Protein 2VN4 (pdb70)

Nearest PDB structures (foldseek):
  2vn7-assembly1_A  TM=9.951E-01  e=6.195E-102  Trichoderma reesei
  3gly-assembly1_A  TM=9.903E-01  e=5.841E-53  Aspergillus awamori
  3eqa-assembly1_A  TM=9.899E-01  e=6.136E-53  Aspergillus niger
  6fhw-assembly2_B  TM=7.905E-01  e=2.626E-57  Amorphotheca resinae
  1kum-assembly1_A  TM=8.502E-01  e=1.935E-08  Aspergillus niger

Sequence (599 aa):
SVDDFISTETPIALNNLLCNVGPDGCRAFGTSAGAVIASPSTIDDPDYYYMWTRDSALVFKNLIDRRFTETYDAGLQRRIEQYITAQVTLQGLSNPSGSLADGSGLGEPKFELTLKPFTGNWGRPQRDGPALRAIALIGYSKWLINNNYQSTVSNVIWPIVRNDLNYVAQYWNQQTGFDLWEEVNGSSFFTVANQHRALVEGATLAATLGQSGSAYSSVAPQVLCCFLQRFWVSSGGYVDSNINTNEGRTGKDVNSVLTSIHTFDPNLGCDAGTFFQPCSDKALSNLKVVVDSFRSIYGVNKGIPAGAAVAIGRYAEDVYYNGNPWYLATFAAAEQLYDAIYVWKKTGSITVTATSLAFFQELVPGVTAGTYSSSSSTFTNNIINAVSTYADGFLSEAAKYVPADGSLAEQFDRNSGTPLSALHLTWSYASFLTATARRAGIVPPSWANSSASTIPSTCCSGASVVGSYSRPTATSFPPSQTPKPGVPSGTPYTPLPCATPTSVAVTFHELVSTQFGQTVKVAGNAAALGNWSTSAAVALDAVNYADNHPLWIGTVNLEAGDVVEYKYINVGQDGSVTWESDPNHTYTVPAVACVTQVVKEDTWQS

Solvent-accessible surface area: 21861 Å² total; per-residue (Å²): 103,28,81,97,35,29,85,90,4,48,62,38,0,17,17,8,0,5,6,0,0,0,44,58,6,16,74,0,54,65,13,30,43,0,0,1,0,2,0,33,18,18,74,109,15,30,30,3,6,2,14,9,8,12,1,1,12,0,0,31,12,0,1,18,96,0,45,89,67,14,16,41,12,2,11,81,15,0,34,49,2,0,25,6,3,12,64,6,4,6,35,76,18,67,26,24,36,12,90,76,0,28,4,8,0,2,6,4,7,10,2,57,21,124,39,10,74,3,122,95,14,46,32,4,34,1,5,0,0,7,4,0,8,0,0,2,9,0,0,65,11,0,42,82,5,117,49,76,74,7,0,39,97,9,0,4,27,0,0,78,1,0,0,20,0,0,1,31,35,10,68,103,61,6,47,0,4,15,41,65,2,80,4,13,5,5,0,13,4,5,1,1,6,7,0,0,20,5,0,19,82,8,0,80,68,24,70,74,96,13,83,36,8,59,68,3,5,46,26,0,1,2,33,9,29,147,1,50,42,96,116,35,11,31,2,40,0,18,34,98,44,159,92,78,62,68,9,56,3,0,0,0,0,2,0,0,11,41,3,4,0,8,106,19,19,58,34,31,12,6,7,0,2,8,0,36,57,0,2,13,0,1,43,29,0,0,54,25,0,42,106,65,7,25,20,4,174,84,45,88,82,28,32,11,0,0,0,0,7,11,39,69,7,128,69,64,116,1,1,0,10,0,0,0,0,0,2,0,0,3,0,0,11,1,0,15,58,2,4,134,106,79,18,37,1,74,2,41,93,53,0,48,59,5,1,69,40,24,13,116,64,13,85,58,29,90,38,54,68,109,34,96,34,17,72,76,0,15,86,21,0,35,100,13,0,31,18,0,0,44,6,0,26,133,40,23,50,119,95,3,21,0,4,4,0,0,37,54,106,72,5,75,58,36,14,0,102,29,6,0,14,0,0,5,11,0,14,16,0,14,24,24,78,76,36,80,31,14,48,43,14,14,96,95,68,14,26,92,80,35,123,118,65,67,44,41,59,56,127,22,92,27,62,152,8,118,36,82,81,28,62,122,95,5,68,25,75,138,84,30,85,72,35,118,80,44,109,72,72,127,66,88,78,24,115,56,0,19,0,1,1,2,0,35,8,87,22,134,198,31,50,48,0,44,0,0,0,60,16,98,51,0,12,106,76,47,46,105,55,11,37,58,7,79,46,93,34,56,41,132,60,10,24,0,19,0,11,69,13,101,7,120,18,40,52,84,1,65,0,19,0,0,18,22,19,147,121,47,62,55,79,100,2,47,115,97,56,20,94,35,80,1,13,56,61,42,24,1,82,86,5,22,48,37,12,89,52,47,141

Structure (mmCIF, N/CA/C/O backbone):
data_2VN4
#
_entry.id   2VN4
#
_cell.length_a   52.185
_cell.length_b   99.232
_cell.length_c   121.240
_cell.angle_alpha   90.00
_cell.angle_beta   90.00
_cell.angle_gamma   90.00
#
_symmetry.space_group_name_H-M   'P 21 21 21'
#
loop_
_entity.id
_entity.type
_entity.pdbx_description
1 polymer GLUCOAMYLASE
2 branched 2-acetamido-2-deoxy-beta-D-glucopyranose-(1-4)-2-acetamido-2-deoxy-beta-D-glucopyranose
3 non-polymer alpha-D-mannopyranose
4 non-polymer 2-acetamido-2-deoxy-beta-D-glucopyranose
5 non-polymer 2-[BIS-(2-HYDROXY-ETHYL)-AMINO]-2-HYDROXYMETHYL-PROPANE-1,3-DIOL
6 water water
#
loop_
_atom_site.group_PDB
_atom_site.id
_atom_site.type_symbol
_atom_site.label_atom_id
_atom_site.label_alt_id
_atom_site.label_comp_id
_atom_site.label_asym_id
_atom_site.label_entity_id
_atom_site.label_seq_id
_atom_site.pdbx_PDB_ins_code
_atom_site.Cartn_x
_atom_site.Cartn_y
_atom_site.Cartn_z
_atom_site.occupancy
_atom_site.B_iso_or_equiv
_atom_site.auth_seq_id
_atom_site.auth_comp_id
_atom_site.auth_asym_id
_atom_site.auth_atom_id
_atom_site.pdbx_PDB_model_num
ATOM 1 N N . SER A 1 1 ? -30.538 30.535 -21.235 1.00 36.59 1 SER A N 1
ATOM 2 C CA . SER A 1 1 ? -30.592 29.320 -20.369 1.00 36.57 1 SER A CA 1
ATOM 3 C C . SER A 1 1 ? -29.526 28.316 -20.793 1.00 35.70 1 SER A C 1
ATOM 4 O O . SER A 1 1 ? -29.028 28.382 -21.922 1.00 35.47 1 SER A O 1
ATOM 7 N N . VAL A 1 2 ? -29.187 27.398 -19.882 1.00 34.53 2 VAL A N 1
ATOM 8 C CA . VAL A 1 2 ? -28.308 26.266 -20.183 1.00 33.71 2 VAL A CA 1
ATOM 9 C C . VAL A 1 2 ? -28.843 25.484 -21.378 1.00 32.74 2 VAL A C 1
ATOM 10 O O . VAL A 1 2 ? -28.081 25.089 -22.262 1.00 31.78 2 VAL A O 1
ATOM 14 N N . ASP A 1 3 ? -30.158 25.266 -21.396 1.00 31.90 3 ASP A N 1
ATOM 15 C CA . ASP A 1 3 ? -30.802 24.517 -22.470 1.00 31.56 3 ASP A CA 1
ATOM 16 C C . ASP A 1 3 ? -30.565 25.154 -23.828 1.00 30.77 3 ASP A C 1
ATOM 17 O O . ASP A 1 3 ? -30.299 24.456 -24.798 1.00 30.50 3 ASP A O 1
ATOM 22 N N . ASP A 1 4 ? -30.649 26.480 -23.874 1.00 29.95 4 ASP A N 1
ATOM 23 C CA . ASP A 1 4 ? -30.373 27.254 -25.078 1.00 29.74 4 ASP A CA 1
ATOM 24 C C . ASP A 1 4 ? -28.935 27.053 -25.579 1.00 28.49 4 ASP A C 1
ATOM 25 O O . ASP A 1 4 ? -28.712 26.875 -26.773 1.00 28.37 4 ASP A O 1
ATOM 30 N N . PHE A 1 5 ? -27.971 27.098 -24.660 1.00 26.77 5 PHE A N 1
ATOM 31 C CA . PHE A 1 5 ? -26.561 26.861 -24.990 1.00 25.35 5 PHE A CA 1
ATOM 32 C C . PHE A 1 5 ? -26.353 25.445 -25.537 1.00 24.42 5 PHE A C 1
ATOM 33 O O . PHE A 1 5 ? -25.659 25.263 -26.542 1.00 23.86 5 PHE A O 1
ATOM 41 N N . ILE A 1 6 ? -26.967 24.456 -24.891 1.00 22.97 6 ILE A N 1
ATOM 42 C CA . ILE A 1 6 ? -26.821 23.060 -25.305 1.00 22.48 6 ILE A CA 1
ATOM 43 C C . ILE A 1 6 ? -27.382 22.842 -26.711 1.00 22.63 6 ILE A C 1
ATOM 44 O O . ILE A 1 6 ? -26.757 22.194 -27.557 1.00 21.65 6 ILE A O 1
ATOM 49 N N . SER A 1 7 ? -28.552 23.410 -26.971 0.50 22.57 7 SER A N 1
ATOM 50 C CA . SER A 1 7 ? -29.181 23.222 -28.275 0.50 22.95 7 SER A CA 1
ATOM 51 C C . SER A 1 7 ? -28.358 23.892 -29.397 0.50 22.34 7 SER A C 1
ATOM 52 O O . SER A 1 7 ? -28.205 23.340 -30.485 0.50 22.68 7 SER A O 1
ATOM 56 N N . THR A 1 8 ? -27.804 25.064 -29.119 1.00 22.00 8 THR A N 1
ATOM 57 C CA . THR A 1 8 ? -26.984 25.781 -30.092 1.00 22.49 8 THR A CA 1
ATOM 58 C C . THR A 1 8 ? -25.600 25.155 -30.287 1.00 21.17 8 THR A C 1
ATOM 59 O O . THR A 1 8 ? -25.121 25.030 -31.420 1.00 21.05 8 THR A O 1
ATOM 63 N N . GLU A 1 9 ? -24.967 24.767 -29.183 1.00 19.32 9 GLU A N 1
ATOM 64 C CA . GLU A 1 9 ? -23.586 24.270 -29.232 1.00 18.37 9 GLU A CA 1
ATOM 65 C C . GLU A 1 9 ? -23.450 22.846 -29.771 1.00 18.03 9 GLU A C 1
ATOM 66 O O . GLU A 1 9 ? -22.418 22.509 -30.360 1.00 18.27 9 GLU A O 1
ATOM 72 N N . THR A 1 10 ? -24.472 22.019 -29.579 1.00 16.49 10 THR A N 1
ATOM 73 C CA . THR A 1 10 ? -24.398 20.606 -29.953 1.00 17.52 10 THR A CA 1
ATOM 74 C C . THR A 1 10 ? -24.023 20.346 -31.428 1.00 17.53 10 THR A C 1
ATOM 75 O O . THR A 1 10 ? -23.062 19.626 -31.678 1.00 17.39 10 THR A O 1
ATOM 79 N N . PRO A 1 11 ? -24.766 20.924 -32.408 1.00 18.10 11 PRO A N 1
ATOM 80 C CA . PRO A 1 11 ? -24.347 20.649 -33.793 1.00 17.94 11 PRO A CA 1
ATOM 81 C C . PRO A 1 11 ? -22.969 21.229 -34.139 1.00 17.70 11 PRO A C 1
ATOM 82 O O . PRO A 1 11 ? -22.251 20.650 -34.960 1.00 17.73 11 PRO A O 1
ATOM 86 N N . ILE A 1 12 ? -22.604 22.349 -33.519 1.00 16.87 12 ILE A N 1
ATOM 87 C CA . ILE A 1 12 ? -21.277 22.933 -33.725 1.00 16.89 12 ILE A CA 1
ATOM 88 C C . ILE A 1 12 ? -20.167 22.018 -33.176 1.00 16.25 12 ILE A C 1
ATOM 89 O O . ILE A 1 12 ? -19.159 21.781 -33.850 1.00 15.11 12 ILE A O 1
ATOM 94 N N . ALA A 1 13 ? -20.354 21.522 -31.952 1.00 15.32 13 ALA A N 1
ATOM 95 C CA . ALA A 1 13 ? -19.375 20.625 -31.305 1.00 15.11 13 ALA A CA 1
ATOM 96 C C . ALA A 1 13 ? -19.206 19.321 -32.086 1.00 15.42 13 ALA A C 1
ATOM 97 O O . ALA A 1 13 ? -18.080 18.829 -32.286 1.00 13.88 13 ALA A O 1
ATOM 99 N N . LEU A 1 14 ? -20.324 18.741 -32.529 1.00 15.04 14 LEU A N 1
ATOM 100 C CA . LEU A 1 14 ? -20.234 17.507 -33.293 1.00 15.86 14 LEU A CA 1
ATOM 101 C C . LEU A 1 14 ? -19.518 17.753 -34.626 1.00 15.53 14 LEU A C 1
ATOM 102 O O . LEU A 1 14 ? -18.674 16.947 -35.043 1.00 14.92 14 LEU A O 1
ATOM 107 N N . ASN A 1 15 ? -19.855 18.863 -35.283 1.00 15.02 15 ASN A N 1
ATOM 108 C CA . ASN A 1 15 ? -19.238 19.241 -36.561 1.00 15.83 15 ASN A CA 1
ATOM 109 C C . ASN A 1 15 ? -17.739 19.452 -36.401 1.00 14.98 15 ASN A C 1
ATOM 110 O O . ASN A 1 15 ? -16.934 18.952 -37.194 1.00 15.01 15 ASN A O 1
ATOM 115 N N . ASN A 1 16 ? -17.379 20.184 -35.355 1.00 14.59 16 ASN A N 1
ATOM 116 C CA . ASN A 1 16 ? -15.987 20.550 -35.147 1.00 14.87 16 ASN A CA 1
ATOM 117 C C . ASN A 1 16 ? -15.157 19.356 -34.724 1.00 14.76 16 ASN A C 1
ATOM 118 O O . ASN A 1 16 ? -13.977 19.250 -35.105 1.00 15.23 16 ASN A O 1
ATOM 123 N N . LEU A 1 17 ? -15.769 18.458 -33.950 1.00 13.88 17 LEU A N 1
ATOM 124 C CA . LEU A 1 17 ? -15.119 17.189 -33.599 1.00 13.75 17 LEU A CA 1
ATOM 125 C C . LEU A 1 17 ? -14.767 16.399 -34.860 1.00 13.74 17 LEU A C 1
ATOM 126 O O .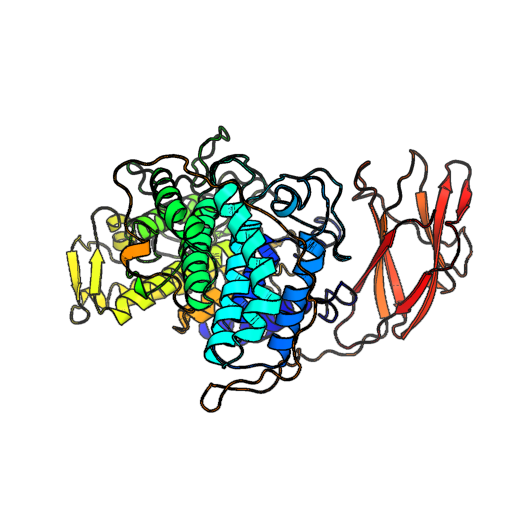 LEU A 1 17 ? -13.620 15.951 -35.039 1.00 12.98 17 LEU A O 1
ATOM 131 N N . LEU A 1 18 ? -15.767 16.208 -35.721 1.00 13.02 18 LEU A N 1
ATOM 132 C CA . LEU A 1 18 ? -15.585 15.430 -36.947 1.00 13.96 18 LEU A CA 1
ATOM 133 C C . LEU A 1 18 ? -14.702 16.120 -37.997 1.00 13.41 18 LEU A C 1
ATOM 134 O O . LEU A 1 18 ? -14.080 15.429 -38.811 1.00 14.60 18 LEU A O 1
ATOM 139 N N . CYS A 1 19 ? -14.616 17.452 -37.956 1.00 13.08 19 CYS A N 1
ATOM 140 C CA . CYS A 1 19 ? -13.633 18.213 -38.754 1.00 13.30 19 CYS A CA 1
ATOM 141 C C . CYS A 1 19 ? -12.184 17.808 -38.446 1.00 13.76 19 CYS A C 1
ATOM 142 O O . CYS A 1 19 ? -11.284 18.037 -39.260 1.00 13.42 19 CYS A O 1
ATOM 145 N N . ASN A 1 20 ? -11.969 17.209 -37.273 1.00 13.27 20 ASN A N 1
ATOM 146 C CA . ASN A 1 20 ? -10.604 16.844 -36.824 1.00 13.57 20 ASN A CA 1
ATOM 147 C C . ASN A 1 20 ? -10.263 15.375 -37.111 1.00 13.89 20 ASN A C 1
ATOM 148 O O . ASN A 1 20 ? -9.237 14.860 -36.648 1.00 14.22 20 ASN A O 1
ATOM 153 N N . VAL A 1 21 ? -11.122 14.697 -37.870 1.00 13.75 21 VAL A N 1
ATOM 154 C CA . VAL A 1 21 ? -10.920 13.280 -38.171 1.00 14.26 21 VAL A CA 1
ATOM 155 C C . VAL A 1 21 ? -10.563 13.130 -39.649 1.00 14.59 21 VAL A C 1
ATOM 156 O O . VAL A 1 21 ? -11.284 13.624 -40.498 1.00 15.61 21 VAL A O 1
ATOM 160 N N . GLY A 1 22 ? -9.460 12.458 -39.952 1.00 15.67 22 GLY A N 1
ATOM 161 C CA . GLY A 1 22 ? -9.055 12.270 -41.363 1.00 15.90 22 GLY A CA 1
ATOM 162 C C . GLY A 1 22 ? -9.850 11.161 -42.043 1.00 17.14 22 GLY A C 1
ATOM 163 O O . GLY A 1 22 ? -10.456 10.341 -41.374 1.00 16.95 22 GLY A O 1
ATOM 164 N N . PRO A 1 23 ? -9.826 11.105 -43.388 1.00 18.05 23 PRO A N 1
ATOM 165 C CA . PRO A 1 23 ? -9.026 11.939 -44.262 1.00 18.07 23 PRO A CA 1
ATOM 166 C C . PRO A 1 23 ? -9.771 13.177 -44.750 1.00 18.69 23 PRO A C 1
ATOM 167 O O . PRO A 1 23 ? -9.188 14.030 -45.435 1.00 19.02 23 PRO A O 1
ATOM 171 N N . ASP A 1 24 ? -11.045 13.292 -44.388 1.00 18.61 24 ASP A N 1
ATOM 172 C CA . ASP A 1 24 ? -11.889 14.305 -45.004 1.00 19.04 24 ASP A CA 1
ATOM 173 C C . ASP A 1 24 ? -12.455 15.372 -44.065 1.00 18.03 24 ASP A C 1
ATOM 174 O O . ASP A 1 24 ? -13.202 16.249 -44.511 1.00 17.74 24 ASP A O 1
ATOM 179 N N . GLY A 1 25 ? -12.107 15.322 -42.778 1.00 16.81 25 GLY A N 1
ATOM 180 C CA . GLY A 1 25 ? -12.622 16.336 -41.852 1.00 16.20 25 GLY A CA 1
ATOM 181 C C . GLY A 1 25 ? -12.147 17.713 -42.295 1.00 15.79 25 GLY A C 1
ATOM 182 O O . GLY A 1 25 ? -11.034 17.844 -42.823 1.00 16.16 25 GLY A O 1
ATOM 183 N N . CYS A 1 26 ? -12.972 18.743 -42.078 1.00 15.26 26 CYS A N 1
ATOM 184 C CA . CYS A 1 26 ? -12.701 20.077 -42.629 1.00 15.35 26 CYS A CA 1
ATOM 185 C C . CYS A 1 26 ? -11.403 20.729 -42.125 1.00 15.56 26 CYS A C 1
ATOM 186 O O . CYS A 1 26 ? -10.886 21.634 -42.781 1.00 15.62 26 CYS A O 1
ATOM 189 N N . ARG A 1 27 ? -10.875 20.264 -40.984 1.00 15.09 27 ARG A N 1
ATOM 190 C CA . ARG A 1 27 ? -9.614 20.808 -40.452 1.00 14.90 27 ARG A CA 1
ATOM 191 C C . ARG A 1 27 ? -8.490 19.773 -40.389 1.00 15.66 27 ARG A C 1
ATOM 192 O O . ARG A 1 27 ? -7.394 20.070 -39.876 1.00 15.60 27 ARG A O 1
ATOM 200 N N . ALA A 1 28 ? -8.768 18.575 -40.911 1.00 15.42 28 ALA A N 1
ATOM 201 C CA . ALA A 1 28 ? -7.805 17.474 -40.976 1.00 16.04 28 ALA A CA 1
ATOM 202 C C . ALA A 1 28 ? -7.748 16.903 -42.384 1.00 16.75 28 ALA A C 1
ATOM 203 O O . ALA A 1 28 ? -7.453 15.721 -42.578 1.00 17.16 28 ALA A O 1
ATOM 205 N N . PHE A 1 29 ? -8.032 17.749 -43.368 1.00 17.29 29 PHE A N 1
ATOM 206 C CA . PHE A 1 29 ? -8.180 17.274 -44.733 1.00 18.48 29 PHE A CA 1
ATOM 207 C C . PHE A 1 29 ? -6.841 16.793 -45.291 1.00 18.79 29 PHE A C 1
ATOM 208 O O . PHE A 1 29 ? -5.846 17.512 -45.223 1.00 18.81 29 PHE A O 1
ATOM 216 N N . GLY A 1 30 ? -6.822 15.568 -45.814 1.00 18.67 30 GLY A N 1
ATOM 217 C CA . GLY A 1 30 ? -5.596 15.015 -46.398 1.00 18.95 30 GLY A CA 1
ATOM 218 C C . GLY A 1 30 ? -4.704 14.302 -45.404 1.00 19.46 30 GLY A C 1
ATOM 219 O O . GLY A 1 30 ? -3.647 13.798 -45.784 1.00 19.43 30 GLY A O 1
ATOM 220 N N . THR A 1 31 ? -5.110 14.260 -44.125 1.00 18.72 31 THR A N 1
ATOM 221 C CA . THR A 1 31 ? -4.438 13.385 -43.155 1.00 18.97 31 THR A CA 1
ATOM 222 C C . THR A 1 31 ? -4.798 11.927 -43.483 1.00 19.04 31 THR A C 1
ATOM 223 O O . THR A 1 31 ? -5.701 11.666 -44.294 1.00 19.31 31 THR A O 1
ATOM 227 N N . SER A 1 32 ? -4.092 10.982 -42.869 1.00 19.53 32 SER A N 1
ATOM 228 C CA . SER A 1 32 ? -4.363 9.558 -43.082 1.00 19.99 32 SER A CA 1
ATOM 229 C C . SER A 1 32 ? -5.800 9.224 -42.690 1.00 20.30 32 SER A C 1
ATOM 230 O O . SER A 1 32 ? -6.328 9.791 -41.725 1.00 20.67 32 SER A O 1
ATOM 233 N N . ALA A 1 33 ? -6.434 8.324 -43.438 1.00 19.82 33 ALA A N 1
ATOM 234 C CA . ALA A 1 33 ? -7.757 7.816 -43.071 1.00 19.37 33 ALA A CA 1
ATOM 235 C C . ALA A 1 33 ? -7.756 7.282 -41.641 1.00 18.92 33 ALA A C 1
ATOM 236 O O . ALA A 1 33 ? -6.890 6.491 -41.269 1.00 19.28 33 ALA A O 1
ATOM 238 N N . GLY A 1 34 ? -8.733 7.715 -40.856 1.00 17.68 34 GLY A N 1
ATOM 239 C CA . GLY A 1 34 ? -8.872 7.281 -39.470 1.00 17.96 34 GLY A CA 1
ATOM 240 C C . GLY A 1 34 ? -7.986 8.013 -38.469 1.00 17.95 34 GLY A C 1
ATOM 241 O O . GLY A 1 34 ? -8.047 7.729 -37.274 1.00 18.38 34 GLY A O 1
ATOM 242 N N . ALA A 1 35 ? -7.173 8.954 -38.935 1.00 16.85 35 ALA A N 1
ATOM 243 C CA . ALA A 1 35 ? -6.331 9.729 -38.010 1.00 16.91 35 ALA A CA 1
ATOM 244 C C . ALA A 1 35 ? -7.175 10.786 -37.286 1.00 16.44 35 ALA A C 1
ATOM 245 O O . ALA A 1 35 ? -8.175 11.272 -37.824 1.00 17.16 35 ALA A O 1
ATOM 247 N N . VAL A 1 36 ? -6.791 11.128 -36.064 1.00 15.48 36 VAL A N 1
ATOM 248 C CA . VAL A 1 36 ? -7.473 12.197 -35.330 1.00 14.69 36 VAL A CA 1
ATOM 249 C C . VAL A 1 36 ? -6.393 13.194 -34.940 1.00 14.43 36 VAL A C 1
ATOM 250 O O . VAL A 1 36 ? -5.416 12.814 -34.295 1.00 14.38 36 VAL A O 1
ATOM 254 N N . ILE A 1 37 ? -6.545 14.446 -35.344 1.00 13.80 37 ILE A N 1
ATOM 255 C CA . ILE A 1 37 ? -5.606 15.473 -34.901 1.00 13.44 37 ILE A CA 1
ATOM 256 C C . ILE A 1 37 ? -6.043 15.907 -33.510 1.00 12.94 37 ILE A C 1
ATOM 257 O O . ILE A 1 37 ? -7.238 15.996 -33.235 1.00 12.67 37 ILE A O 1
ATOM 262 N N . ALA A 1 38 ? -5.089 16.159 -32.626 1.00 12.71 38 ALA A N 1
ATOM 263 C CA . ALA A 1 38 ? -5.454 16.706 -31.329 1.00 12.42 38 ALA A CA 1
ATOM 264 C C . ALA A 1 38 ? -6.051 18.127 -31.489 1.00 12.19 38 ALA A C 1
ATOM 265 O O . ALA A 1 38 ? -6.937 18.513 -30.747 1.00 11.88 38 ALA A O 1
ATOM 267 N N . SER A 1 39 ? -5.554 18.876 -32.474 1.00 12.58 39 SER A N 1
ATOM 268 C CA . SER A 1 39 ? -5.967 20.259 -32.768 1.00 12.72 39 SER A CA 1
ATOM 269 C C . SER A 1 39 ? -5.278 20.614 -34.088 1.00 13.13 39 SER A C 1
ATOM 270 O O . SER A 1 39 ? -4.209 20.067 -34.374 1.00 13.49 39 SER A O 1
ATOM 273 N N . PRO A 1 40 ? -5.883 21.514 -34.893 1.00 13.05 40 PRO A N 1
ATOM 274 C CA . PRO A 1 40 ? -5.259 21.997 -36.126 1.00 13.45 40 PRO A CA 1
ATOM 275 C C . PRO A 1 40 ? -4.136 23.004 -35.891 1.00 13.70 40 PRO A C 1
ATOM 276 O O . PRO A 1 40 ? -3.485 23.423 -36.852 1.00 13.91 40 PRO A O 1
ATOM 280 N N . SER A 1 41 ? -3.890 23.369 -34.632 0.50 12.91 41 SER A N 1
ATOM 281 C CA . SER A 1 41 ? -2.828 24.304 -34.307 0.50 13.42 41 SER A CA 1
ATOM 282 C C . SER A 1 41 ? -1.461 23.697 -34.668 0.50 13.83 41 SER A C 1
ATOM 283 O O . SER A 1 41 ? -1.126 22.613 -34.217 0.50 13.58 41 SER A O 1
ATOM 287 N N . THR A 1 42 ? -0.674 24.420 -35.469 1.00 15.01 42 THR A N 1
ATOM 288 C CA . THR A 1 42 ? 0.636 23.932 -35.916 1.00 15.93 42 THR A CA 1
ATOM 289 C C . THR A 1 42 ? 1.803 24.737 -35.312 1.00 17.07 42 THR A C 1
ATOM 290 O O . THR A 1 42 ? 2.952 24.297 -35.361 1.00 16.87 42 THR A O 1
ATOM 294 N N . ILE A 1 43 ? 1.498 25.918 -34.773 1.00 18.04 43 ILE A N 1
ATOM 295 C CA . ILE A 1 43 ? 2.498 26.789 -34.156 1.00 19.99 43 ILE A CA 1
ATOM 296 C C . ILE A 1 43 ? 1.898 27.418 -32.914 1.00 20.13 43 ILE A C 1
ATOM 297 O O . ILE A 1 43 ? 0.778 27.935 -32.971 1.00 21.04 43 ILE A O 1
ATOM 302 N N . ASP A 1 44 ? 2.646 27.367 -31.813 0.50 20.35 44 ASP A N 1
ATOM 303 C CA A ASP A 1 44 ? 2.256 27.958 -30.521 0.50 20.48 44 ASP A CA 1
ATOM 304 C CA B ASP A 1 44 ? 2.248 28.002 -30.553 0.50 20.86 44 ASP A CA 1
ATOM 305 C C A ASP A 1 44 ? 0.788 27.716 -30.134 0.50 20.28 44 ASP A C 1
ATOM 306 O O A ASP A 1 44 ? -0.030 28.641 -30.075 0.50 21.40 44 ASP A O 1
ATOM 315 N N . PRO A 1 45 ? 0.456 26.455 -29.803 1.00 19.00 45 PRO A N 1
ATOM 316 C CA . PRO A 1 45 ? 1.353 25.305 -29.779 1.00 17.99 45 PRO A CA 1
ATOM 317 C C . PRO A 1 45 ? 1.256 24.449 -31.039 1.00 17.13 45 PRO A C 1
ATOM 318 O O . PRO A 1 45 ? 0.373 24.652 -31.876 1.00 16.87 45 PRO A O 1
ATOM 322 N N . ASP A 1 46 ? 2.179 23.506 -31.171 1.00 15.57 46 ASP A N 1
ATOM 323 C CA . ASP A 1 46 ? 2.129 22.561 -32.273 1.00 14.61 46 ASP A CA 1
ATOM 324 C C . ASP A 1 46 ? 1.440 21.297 -31.742 1.00 13.77 46 ASP A C 1
ATOM 325 O O . ASP A 1 46 ? 2.080 20.481 -31.081 1.00 13.46 46 ASP A O 1
ATOM 330 N N . TYR A 1 47 ? 0.134 21.159 -31.996 1.00 12.26 47 TYR A N 1
ATOM 331 C CA . TYR A 1 47 ? -0.614 19.968 -31.581 1.00 12.38 47 TYR A CA 1
ATOM 332 C C . TYR A 1 47 ? -0.984 19.088 -32.772 1.00 11.70 47 TYR A C 1
ATOM 333 O O . TYR A 1 47 ? -1.866 18.226 -32.686 1.00 11.69 47 TYR A O 1
ATOM 342 N N . TYR A 1 48 ? -0.315 19.313 -33.895 1.00 12.12 48 TYR A N 1
ATOM 343 C CA . TYR A 1 48 ? -0.689 18.645 -35.135 1.00 12.75 48 TYR A CA 1
ATOM 344 C C . TYR A 1 48 ? -0.065 17.248 -35.192 1.00 13.30 48 TYR A C 1
ATOM 345 O O . TYR A 1 48 ? 0.876 16.990 -35.952 1.00 13.52 48 TYR A O 1
ATOM 354 N N . TYR A 1 49 ? -0.582 16.368 -34.333 1.00 13.04 49 TYR A N 1
ATOM 355 C CA . TYR A 1 49 ? -0.132 14.993 -34.170 1.00 13.35 49 TYR A CA 1
ATOM 356 C C . TYR A 1 49 ? -1.346 14.185 -33.779 1.00 13.67 49 TYR A C 1
ATOM 357 O O . TYR A 1 49 ? -2.385 14.753 -33.405 1.00 12.82 49 TYR A O 1
ATOM 366 N N . MET A 1 50 ? -1.198 12.865 -33.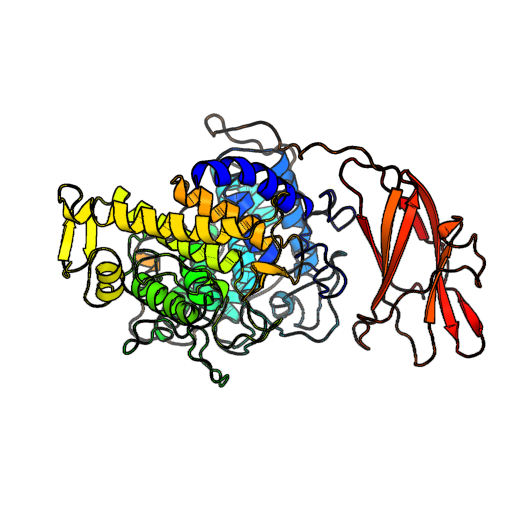839 1.00 13.50 50 MET A N 1
ATOM 367 C CA . MET A 1 50 ? -2.235 11.950 -33.371 1.00 14.48 50 MET A CA 1
ATOM 368 C C . MET A 1 50 ? -1.790 11.330 -32.065 1.00 14.07 50 MET A C 1
ATOM 369 O O . MET A 1 50 ? -0.801 10.588 -32.029 1.00 13.68 50 MET A O 1
ATOM 374 N N . TRP A 1 51 ? -2.523 11.620 -30.993 1.00 13.28 51 TRP A N 1
ATOM 375 C CA . TRP A 1 51 ? -2.273 10.976 -29.720 1.00 12.94 51 TRP A CA 1
ATOM 376 C C . TRP A 1 51 ? -3.143 9.739 -29.577 1.00 12.96 51 TRP A C 1
ATOM 377 O O . TRP A 1 51 ? -4.326 9.773 -29.906 1.00 12.59 51 TRP A O 1
ATOM 388 N N . THR A 1 52 ? -2.580 8.661 -29.031 1.00 12.88 52 THR A N 1
ATOM 389 C CA . THR A 1 52 ? -3.378 7.465 -28.759 1.00 12.78 52 THR A CA 1
ATOM 390 C C . THR A 1 52 ? -4.528 7.802 -27.804 1.00 12.27 52 THR A C 1
ATOM 391 O O . THR A 1 52 ? -5.664 7.395 -28.043 1.00 12.55 52 THR A O 1
ATOM 395 N N . ARG A 1 53 ? -4.229 8.552 -26.744 1.00 12.03 53 ARG A N 1
ATOM 396 C CA . ARG A 1 53 ? -5.243 8.875 -25.736 1.00 11.69 53 ARG A CA 1
ATOM 397 C C . ARG A 1 53 ? -6.399 9.708 -26.314 1.00 11.99 53 ARG A C 1
ATOM 398 O O . ARG A 1 53 ? -7.554 9.280 -26.247 1.00 11.38 53 ARG A O 1
ATOM 406 N N . ASP A 1 54 ? -6.097 10.883 -26.872 1.00 11.64 54 ASP A N 1
ATOM 407 C CA . ASP A 1 54 ? -7.166 11.749 -27.402 1.00 11.92 54 ASP A CA 1
ATOM 408 C C . ASP A 1 54 ? -8.006 11.010 -28.433 1.00 12.08 54 ASP A C 1
ATOM 409 O O . ASP A 1 54 ? -9.236 11.144 -28.457 1.00 11.28 54 ASP A O 1
ATOM 414 N N . SER A 1 55 ? -7.344 10.249 -29.307 1.00 11.53 55 SER A N 1
ATOM 415 C CA . SER A 1 55 ? -8.045 9.542 -30.394 1.00 12.42 55 SER A CA 1
ATOM 416 C C . SER A 1 55 ? -9.007 8.491 -29.845 1.00 12.61 55 SER A C 1
ATOM 417 O O . SER A 1 55 ? -10.143 8.354 -30.331 1.00 12.78 55 SER A O 1
ATOM 420 N N . ALA A 1 56 ? -8.563 7.770 -28.827 1.00 12.60 56 ALA A N 1
ATOM 421 C CA . ALA A 1 56 ? -9.371 6.721 -28.215 1.00 13.28 56 ALA A CA 1
ATOM 422 C C . ALA A 1 56 ? -10.549 7.296 -27.410 1.00 13.93 56 ALA A C 1
ATOM 423 O O . ALA A 1 56 ? -11.640 6.721 -27.413 1.00 14.50 56 ALA A O 1
ATOM 425 N N . LEU A 1 57 ? -10.328 8.415 -26.718 1.00 14.23 57 LEU A N 1
ATOM 426 C CA . LEU A 1 57 ? -11.409 9.050 -25.948 1.00 14.18 57 LEU A CA 1
ATOM 427 C C . LEU A 1 57 ? -12.472 9.598 -26.883 1.00 14.08 57 LEU A C 1
ATOM 428 O O . LEU A 1 57 ? -13.669 9.467 -26.626 1.00 14.01 57 LEU A O 1
ATOM 433 N N . VAL A 1 58 ? -12.018 10.205 -27.967 1.00 13.46 58 VAL A N 1
ATOM 434 C CA . VAL A 1 58 ? -12.914 10.753 -28.983 1.00 15.14 58 VAL A CA 1
ATOM 435 C C . VAL A 1 58 ? -13.705 9.630 -29.653 1.00 15.15 58 VAL A C 1
ATOM 436 O O . VAL A 1 58 ? -14.931 9.724 -29.775 1.00 15.51 58 VAL A O 1
ATOM 440 N N . PHE A 1 59 ? -13.030 8.559 -30.067 1.00 15.06 59 PHE A N 1
ATOM 441 C CA . PHE A 1 59 ? -13.768 7.480 -30.722 1.00 15.23 59 PHE A CA 1
ATOM 442 C C . PHE A 1 59 ? -14.677 6.680 -29.796 1.00 15.66 59 PHE A C 1
ATOM 443 O O . PHE A 1 59 ? -15.697 6.165 -30.236 1.00 15.32 59 PHE A O 1
ATOM 451 N N . LYS A 1 60 ? -14.332 6.595 -28.516 1.00 15.64 60 LYS A N 1
ATOM 452 C CA . LYS A 1 60 ? -15.264 5.990 -27.558 1.00 16.51 60 LYS A CA 1
ATOM 453 C C . LYS A 1 60 ? -16.580 6.773 -27.572 1.00 16.70 60 LYS A C 1
ATOM 454 O O . LYS A 1 60 ? -17.664 6.180 -27.657 1.00 16.77 60 LYS A O 1
ATOM 460 N N . ASN A 1 61 ? -16.484 8.097 -27.511 1.00 16.96 61 ASN A N 1
ATOM 461 C CA . ASN A 1 61 ? -17.672 8.945 -27.620 1.00 17.96 61 ASN A CA 1
ATOM 462 C C . ASN A 1 61 ? -18.472 8.663 -28.896 1.00 17.36 61 ASN A C 1
ATOM 463 O O . ASN A 1 61 ? -19.684 8.480 -28.836 1.00 17.92 61 ASN A O 1
ATOM 468 N N . LEU A 1 62 ? -17.795 8.647 -30.047 1.00 16.95 62 LEU A N 1
ATOM 469 C CA . LEU A 1 62 ? -18.459 8.381 -31.326 1.00 16.64 62 LEU A CA 1
ATOM 470 C C . LEU A 1 62 ? -19.092 6.992 -31.369 1.00 16.48 62 LEU A C 1
ATOM 471 O O . LEU A 1 62 ? -20.221 6.833 -31.852 1.00 16.55 62 LEU A O 1
ATOM 476 N N . ILE A 1 63 ? -18.393 5.998 -30.830 1.00 16.12 63 ILE A N 1
ATOM 477 C CA . ILE A 1 63 ? -18.918 4.630 -30.807 1.00 16.27 63 ILE A CA 1
ATOM 478 C C . ILE A 1 63 ? -20.170 4.541 -29.926 1.00 16.82 63 ILE A C 1
ATOM 479 O O . ILE A 1 63 ? -21.141 3.855 -30.279 1.00 16.92 63 ILE A O 1
ATOM 484 N N . ASP A 1 64 ? -20.151 5.247 -28.800 1.00 17.06 64 ASP A N 1
ATOM 485 C CA . ASP A 1 64 ? -21.316 5.320 -27.920 1.00 18.38 64 ASP A CA 1
ATOM 486 C C . ASP A 1 64 ? -22.515 5.981 -28.610 1.00 19.14 64 ASP A C 1
ATOM 487 O O . ASP A 1 64 ? -23.641 5.496 -28.491 1.00 20.48 64 ASP A O 1
ATOM 492 N N A ARG A 1 65 ? -22.270 7.090 -29.313 0.50 19.72 65 ARG A N 1
ATOM 493 N N B ARG A 1 65 ? -22.274 7.062 -29.343 0.50 19.65 65 ARG A N 1
ATOM 494 C CA A ARG A 1 65 ? -23.300 7.773 -30.115 0.50 20.23 65 ARG A CA 1
ATOM 495 C CA B ARG A 1 65 ? -23.337 7.759 -30.079 0.50 20.12 65 ARG A CA 1
ATOM 496 C C A ARG A 1 65 ? -23.880 6.813 -31.144 0.50 20.34 65 ARG A C 1
ATOM 497 C C B ARG A 1 65 ? -23.882 6.902 -31.230 0.50 20.30 65 ARG A C 1
ATOM 498 O O A ARG A 1 65 ? -25.103 6.637 -31.246 0.50 20.04 65 ARG A O 1
ATOM 499 O O B ARG A 1 65 ? -25.090 6.877 -31.492 0.50 20.08 65 ARG A O 1
ATOM 514 N N . PHE A 1 66 ? -22.978 6.197 -31.901 1.00 20.21 66 PHE A N 1
ATOM 515 C CA . PHE A 1 66 ? -23.326 5.257 -32.960 1.00 21.16 66 PHE A CA 1
ATOM 516 C C . PHE A 1 66 ? -24.147 4.069 -32.427 1.00 21.86 66 PHE A C 1
ATOM 517 O O . PHE A 1 66 ? -25.036 3.547 -33.121 1.00 21.83 66 PHE A O 1
ATOM 525 N N . THR A 1 67 ? -23.835 3.635 -31.207 1.00 22.37 67 THR A N 1
ATOM 526 C CA . THR A 1 67 ? -24.549 2.518 -30.586 1.00 23.42 67 THR A CA 1
ATOM 527 C C . THR A 1 67 ? -25.997 2.905 -30.267 1.00 24.11 67 THR A C 1
ATOM 528 O O . THR A 1 67 ? -26.898 2.067 -30.354 1.00 24.68 67 THR A O 1
ATOM 532 N N . GLU A 1 68 ? -26.216 4.170 -29.925 1.00 24.81 68 GLU A N 1
ATOM 533 C CA . GLU A 1 68 ? -27.552 4.667 -29.621 1.00 25.99 68 GLU A CA 1
ATOM 534 C C . GLU A 1 68 ? -28.417 4.761 -30.879 1.00 26.68 68 GLU A C 1
ATOM 535 O O . GLU A 1 68 ? -29.590 4.386 -30.865 1.00 26.94 68 GLU A O 1
ATOM 541 N N . THR A 1 69 ? -27.834 5.262 -31.962 1.00 26.64 69 THR A N 1
ATOM 542 C CA . THR A 1 69 ? -28.537 5.384 -33.234 1.00 26.98 69 THR A CA 1
ATOM 543 C C . THR A 1 69 ? -27.556 5.142 -34.350 1.00 25.99 69 THR A C 1
ATOM 544 O O . THR A 1 69 ? -26.607 5.905 -34.510 1.00 25.53 69 THR A O 1
ATOM 548 N N . TYR A 1 70 ? -27.791 4.080 -35.118 1.00 25.69 70 TYR A N 1
ATOM 549 C CA . TYR A 1 70 ? -26.951 3.748 -36.263 1.00 25.22 70 TYR A CA 1
ATOM 550 C C . TYR A 1 70 ? -26.813 4.915 -37.234 1.00 25.28 70 TYR A C 1
ATOM 551 O O . TYR A 1 70 ? -27.794 5.585 -37.592 1.00 24.76 70 TYR A O 1
ATOM 560 N N . ASP A 1 71 ? -25.572 5.125 -37.664 1.00 25.09 71 ASP A N 1
ATOM 561 C CA . ASP A 1 71 ? -25.180 6.202 -38.550 1.00 25.28 71 ASP A CA 1
ATOM 562 C C . ASP A 1 71 ? -24.054 5.615 -39.384 1.00 25.43 71 ASP A C 1
ATOM 563 O O . ASP A 1 71 ? -22.957 5.350 -38.868 1.00 24.99 71 ASP A O 1
ATOM 568 N N . ALA A 1 72 ? -24.330 5.400 -40.667 1.00 24.84 72 ALA A N 1
ATOM 569 C CA . ALA A 1 72 ? -23.363 4.778 -41.575 1.00 24.32 72 ALA A CA 1
ATOM 570 C C . ALA A 1 72 ? -22.139 5.672 -41.814 1.00 24.02 72 ALA A C 1
ATOM 571 O O . ALA A 1 72 ? -21.045 5.176 -42.099 1.00 23.59 72 ALA A O 1
ATOM 573 N N . GLY A 1 73 ? -22.338 6.984 -41.698 1.00 23.80 73 GLY A N 1
ATOM 574 C CA . GLY A 1 73 ? -21.245 7.951 -41.771 1.00 23.95 73 GLY A CA 1
ATOM 575 C C . GLY A 1 73 ? -20.273 7.843 -40.600 1.00 23.77 73 GLY A C 1
ATOM 576 O O . GLY A 1 73 ? -19.056 7.981 -40.796 1.00 24.46 73 GLY A O 1
ATOM 577 N N . LEU A 1 74 ? -20.796 7.614 -39.389 1.00 22.94 74 LEU A N 1
ATOM 578 C CA . LEU A 1 74 ? -19.941 7.358 -38.232 1.00 22.18 74 LEU A CA 1
ATOM 579 C C . LEU A 1 74 ? -19.264 6.011 -38.370 1.00 21.90 74 LEU A C 1
ATOM 580 O O . LEU A 1 74 ? -18.070 5.884 -38.094 1.00 20.71 74 LEU A O 1
ATOM 585 N N . GLN A 1 75 ? -20.023 5.006 -38.822 1.00 21.42 75 GLN A N 1
ATOM 586 C CA . GLN A 1 75 ? -19.464 3.673 -39.004 1.00 21.23 75 GLN A CA 1
ATOM 587 C C . GLN A 1 75 ? -18.225 3.708 -39.900 1.00 21.05 75 GLN A C 1
ATOM 588 O O . GLN A 1 75 ? -17.237 3.041 -39.612 1.00 21.01 75 GLN A O 1
ATOM 594 N N . ARG A 1 76 ? -18.291 4.466 -40.989 1.00 20.64 76 ARG A N 1
ATOM 595 C CA . ARG A 1 76 ? -17.172 4.563 -41.914 1.00 21.30 76 ARG A CA 1
ATOM 596 C C . ARG A 1 76 ? -15.927 5.063 -41.163 1.00 20.73 76 ARG A C 1
ATOM 597 O O . ARG A 1 76 ? -14.848 4.493 -41.282 1.00 20.78 76 ARG A O 1
ATOM 605 N N . ARG A 1 77 ? -16.097 6.127 -40.387 1.00 20.15 77 ARG A N 1
ATOM 606 C CA . ARG A 1 77 ? -14.987 6.730 -39.629 1.00 19.53 77 ARG A CA 1
ATOM 607 C C . ARG A 1 77 ? -14.429 5.792 -38.568 1.00 18.88 77 ARG A C 1
ATOM 608 O O . ARG A 1 77 ? -13.206 5.690 -38.407 1.00 18.86 77 ARG A O 1
ATOM 616 N N . ILE A 1 78 ? -15.324 5.110 -37.857 1.00 18.11 78 ILE A N 1
ATOM 617 C CA . ILE A 1 78 ? -14.936 4.109 -36.864 1.00 18.30 78 ILE A CA 1
ATOM 618 C C . ILE A 1 78 ? -14.094 3.000 -37.493 1.00 18.24 78 ILE A C 1
ATOM 619 O O . ILE A 1 78 ? -13.072 2.614 -36.948 1.00 17.76 78 ILE A O 1
ATOM 624 N N . GLU A 1 79 ? -14.545 2.478 -38.634 1.00 18.75 79 GLU A N 1
ATOM 625 C CA . GLU A 1 79 ? -13.804 1.429 -39.337 1.00 19.65 79 GLU A CA 1
ATOM 626 C C . GLU A 1 79 ? -12.397 1.901 -39.698 1.00 18.58 79 GLU A C 1
ATOM 627 O O . GLU A 1 79 ? -11.430 1.170 -39.500 1.00 18.97 79 GLU A O 1
ATOM 633 N N . GLN A 1 80 ? -12.283 3.129 -40.205 1.00 18.47 80 GLN A N 1
ATOM 634 C CA . GLN A 1 80 ? -10.988 3.656 -40.639 1.00 17.96 80 GLN A CA 1
ATOM 635 C C . GLN A 1 80 ? -10.047 3.897 -39.462 1.00 17.58 80 GLN A C 1
ATOM 636 O O . GLN A 1 80 ? -8.845 3.633 -39.547 1.00 17.20 80 GLN A O 1
ATOM 642 N N . TYR A 1 81 ? -10.600 4.403 -38.369 1.00 17.11 81 TYR A N 1
ATOM 643 C CA . TYR A 1 81 ? -9.843 4.544 -37.125 1.00 17.52 81 TYR A CA 1
ATOM 644 C C . TYR A 1 81 ? -9.270 3.193 -36.687 1.00 17.88 81 TYR A C 1
ATOM 645 O O . TYR A 1 81 ? -8.095 3.088 -36.330 1.00 17.63 81 TYR A O 1
ATOM 654 N N . ILE A 1 82 ? -10.100 2.156 -36.724 1.00 18.15 82 ILE A N 1
ATOM 655 C CA . ILE A 1 82 ? -9.66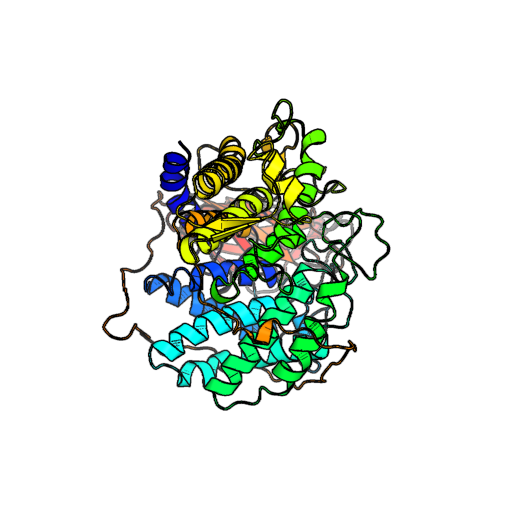3 0.834 -36.284 1.00 19.31 82 ILE A CA 1
ATOM 656 C C . ILE A 1 82 ? -8.545 0.289 -37.179 1.00 19.79 82 ILE A C 1
ATOM 657 O O . ILE A 1 82 ? -7.538 -0.226 -36.685 1.00 20.17 82 ILE A O 1
ATOM 662 N N . THR A 1 83 ? -8.713 0.414 -38.492 1.00 20.05 83 THR A N 1
ATOM 663 C CA . THR A 1 83 ? -7.702 -0.105 -39.401 1.00 21.09 83 THR A CA 1
ATOM 664 C C . THR A 1 83 ? -6.400 0.694 -39.328 1.00 20.79 83 THR A C 1
ATOM 665 O O . THR A 1 83 ? -5.324 0.122 -39.502 1.00 20.97 83 THR A O 1
ATOM 669 N N . ALA A 1 84 ? -6.488 1.996 -39.034 1.00 19.92 84 ALA A N 1
ATOM 670 C CA . ALA A 1 84 ? -5.285 2.807 -38.782 1.00 19.70 84 ALA A CA 1
ATOM 671 C C . ALA A 1 84 ? -4.421 2.230 -37.653 1.00 19.57 84 ALA A C 1
ATOM 672 O O . ALA A 1 84 ? -3.195 2.377 -37.667 1.00 19.55 84 ALA A O 1
ATOM 674 N N . GLN A 1 85 ? -5.049 1.541 -36.698 1.00 19.35 85 GLN A N 1
ATOM 675 C CA . GLN A 1 85 ? -4.317 0.994 -35.545 1.00 18.74 85 GLN A CA 1
ATOM 676 C C . GLN A 1 85 ? -3.442 -0.186 -35.940 1.00 19.04 85 GLN A C 1
ATOM 677 O O . GLN A 1 85 ? -2.464 -0.485 -35.264 1.00 17.97 85 GLN A O 1
ATOM 683 N N . VAL A 1 86 ? -3.809 -0.843 -37.041 1.00 19.27 86 VAL A N 1
ATOM 684 C CA . VAL A 1 86 ? -3.006 -1.931 -37.602 1.00 20.55 86 VAL A CA 1
ATOM 685 C C . VAL A 1 86 ? -1.619 -1.383 -37.953 1.00 20.47 86 VAL A C 1
ATOM 686 O O . VAL A 1 86 ? -0.604 -1.940 -37.545 1.00 21.09 86 VAL A O 1
ATOM 690 N N . THR A 1 87 ? -1.604 -0.247 -38.647 1.00 20.65 87 THR A N 1
ATOM 691 C CA . THR A 1 87 ? -0.366 0.428 -39.027 1.00 21.19 87 THR A CA 1
ATOM 692 C C . THR A 1 87 ? 0.411 0.893 -37.804 1.00 20.59 87 THR A C 1
ATOM 693 O O . THR A 1 87 ? 1.620 0.648 -37.691 1.00 20.55 87 THR A O 1
ATOM 697 N N . LEU A 1 88 ? -0.282 1.553 -36.881 1.00 19.77 88 LEU A N 1
ATOM 698 C CA . LEU A 1 88 ? 0.363 2.107 -35.697 1.00 19.39 88 LEU A CA 1
ATOM 699 C C . LEU A 1 88 ? 0.983 1.069 -34.776 1.00 19.16 88 LEU A C 1
ATOM 700 O O . LEU A 1 88 ? 2.102 1.267 -34.324 1.00 19.42 88 LEU A O 1
ATOM 705 N N . GLN A 1 89 ? 0.272 -0.027 -34.499 1.00 19.31 89 GLN A N 1
ATOM 706 C CA . GLN A 1 89 ? 0.820 -1.083 -33.630 1.00 20.19 89 GLN A CA 1
ATOM 707 C C . GLN A 1 89 ? 2.105 -1.686 -34.202 1.00 20.98 89 GLN A C 1
ATOM 708 O O . GLN A 1 89 ? 3.021 -2.026 -33.457 1.00 21.31 89 GLN A O 1
ATOM 714 N N . GLY A 1 90 ? 2.173 -1.791 -35.523 1.00 22.06 90 GLY A N 1
ATOM 715 C CA . GLY A 1 90 ? 3.342 -2.379 -36.171 1.00 23.37 90 GLY A CA 1
ATOM 716 C C . GLY A 1 90 ? 4.609 -1.542 -36.108 1.00 24.60 90 GLY A C 1
ATOM 717 O O . GLY A 1 90 ? 5.702 -2.074 -36.342 1.00 25.29 90 GLY A O 1
ATOM 718 N N . LEU A 1 91 ? 4.474 -0.248 -35.792 1.00 24.87 91 LEU A N 1
ATOM 719 C CA . LEU A 1 91 ? 5.584 0.717 -35.867 1.00 25.54 91 LEU A CA 1
ATOM 720 C C . LEU A 1 91 ? 6.640 0.495 -34.813 1.00 25.11 91 LEU A C 1
ATOM 721 O O . LEU A 1 91 ? 6.327 0.383 -33.631 1.00 25.18 91 LEU A O 1
ATOM 726 N N . SER A 1 92 ? 7.900 0.472 -35.225 0.50 24.47 92 SER A N 1
ATOM 727 C CA . SER A 1 92 ? 8.979 0.643 -34.263 0.50 24.05 92 SER A CA 1
ATOM 728 C C . SER A 1 92 ? 9.123 2.151 -34.007 0.50 23.15 92 SER A C 1
ATOM 729 O O . SER A 1 92 ? 9.121 2.960 -34.946 0.50 23.62 92 SER A O 1
ATOM 733 N N . ASN A 1 93 ? 9.230 2.529 -32.742 1.00 22.03 93 ASN A N 1
ATOM 734 C CA . ASN A 1 93 ? 9.234 3.942 -32.387 1.00 21.21 93 ASN A CA 1
ATOM 735 C C . ASN A 1 93 ? 10.112 4.141 -31.157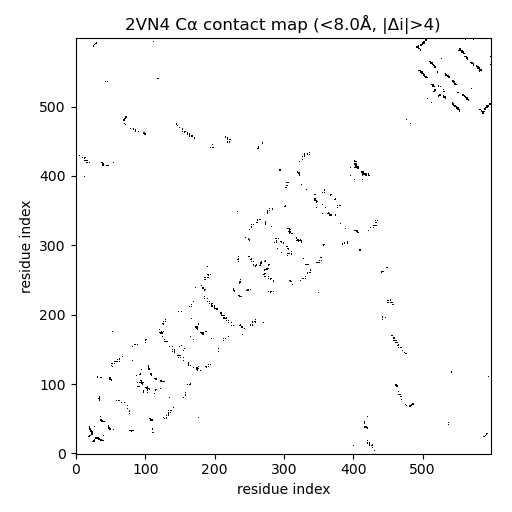 1.00 20.68 93 ASN A C 1
ATOM 736 O O . ASN A 1 93 ? 10.621 3.148 -30.614 1.00 20.01 93 ASN A O 1
ATOM 741 N N . PRO A 1 94 ? 10.352 5.405 -30.734 1.00 20.34 94 PRO A N 1
ATOM 742 C CA . PRO A 1 94 ? 11.235 5.608 -29.573 1.00 20.32 94 PRO A CA 1
ATOM 743 C C . PRO A 1 94 ? 10.868 4.897 -28.260 1.00 20.83 94 PRO A C 1
ATOM 744 O O . PRO A 1 94 ? 11.747 4.723 -27.420 1.00 20.91 94 PRO A O 1
ATOM 748 N N . SER A 1 95 ? 9.610 4.481 -28.077 1.00 20.80 95 SER A N 1
ATOM 749 C CA . SER A 1 95 ? 9.253 3.676 -26.901 1.00 21.26 95 SER A CA 1
ATOM 750 C C . SER A 1 95 ? 9.667 2.204 -27.053 1.00 21.80 95 SER A C 1
ATOM 751 O O . SER A 1 95 ? 9.790 1.497 -26.055 1.00 22.00 95 SER A O 1
ATOM 754 N N . GLY A 1 96 ? 9.858 1.750 -28.289 1.00 22.08 96 GLY A N 1
ATOM 755 C CA . GLY A 1 96 ? 10.226 0.351 -28.550 1.00 23.56 96 GLY A CA 1
ATOM 756 C C . GLY A 1 96 ? 9.510 -0.198 -29.768 1.00 24.02 96 GLY A C 1
ATOM 757 O O . GLY A 1 96 ? 9.109 0.556 -30.649 1.00 24.13 96 GLY A O 1
ATOM 758 N N . SER A 1 97 ? 9.346 -1.516 -29.827 1.00 24.94 97 SER A N 1
ATOM 759 C CA . SER A 1 97 ? 8.745 -2.142 -30.996 1.00 25.39 97 SER A CA 1
ATOM 760 C C . SER A 1 97 ? 7.608 -3.041 -30.563 1.00 25.11 97 SER A C 1
ATOM 761 O O . SER A 1 97 ? 7.349 -3.177 -29.368 1.00 25.10 97 SER A O 1
ATOM 764 N N . LEU A 1 98 ? 6.940 -3.652 -31.533 1.00 24.86 98 LEU A N 1
ATOM 765 C CA . LEU A 1 98 ? 5.834 -4.557 -31.243 1.00 25.65 98 LEU A CA 1
ATOM 766 C C . LEU A 1 98 ? 6.317 -5.867 -30.606 1.00 26.36 98 LEU A C 1
ATOM 767 O O . LEU A 1 98 ? 5.607 -6.459 -29.789 1.00 26.89 98 LEU A O 1
ATOM 772 N N . ALA A 1 99 ? 7.540 -6.277 -30.943 1.00 26.71 99 ALA A N 1
ATOM 773 C CA . ALA A 1 99 ? 8.090 -7.576 -30.538 1.00 27.30 99 ALA A CA 1
ATOM 774 C C . ALA A 1 99 ? 7.922 -7.903 -29.057 1.00 27.38 99 ALA A C 1
ATOM 775 O O . ALA A 1 99 ? 7.512 -9.011 -28.716 1.00 27.97 99 ALA A O 1
ATOM 777 N N . ASP A 1 100 ? 8.244 -6.950 -28.184 1.00 27.30 100 ASP A N 1
ATOM 778 C CA . ASP A 1 100 ? 8.047 -7.138 -26.744 1.00 26.98 100 ASP A CA 1
ATOM 779 C C . ASP A 1 100 ? 6.923 -6.263 -26.166 1.00 25.85 100 ASP A C 1
ATOM 780 O O . ASP A 1 100 ? 6.784 -6.121 -24.945 1.00 26.30 100 ASP A O 1
ATOM 785 N N . GLY A 1 101 ? 6.134 -5.682 -27.062 1.00 25.08 101 GLY A N 1
ATOM 786 C CA . GLY A 1 101 ? 4.996 -4.857 -26.687 1.00 23.54 101 GLY A CA 1
ATOM 787 C C . GLY A 1 101 ? 5.336 -3.419 -26.336 1.00 22.93 101 GLY A C 1
ATOM 788 O O . GLY A 1 101 ? 4.434 -2.577 -26.301 1.00 22.10 101 GLY A O 1
ATOM 789 N N . SER A 1 102 ? 6.618 -3.124 -26.104 1.00 21.95 102 SER A N 1
ATOM 790 C CA . SER A 1 102 ? 7.005 -1.819 -25.549 1.00 21.60 102 SER A CA 1
ATOM 791 C C . SER A 1 102 ? 6.605 -0.644 -26.436 1.00 20.89 102 SER A C 1
ATOM 792 O O . SER A 1 102 ? 6.274 0.407 -25.916 1.00 20.78 102 SER A O 1
ATOM 795 N N . GLY A 1 103 ? 6.633 -0.827 -27.757 1.00 20.04 103 GLY A N 1
ATOM 796 C CA . GLY A 1 103 ? 6.249 0.236 -28.699 1.00 19.56 103 GLY A CA 1
ATOM 797 C C . GLY A 1 103 ? 4.823 0.768 -28.543 1.00 19.00 103 GLY A C 1
ATOM 798 O O . GLY A 1 103 ? 4.533 1.893 -28.954 1.00 18.57 103 GLY A O 1
ATOM 799 N N . LEU A 1 104 ? 3.935 -0.042 -27.959 1.00 18.33 104 LEU A N 1
ATOM 800 C CA . LEU A 1 104 ? 2.517 0.326 -27.813 1.00 17.23 104 LEU A CA 1
ATOM 801 C C . LEU A 1 104 ? 2.290 1.465 -26.800 1.00 16.84 104 LEU A C 1
ATOM 802 O O . LEU A 1 104 ? 1.213 2.092 -26.798 1.00 16.98 104 LEU A O 1
ATOM 807 N N . GLY A 1 105 ? 3.292 1.715 -25.950 1.00 15.52 105 GLY A N 1
ATOM 808 C CA . GLY A 1 105 ? 3.264 2.794 -24.944 1.00 16.04 105 GLY A CA 1
ATOM 809 C C . GLY A 1 105 ? 3.566 4.189 -25.489 1.00 15.25 105 GLY A C 1
ATOM 810 O O . GLY A 1 105 ? 3.509 5.169 -24.754 1.00 15.81 105 GLY A O 1
ATOM 811 N N . GLU A 1 106 ? 3.870 4.279 -26.786 1.00 14.64 106 GLU A N 1
ATOM 812 C CA . GLU A 1 106 ? 4.232 5.539 -27.426 1.00 14.66 106 GLU A CA 1
ATOM 813 C C . GLU A 1 106 ? 3.006 6.477 -27.430 1.00 14.40 106 GLU A C 1
ATOM 814 O O . GLU A 1 106 ? 1.931 6.071 -27.867 1.00 15.28 106 GLU A O 1
ATOM 820 N N . PRO A 1 107 ? 3.153 7.696 -26.887 1.00 14.93 107 PRO A N 1
ATOM 821 C CA . PRO A 1 107 ? 2.027 8.643 -26.767 1.00 14.75 107 PRO A CA 1
ATOM 822 C C . PRO A 1 107 ? 1.465 9.217 -28.066 1.00 14.47 107 PRO A C 1
ATOM 823 O O . PRO A 1 107 ? 0.255 9.358 -28.178 1.00 14.09 107 PRO A O 1
ATOM 827 N N . LYS A 1 108 ? 2.320 9.582 -29.018 1.00 14.34 108 LYS A N 1
ATOM 828 C CA . LYS A 1 108 ? 1.844 10.314 -30.198 1.00 14.67 108 LYS A CA 1
ATOM 829 C C . LYS A 1 108 ? 2.608 9.952 -31.454 1.00 14.84 108 LYS A C 1
ATOM 830 O O . LYS A 1 108 ? 3.732 9.432 -31.389 1.00 14.88 108 LYS A O 1
ATOM 836 N N . PHE A 1 109 ? 1.973 10.206 -32.591 1.00 14.60 109 PHE A N 1
ATOM 837 C CA . PHE A 1 109 ? 2.521 9.855 -33.896 1.00 15.15 109 PHE A CA 1
ATOM 838 C C . PHE A 1 109 ? 2.303 10.988 -34.876 1.00 15.10 109 PHE A C 1
ATOM 839 O O . PHE A 1 109 ? 1.455 11.856 -34.655 1.00 14.41 109 PHE A O 1
ATOM 847 N N . GLU A 1 110 ? 3.044 10.964 -35.982 1.00 15.24 110 GLU A N 1
ATOM 848 C CA . GLU A 1 110 ? 2.769 11.894 -37.073 1.00 15.40 110 GLU A CA 1
ATOM 849 C C . GLU A 1 110 ? 1.471 11.473 -37.762 1.00 15.57 110 GLU A C 1
ATOM 850 O O . GLU A 1 110 ? 1.097 10.283 -37.752 1.00 15.44 110 GLU A O 1
ATOM 856 N N . LEU A 1 111 ? 0.784 12.445 -38.354 1.00 15.78 111 LEU A N 1
ATOM 857 C CA . LEU A 1 111 ? -0.510 12.187 -39.008 1.00 16.68 111 LEU A CA 1
ATOM 858 C C . LEU A 1 111 ? -0.404 11.430 -40.346 1.00 17.43 111 LEU A C 1
ATOM 859 O O . LEU A 1 111 ? -1.421 11.021 -40.935 1.00 17.46 111 LEU A O 1
ATOM 864 N N . THR A 1 112 ? 0.833 11.252 -40.815 1.00 17.57 112 THR A N 1
ATOM 865 C CA . THR A 1 112 ? 1.148 10.296 -41.879 1.00 17.87 112 THR A CA 1
ATOM 866 C C . THR A 1 112 ? 1.219 8.848 -41.346 1.00 18.66 112 THR A C 1
ATOM 867 O O . THR A 1 112 ? 1.521 7.916 -42.107 1.00 17.78 112 THR A O 1
ATOM 871 N N . LEU A 1 113 ? 0.955 8.672 -40.046 1.00 18.52 113 LEU A N 1
ATOM 872 C CA . LEU A 1 113 ? 1.062 7.382 -39.346 1.00 19.68 113 LEU A CA 1
ATOM 873 C C . LEU A 1 113 ? 2.501 6.864 -39.343 1.00 19.99 113 LEU A C 1
ATOM 874 O O . LEU A 1 113 ? 2.757 5.699 -39.645 1.00 20.62 113 LEU A O 1
ATOM 879 N N . LYS A 1 114 ? 3.428 7.763 -39.034 1.00 19.88 114 LYS A N 1
ATOM 880 C CA . LYS A 1 114 ? 4.844 7.443 -38.863 1.00 20.11 114 LYS A CA 1
ATOM 881 C C . LYS A 1 114 ? 5.268 7.870 -37.467 1.00 19.56 114 LYS A C 1
ATOM 882 O O . LYS A 1 114 ? 4.592 8.705 -36.851 1.00 19.29 114 LYS A O 1
ATOM 888 N N . PRO A 1 115 ? 6.387 7.313 -36.956 1.00 19.05 115 PRO A N 1
ATOM 889 C CA . PRO A 1 115 ? 6.781 7.625 -35.589 1.00 18.85 115 PRO A CA 1
ATOM 890 C C . PRO A 1 115 ? 7.165 9.094 -35.422 1.00 18.66 115 PRO A C 1
ATOM 891 O O . PRO A 1 115 ? 7.697 9.722 -36.357 1.00 17.68 115 PRO A O 1
ATOM 895 N N . PHE A 1 116 ? 6.853 9.629 -34.244 1.00 18.65 116 PHE A N 1
ATOM 896 C CA . PHE A 1 116 ? 7.348 10.919 -33.795 1.00 18.40 116 PHE A CA 1
ATOM 897 C C . PHE A 1 116 ? 8.711 10.697 -33.134 1.00 19.14 116 PHE A C 1
ATOM 898 O O . PHE A 1 116 ? 8.821 9.991 -32.128 1.00 19.53 116 PHE A O 1
ATOM 906 N N . THR A 1 117 ? 9.752 11.299 -33.711 1.00 19.56 117 THR A N 1
ATOM 907 C CA . THR A 1 117 ? 11.128 11.023 -33.312 1.00 20.15 117 THR A CA 1
ATOM 908 C C . THR A 1 117 ? 11.698 11.973 -32.256 1.00 20.27 117 THR A C 1
ATOM 909 O O . THR A 1 117 ? 12.817 11.767 -31.761 1.00 21.01 117 THR A O 1
ATOM 913 N N . GLY A 1 118 ? 10.958 13.022 -31.916 1.00 19.45 118 GLY A N 1
ATOM 914 C CA . GLY A 1 118 ? 11.452 14.018 -30.963 1.00 19.40 118 GLY A CA 1
ATOM 915 C C . GLY A 1 118 ? 11.439 13.499 -29.533 1.00 19.34 118 GLY A C 1
ATOM 916 O O . GLY A 1 118 ? 10.919 12.407 -29.268 1.00 19.69 118 GLY A O 1
ATOM 917 N N . ASN A 1 119 ? 12.015 14.276 -28.617 1.00 18.94 119 ASN A N 1
ATOM 918 C CA . ASN A 1 119 ? 11.965 13.959 -27.189 1.00 19.06 119 ASN A CA 1
ATOM 919 C C . ASN A 1 119 ? 10.553 14.195 -26.690 1.00 19.09 119 ASN A C 1
ATOM 920 O O . ASN A 1 119 ? 9.875 15.089 -27.162 1.00 18.51 119 ASN A O 1
ATOM 925 N N . TRP A 1 120 ? 10.095 13.358 -25.770 1.00 19.11 120 TRP A N 1
ATOM 926 C CA . TRP A 1 120 ? 8.726 13.479 -25.287 1.00 18.50 120 TRP A CA 1
ATOM 927 C C . TRP A 1 120 ? 8.617 12.691 -23.984 1.00 18.36 120 TRP A C 1
ATOM 928 O O . TRP A 1 120 ? 9.471 11.840 -23.708 1.00 18.58 120 TRP A O 1
ATOM 939 N N . GLY A 1 121 ? 7.596 12.983 -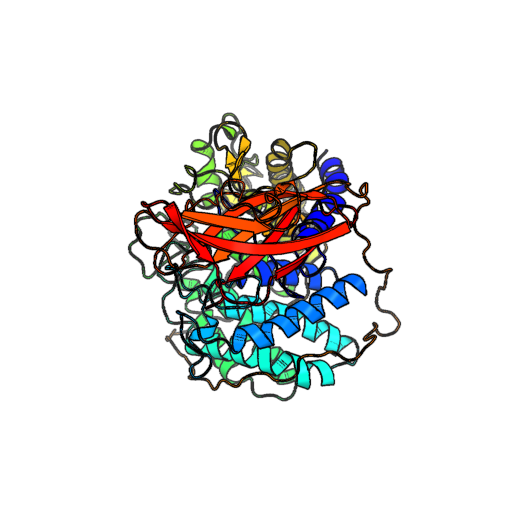23.181 1.00 17.65 121 GLY A N 1
ATOM 940 C CA . GLY A 1 121 ? 7.303 12.182 -21.986 1.00 17.42 121 GLY A CA 1
ATOM 941 C C . GLY A 1 121 ? 6.714 10.831 -22.373 1.00 18.34 121 GLY A C 1
ATOM 942 O O . GLY A 1 121 ? 5.494 10.693 -22.504 1.00 18.24 121 GLY A O 1
ATOM 943 N N . ARG A 1 122 ? 7.588 9.836 -22.556 1.00 17.72 122 ARG A N 1
ATOM 944 C CA . ARG A 1 122 ? 7.205 8.482 -22.958 1.00 17.68 122 ARG A CA 1
ATOM 945 C C . ARG A 1 122 ? 7.807 7.455 -21.973 1.00 17.26 122 ARG A C 1
ATOM 946 O O . ARG A 1 122 ? 8.850 7.708 -21.384 1.00 17.47 122 ARG A O 1
ATOM 954 N N . PRO A 1 123 ? 7.151 6.300 -21.784 1.00 16.95 123 PRO A N 1
ATOM 955 C CA . PRO A 1 123 ? 5.889 5.922 -22.388 1.00 15.92 123 PRO A CA 1
ATOM 956 C C . PRO A 1 123 ? 4.719 6.497 -21.583 1.00 15.36 123 PRO A C 1
ATOM 957 O O . PRO A 1 123 ? 4.929 7.064 -20.517 1.00 15.26 123 PRO A O 1
ATOM 961 N N . GLN A 1 124 ? 3.510 6.369 -22.127 1.00 14.72 124 GLN A N 1
ATOM 962 C CA . GLN A 1 124 ? 2.290 6.678 -21.399 1.00 14.52 124 GLN A CA 1
ATOM 963 C C . GLN A 1 124 ? 1.437 5.427 -21.518 1.00 14.34 124 GLN A C 1
ATOM 964 O O . GLN A 1 124 ? 0.977 5.098 -22.607 1.00 14.59 124 GLN A O 1
ATOM 970 N N . ARG A 1 125 ? 1.234 4.740 -20.396 1.00 13.76 125 ARG A N 1
ATOM 971 C CA . ARG A 1 125 ? 0.702 3.383 -20.412 1.00 14.10 125 ARG A CA 1
ATOM 972 C C . ARG A 1 125 ? -0.828 3.332 -20.372 1.00 14.39 125 ARG A C 1
ATOM 973 O O . ARG A 1 125 ? -1.422 2.258 -20.355 1.00 14.24 125 ARG A O 1
ATOM 981 N N . ASP A 1 126 ? -1.463 4.504 -20.380 1.00 13.98 126 ASP A N 1
ATOM 982 C CA . ASP A 1 126 ? -2.921 4.566 -20.528 1.00 13.61 126 ASP A CA 1
ATOM 983 C C . ASP A 1 126 ? -3.367 4.304 -21.962 1.00 13.71 126 ASP A C 1
ATOM 984 O O . ASP A 1 126 ? -4.477 3.812 -22.179 1.00 13.77 126 ASP A O 1
ATOM 989 N N . GLY A 1 127 ? -2.505 4.619 -22.934 1.00 12.94 127 GLY A N 1
ATOM 990 C CA . GLY A 1 127 ? -2.885 4.547 -24.348 1.00 13.25 127 GLY A CA 1
ATOM 991 C C . GLY A 1 127 ? -3.474 3.210 -24.793 1.00 12.67 127 GLY A C 1
ATOM 992 O O . GLY A 1 127 ? -4.582 3.163 -25.318 1.00 12.35 127 GLY A O 1
ATOM 993 N N . PRO A 1 128 ? -2.724 2.111 -24.618 1.00 13.42 128 PRO A N 1
ATOM 994 C CA . PRO A 1 128 ? -3.262 0.798 -24.975 1.00 12.81 128 PRO A CA 1
ATOM 995 C C . PRO A 1 128 ? -4.568 0.444 -24.258 1.00 13.09 128 PRO A C 1
ATOM 996 O O . PRO A 1 128 ? -5.429 -0.174 -24.872 1.00 13.28 128 PRO A O 1
ATOM 1000 N N . ALA A 1 129 ? -4.715 0.837 -22.990 1.00 12.87 129 ALA A N 1
ATOM 1001 C CA . ALA A 1 129 ? -5.959 0.593 -22.262 1.00 13.46 129 ALA A CA 1
ATOM 1002 C C . ALA A 1 129 ? -7.148 1.318 -22.919 1.00 13.49 129 ALA A C 1
ATOM 1003 O O . ALA A 1 129 ? -8.206 0.718 -23.149 1.00 13.37 129 ALA A O 1
ATOM 1005 N N . LEU A 1 130 ? -6.971 2.603 -23.224 1.00 12.84 130 LEU A N 1
ATOM 1006 C CA . LEU A 1 130 ? -8.041 3.398 -23.813 1.00 12.87 130 LEU A CA 1
ATOM 1007 C C . LEU A 1 130 ? -8.391 2.929 -25.228 1.00 12.84 130 LEU A C 1
ATOM 1008 O O . LEU A 1 130 ? -9.556 2.871 -25.608 1.00 12.81 130 LEU A O 1
ATOM 1013 N N . ARG A 1 131 ? -7.372 2.593 -26.017 1.00 13.69 131 ARG A N 1
ATOM 1014 C CA . ARG A 1 131 ? -7.618 2.053 -27.347 1.00 14.23 131 ARG A CA 1
ATOM 1015 C C . ARG A 1 131 ? -8.403 0.724 -27.276 1.00 14.20 131 ARG A C 1
ATOM 1016 O O . ARG A 1 131 ? -9.350 0.536 -28.041 1.00 15.24 131 ARG A O 1
ATOM 1024 N N . ALA A 1 132 ? -8.018 -0.172 -26.363 1.00 14.29 132 ALA A N 1
ATOM 1025 C CA . ALA A 1 132 ? -8.734 -1.457 -26.184 1.00 14.68 132 ALA A CA 1
ATOM 1026 C C . ALA A 1 132 ? -10.191 -1.201 -25.840 1.00 15.16 132 ALA A C 1
ATOM 1027 O O . ALA A 1 132 ? -11.093 -1.807 -26.426 1.00 15.16 132 ALA A O 1
ATOM 1029 N N . ILE A 1 133 ? -10.421 -0.285 -24.898 1.00 15.43 133 ILE A N 1
ATOM 1030 C CA . ILE A 1 133 ? -11.784 0.052 -24.482 1.00 14.54 133 ILE A CA 1
ATOM 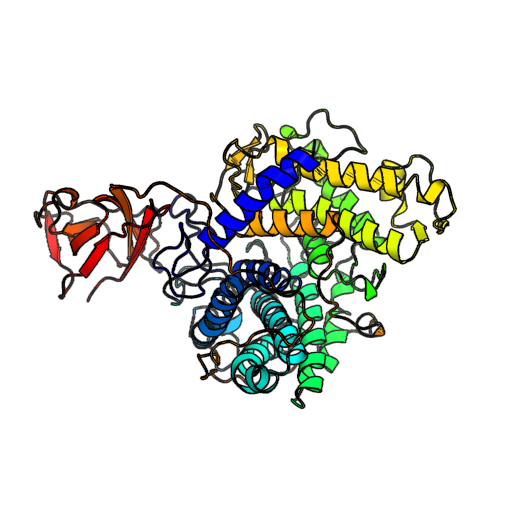1031 C C . ILE A 1 133 ? -12.638 0.519 -25.674 1.00 14.49 133 ILE A C 1
ATOM 1032 O O . ILE A 1 133 ? -13.782 0.097 -25.811 1.00 14.72 133 ILE A O 1
ATOM 1037 N N . ALA A 1 134 ? -12.083 1.365 -26.538 1.00 13.98 134 ALA A N 1
ATOM 1038 C CA . ALA A 1 134 ? -12.816 1.826 -27.720 1.00 14.33 134 ALA A CA 1
ATOM 1039 C C . ALA A 1 134 ? -13.141 0.657 -28.659 1.00 14.88 134 ALA A C 1
ATOM 1040 O O . ALA A 1 134 ? -14.280 0.479 -29.090 1.00 15.19 134 ALA A O 1
ATOM 1042 N N . LEU A 1 135 ? -12.136 -0.157 -28.956 1.00 14.92 135 LEU A N 1
ATOM 1043 C CA . LEU A 1 135 ? -12.326 -1.253 -29.908 1.00 15.92 135 LEU A CA 1
ATOM 1044 C C . LEU A 1 135 ? -13.278 -2.311 -29.348 1.00 15.39 135 LEU A C 1
ATOM 1045 O O . LEU A 1 135 ? -14.079 -2.858 -30.096 1.00 15.78 135 LEU A O 1
ATOM 1050 N N . ILE A 1 136 ? -13.197 -2.572 -28.042 1.00 15.35 136 ILE A N 1
ATOM 1051 C CA . ILE A 1 136 ? -14.147 -3.476 -27.377 1.00 15.80 136 ILE A CA 1
ATOM 1052 C C . ILE A 1 136 ? -15.562 -2.908 -27.460 1.00 16.96 136 ILE A C 1
ATOM 1053 O O . ILE A 1 136 ? -16.527 -3.642 -27.720 1.00 17.36 136 ILE A O 1
ATOM 1058 N N . GLY A 1 137 ? -15.681 -1.589 -27.302 1.00 16.45 137 GLY A N 1
ATOM 1059 C CA . GLY A 1 137 ? -16.971 -0.910 -27.488 1.00 16.73 137 GLY A CA 1
ATOM 1060 C C . GLY A 1 137 ? -17.594 -1.217 -28.834 1.00 17.21 137 GLY A C 1
ATOM 1061 O O . GLY A 1 137 ? -18.765 -1.627 -28.914 1.00 16.97 137 GLY A O 1
ATOM 1062 N N . TYR A 1 138 ? -16.820 -1.056 -29.904 1.00 17.05 138 TYR A N 1
ATOM 1063 C CA . TYR A 1 138 ? -17.352 -1.354 -31.228 1.00 18.33 138 TYR A CA 1
ATOM 1064 C C . TYR A 1 138 ? -17.643 -2.846 -31.411 1.00 19.09 138 TYR A C 1
ATOM 1065 O O . TYR A 1 138 ? -18.647 -3.207 -32.047 1.00 19.96 138 TYR A O 1
ATOM 1074 N N . SER A 1 139 ? -16.767 -3.690 -30.867 1.00 19.79 139 SER A N 1
ATOM 1075 C CA . SER A 1 139 ? -16.943 -5.147 -30.900 1.00 21.24 139 SER A CA 1
ATOM 1076 C C . SER A 1 139 ? -18.298 -5.561 -30.325 1.00 22.24 139 SER A C 1
ATOM 1077 O O . SER A 1 139 ? -18.993 -6.398 -30.906 1.00 23.35 139 SER A O 1
ATOM 1080 N N . LYS A 1 140 ? -18.674 -4.975 -29.192 1.00 22.80 140 LYS A N 1
ATOM 1081 C CA . LYS A 1 140 ? -19.990 -5.222 -28.594 1.00 24.09 140 LYS A CA 1
ATOM 1082 C C . LYS A 1 140 ? -21.124 -5.006 -29.590 1.00 24.09 140 LYS A C 1
ATOM 1083 O O . LYS A 1 140 ? -22.040 -5.832 -29.687 1.00 24.44 140 LYS A O 1
ATOM 1089 N N . TRP A 1 141 ? -21.064 -3.900 -30.324 1.00 23.88 141 TRP A N 1
ATOM 1090 C CA . TRP A 1 141 ? -22.071 -3.610 -31.326 1.00 24.49 141 TRP A CA 1
ATOM 1091 C C . TRP A 1 141 ? -22.090 -4.669 -32.434 1.00 24.67 141 TRP A C 1
ATOM 1092 O O . TRP A 1 141 ? -23.158 -5.168 -32.808 1.00 24.56 141 TRP A O 1
ATOM 1103 N N . LEU A 1 142 ? -20.914 -4.996 -32.966 1.00 24.61 142 LEU A N 1
ATOM 1104 C CA . LEU A 1 142 ? -20.819 -6.012 -34.007 1.00 25.31 142 LEU A CA 1
ATOM 1105 C C . LEU A 1 142 ? -21.408 -7.353 -33.553 1.00 26.03 142 LEU A C 1
ATOM 1106 O O . LEU A 1 142 ? -22.190 -7.965 -34.278 1.00 26.35 142 LEU A O 1
ATOM 1111 N N . ILE A 1 143 ? -21.044 -7.794 -32.353 1.00 26.99 143 ILE A N 1
ATOM 1112 C CA . ILE A 1 143 ? -21.581 -9.032 -31.792 1.00 28.14 143 ILE A CA 1
ATOM 1113 C C . ILE A 1 143 ? -23.111 -9.004 -31.680 1.00 28.83 143 ILE A C 1
ATOM 1114 O O . ILE A 1 143 ? -23.784 -9.956 -32.097 1.00 29.34 143 ILE A O 1
ATOM 1119 N N A ASN A 1 144 ? -23.659 -7.924 -31.131 0.50 29.51 144 ASN A N 1
ATOM 1120 C CA A ASN A 1 144 ? -25.114 -7.797 -30.994 0.50 30.49 144 ASN A CA 1
ATOM 1121 C C A ASN A 1 144 ? -25.832 -7.790 -32.345 0.50 30.94 144 ASN A C 1
ATOM 1122 O O A ASN A 1 144 ? -27.021 -8.081 -32.415 0.50 31.59 144 ASN A O 1
ATOM 1131 N N . ASN A 1 145 ? -25.115 -7.463 -33.414 1.00 31.24 145 ASN A N 1
ATOM 1132 C CA . ASN A 1 145 ? -25.724 -7.406 -34.734 1.00 32.01 145 ASN A CA 1
ATOM 1133 C C . ASN A 1 145 ? -25.291 -8.537 -35.671 1.00 32.37 145 ASN A C 1
ATOM 1134 O O . ASN A 1 145 ? -25.402 -8.425 -36.901 1.00 32.29 145 ASN A O 1
ATOM 1139 N N . ASN A 1 146 ? -24.803 -9.619 -35.058 1.00 32.81 146 ASN A N 1
ATOM 1140 C CA . ASN A 1 146 ? -24.472 -10.882 -35.727 1.00 33.56 146 ASN A CA 1
ATOM 1141 C C . ASN A 1 146 ? -23.265 -10.799 -36.653 1.00 33.28 146 ASN A C 1
ATOM 1142 O O . ASN A 1 146 ? -23.225 -11.441 -37.710 1.00 33.32 146 ASN A O 1
ATOM 1147 N N . TYR A 1 147 ? -22.275 -10.008 -36.245 1.00 32.41 147 TYR A N 1
ATOM 1148 C CA . TYR A 1 147 ? -21.040 -9.877 -37.007 1.00 32.06 147 TYR A CA 1
ATOM 1149 C C . TYR A 1 147 ? -19.848 -10.289 -36.156 1.00 31.67 147 TYR A C 1
ATOM 1150 O O . TYR A 1 147 ? -18.785 -9.689 -36.245 1.00 31.22 147 TYR A O 1
ATOM 1159 N N . GLN A 1 148 ? -20.039 -11.316 -35.329 1.00 31.84 148 GLN A N 1
ATOM 1160 C CA . GLN A 1 148 ? -18.998 -11.811 -34.428 1.00 31.85 148 GLN A CA 1
ATOM 1161 C C . GLN A 1 148 ? -17.705 -12.200 -35.168 1.00 32.05 148 GLN A C 1
ATOM 1162 O O . GLN A 1 148 ? -16.602 -12.003 -34.643 1.00 32.02 148 GLN A O 1
ATOM 1168 N N . SER A 1 149 ? -17.808 -12.832 -36.403 1.00 31.68 149 SER A N 1
ATOM 1169 C CA . SER A 1 149 ? -16.678 -13.223 -37.256 1.00 31.33 149 SER A CA 1
ATOM 1170 C C . SER A 1 149 ? -15.719 -12.059 -37.541 1.00 30.52 149 SER A C 1
ATOM 1171 O O . SER A 1 149 ? -14.500 -12.238 -37.563 1.00 30.39 149 SER A O 1
ATOM 1174 N N . THR A 1 150 ? -16.340 -10.784 -37.751 1.00 29.68 150 THR A N 1
ATOM 1175 C CA . THR A 1 150 ? -15.580 -9.562 -38.029 1.00 28.94 150 THR A CA 1
ATOM 1176 C C . THR A 1 150 ? -14.723 -9.199 -36.820 1.00 28.01 150 THR A C 1
ATOM 1177 O O . THR A 1 150 ? -13.562 -8.817 -36.973 1.00 27.86 150 THR A O 1
ATOM 1181 N N . VAL A 1 151 ? -15.297 -9.349 -35.629 1.00 26.92 151 VAL A N 1
ATOM 1182 C CA . VAL A 1 151 ? -14.576 -9.146 -34.374 1.00 26.37 151 VAL A CA 1
ATOM 1183 C C . VAL A 1 151 ? -13.363 -10.085 -34.299 1.00 26.92 151 VAL A C 1
ATOM 1184 O O . VAL A 1 151 ? -12.225 -9.635 -34.119 1.00 26.25 151 VAL A O 1
ATOM 1188 N N . SER A 1 152 ? -13.604 -11.387 -34.463 0.50 27.33 152 SER A N 1
ATOM 1189 C CA . SER A 1 152 ? -12.529 -12.377 -34.364 0.50 28.16 152 SER A CA 1
ATOM 1190 C C . SER A 1 152 ? -11.412 -12.125 -35.366 0.50 28.37 152 SER A C 1
ATOM 1191 O O . SER A 1 152 ? -10.233 -12.282 -35.051 0.50 29.08 152 SER A O 1
ATOM 1195 N N . ASN A 1 153 ? -11.780 -11.739 -36.576 1.00 29.11 153 ASN A N 1
ATOM 1196 C CA . ASN A 1 153 ? -10.800 -11.644 -37.645 1.00 29.45 153 ASN A CA 1
ATOM 1197 C C . ASN A 1 153 ? -10.084 -10.297 -37.734 1.00 29.55 153 ASN A C 1
ATOM 1198 O O . ASN A 1 153 ? -8.869 -10.252 -37.939 1.00 30.12 153 ASN A O 1
ATOM 1203 N N . VAL A 1 154 ? -10.824 -9.206 -37.551 1.00 28.63 154 VAL A N 1
ATOM 1204 C CA . VAL A 1 154 ? -10.250 -7.870 -37.733 1.00 27.64 154 VAL A CA 1
ATOM 1205 C C . VAL A 1 154 ? -9.820 -7.215 -36.406 1.00 26.46 154 VAL A C 1
ATOM 1206 O O . VAL A 1 154 ? -8.711 -6.686 -36.297 1.00 26.30 154 VAL A O 1
ATOM 1210 N N . ILE A 1 155 ? -10.692 -7.272 -35.403 1.00 24.84 155 ILE A N 1
ATOM 1211 C CA . ILE A 1 155 ? -10.530 -6.452 -34.196 1.00 23.12 155 ILE A CA 1
ATOM 1212 C C . ILE A 1 155 ? -9.714 -7.134 -33.091 1.00 22.56 155 ILE A C 1
ATOM 1213 O O . ILE A 1 155 ? -8.796 -6.534 -32.529 1.00 21.73 155 ILE A O 1
ATOM 1218 N N . TRP A 1 156 ? -10.016 -8.402 -32.812 1.00 21.71 156 TRP A N 1
ATOM 1219 C CA . TRP A 1 156 ? -9.383 -9.095 -31.695 1.00 21.92 156 TRP A CA 1
ATOM 1220 C C . TRP A 1 156 ? -7.834 -9.112 -31.703 1.00 21.58 156 TRP A C 1
ATOM 1221 O O . TRP A 1 156 ? -7.225 -8.952 -30.653 1.00 21.71 156 TRP A O 1
ATOM 1232 N N . PRO A 1 157 ? -7.195 -9.312 -32.872 1.00 21.59 157 PRO A N 1
ATOM 1233 C CA . PRO A 1 157 ? -5.717 -9.257 -32.869 1.00 21.38 157 PRO A CA 1
ATOM 1234 C C . PRO A 1 157 ? -5.166 -7.895 -32.409 1.00 21.23 157 PRO A C 1
ATOM 1235 O O . PRO A 1 157 ? -4.091 -7.825 -31.802 1.00 21.17 157 PRO A O 1
ATOM 1239 N N . ILE A 1 158 ? -5.895 -6.823 -32.717 1.00 20.57 158 ILE A N 1
ATOM 1240 C CA . ILE A 1 158 ? -5.467 -5.478 -32.314 1.00 20.08 158 ILE A CA 1
ATOM 1241 C C . ILE A 1 158 ? -5.641 -5.372 -30.810 1.00 19.74 158 ILE A C 1
ATOM 1242 O O . ILE A 1 158 ? -4.705 -5.033 -30.082 1.00 19.23 158 ILE A O 1
ATOM 1247 N N . VAL A 1 159 ? -6.848 -5.701 -30.350 1.00 19.51 159 VAL A N 1
ATOM 1248 C CA . VAL A 1 159 ? -7.208 -5.628 -28.944 1.00 19.15 159 VAL A CA 1
ATOM 1249 C C . VAL A 1 159 ? -6.284 -6.505 -28.103 1.00 19.35 159 VAL A C 1
ATOM 1250 O O . VAL A 1 159 ? -5.799 -6.088 -27.040 1.00 18.88 159 VAL A O 1
ATOM 1254 N N . ARG A 1 160 ? -6.014 -7.718 -28.591 1.00 18.91 160 ARG A N 1
ATOM 1255 C CA . ARG A 1 160 ? -5.157 -8.639 -27.851 1.00 19.49 160 ARG A CA 1
ATOM 1256 C C . ARG A 1 160 ? -3.772 -8.065 -27.583 1.00 18.23 160 ARG A C 1
ATOM 1257 O O . ARG A 1 160 ? -3.258 -8.238 -26.509 1.00 18.39 160 ARG A O 1
ATOM 1265 N N . ASN A 1 161 ? -3.168 -7.378 -28.550 1.00 18.42 161 ASN A N 1
ATOM 1266 C CA . ASN A 1 161 ? -1.871 -6.712 -28.295 1.00 18.18 161 ASN A CA 1
ATOM 1267 C C . ASN A 1 161 ? -1.942 -5.654 -27.181 1.00 18.07 161 ASN A C 1
ATOM 1268 O O . ASN A 1 161 ? -1.065 -5.582 -26.316 1.00 17.08 161 ASN A O 1
ATOM 1273 N N . ASP A 1 162 ? -2.984 -4.820 -27.221 1.00 17.56 162 ASP A N 1
ATOM 1274 C CA . ASP A 1 162 ? -3.157 -3.778 -26.196 1.00 16.70 162 ASP A CA 1
ATOM 1275 C C . ASP A 1 162 ? -3.413 -4.353 -24.804 1.00 16.63 162 ASP A C 1
ATOM 1276 O O . ASP A 1 162 ? -2.836 -3.901 -23.825 1.00 15.95 162 ASP A O 1
ATOM 1281 N N . LEU A 1 163 ? -4.268 -5.371 -24.726 1.00 16.82 163 LEU A N 1
ATOM 1282 C CA . LEU A 1 163 ? -4.529 -6.058 -23.468 1.00 16.63 163 LEU A CA 1
ATOM 1283 C C . LEU A 1 163 ? -3.283 -6.747 -22.902 1.00 16.36 163 LEU A C 1
ATOM 1284 O O . LEU A 1 163 ? -3.039 -6.698 -21.705 1.00 15.79 163 LEU A O 1
ATOM 1289 N N . ASN A 1 164 ? -2.502 -7.393 -23.773 1.00 16.92 164 ASN A N 1
ATOM 1290 C CA . ASN A 1 164 ? -1.256 -8.030 -23.334 1.00 16.63 164 ASN A CA 1
ATOM 1291 C C . ASN A 1 164 ? -0.298 -7.014 -22.782 1.00 16.73 164 ASN A C 1
ATOM 1292 O O . ASN A 1 164 ? 0.343 -7.264 -21.768 1.00 16.17 164 ASN A O 1
ATOM 1297 N N . TYR A 1 165 ? -0.239 -5.849 -23.426 1.00 16.28 165 TYR A N 1
ATOM 1298 C CA . TYR A 1 165 ? 0.582 -4.739 -22.932 1.00 16.15 165 TYR A CA 1
ATOM 1299 C C . TYR A 1 165 ? 0.203 -4.360 -21.502 1.00 16.20 165 TYR A C 1
ATOM 1300 O O . TYR A 1 165 ? 1.073 -4.221 -20.642 1.00 15.31 165 TYR A O 1
ATOM 1309 N N . VAL A 1 166 ? -1.099 -4.173 -21.264 1.00 16.74 166 VAL A N 1
ATOM 1310 C CA . VAL A 1 166 ? -1.607 -3.786 -19.943 1.00 17.26 166 VAL A CA 1
ATOM 1311 C C . VAL A 1 166 ? -1.273 -4.832 -18.879 1.00 17.65 166 VAL A C 1
ATOM 1312 O O . VAL A 1 166 ? -0.767 -4.487 -17.801 1.00 17.86 166 VAL A O 1
ATOM 1316 N N . ALA A 1 167 ? -1.522 -6.101 -19.208 1.00 17.96 167 ALA A N 1
ATOM 1317 C CA . ALA A 1 167 ? -1.235 -7.218 -18.303 1.00 18.57 167 ALA A CA 1
ATOM 1318 C C . ALA A 1 167 ? 0.253 -7.332 -17.971 1.00 18.80 167 ALA A C 1
ATOM 1319 O O . ALA A 1 167 ? 0.610 -7.765 -16.871 1.00 19.58 167 ALA A O 1
ATOM 1321 N N . GLN A 1 168 ? 1.103 -6.953 -18.924 1.00 18.85 168 GLN A N 1
ATOM 1322 C CA . GLN A 1 168 ? 2.561 -7.019 -18.753 1.00 19.14 168 GLN A CA 1
ATOM 1323 C C . GLN A 1 168 ? 3.178 -5.806 -18.051 1.00 19.42 168 GLN A C 1
ATOM 1324 O O . GLN A 1 168 ? 4.087 -5.947 -17.204 1.00 18.85 168 GLN A O 1
ATOM 1330 N N . TYR A 1 169 ? 2.706 -4.609 -18.406 1.00 19.27 169 TYR A N 1
ATOM 1331 C CA . TYR A 1 169 ? 3.395 -3.373 -18.014 1.00 19.68 169 TYR A CA 1
ATOM 1332 C C . TYR A 1 169 ? 2.679 -2.450 -17.012 1.00 19.58 169 TYR A C 1
ATOM 1333 O O . TYR A 1 169 ? 3.205 -1.386 -16.694 1.00 19.73 169 TYR A O 1
ATOM 1342 N N . TRP A 1 170 ? 1.514 -2.849 -16.497 1.00 19.13 170 TRP A N 1
ATOM 1343 C CA . TRP A 1 170 ? 0.741 -1.978 -15.590 1.00 19.44 170 TRP A CA 1
ATOM 1344 C C . TRP A 1 170 ? 1.525 -1.588 -14.334 1.00 19.31 170 TRP A C 1
ATOM 1345 O O . TRP A 1 170 ? 1.390 -0.473 -13.809 1.00 19.07 170 TRP A O 1
ATOM 1356 N N . ASN A 1 171 ? 2.362 -2.505 -13.851 1.00 19.37 171 ASN A N 1
ATOM 1357 C CA . ASN A 1 171 ? 3.057 -2.282 -12.594 1.00 19.96 171 ASN A CA 1
ATOM 1358 C C . ASN A 1 171 ? 4.390 -1.551 -12.794 1.00 20.34 171 ASN A C 1
ATOM 1359 O O . ASN A 1 171 ? 5.327 -1.708 -12.011 1.00 19.98 171 ASN A O 1
ATOM 1364 N N A GLN A 1 172 ? 4.440 -0.718 -13.834 0.50 20.09 172 GLN A N 1
ATOM 1365 C CA A GLN A 1 172 ? 5.626 0.069 -14.183 0.50 20.48 172 GLN A CA 1
ATOM 1366 C CA B GLN A 1 172 ? 5.627 0.072 -14.139 0.50 20.60 172 GLN A CA 1
ATOM 1367 C C A GLN A 1 172 ? 5.271 1.549 -14.268 0.50 20.42 172 GLN A C 1
ATOM 1368 O O A GLN A 1 172 ? 4.168 1.892 -14.704 0.50 20.52 172 GLN A O 1
ATOM 1379 N N . THR A 1 173 ? 6.200 2.417 -13.874 1.00 19.46 173 THR A N 1
ATOM 1380 C CA . THR A 1 173 ? 5.956 3.869 -13.942 1.00 19.67 173 THR A CA 1
ATOM 1381 C C . THR A 1 173 ? 5.932 4.349 -15.385 1.00 18.44 173 THR A C 1
ATOM 1382 O O . THR A 1 173 ? 6.423 3.675 -16.296 1.00 18.41 173 THR A O 1
ATOM 1386 N N . GLY A 1 174 ? 5.356 5.524 -15.591 1.00 18.08 174 GLY A N 1
ATOM 1387 C CA . GLY A 1 174 ? 5.372 6.153 -16.906 1.00 17.01 174 GLY A CA 1
ATOM 1388 C C . GLY A 1 174 ? 4.772 7.527 -16.735 1.00 16.53 174 GLY A C 1
ATOM 1389 O O . GLY A 1 174 ? 4.485 7.951 -15.602 1.00 16.63 174 GLY A O 1
ATOM 1390 N N . PHE A 1 175 ? 4.574 8.226 -17.846 1.00 14.99 175 PHE A N 1
ATOM 1391 C CA . PHE A 1 175 ? 4.003 9.577 -17.780 1.00 14.77 175 PHE A CA 1
ATOM 1392 C C . PHE A 1 175 ? 2.478 9.586 -17.660 1.00 14.40 175 PHE A C 1
ATOM 1393 O O . PHE A 1 175 ? 1.794 8.686 -18.172 1.00 14.44 175 PHE A O 1
ATOM 1401 N N . ASP A 1 176 ? 1.971 10.595 -16.947 1.00 14.59 176 ASP A N 1
ATOM 1402 C CA . ASP A 1 176 ? 0.542 10.765 -16.715 1.00 14.36 176 ASP A CA 1
ATOM 1403 C C . ASP A 1 176 ? -0.133 11.349 -17.963 1.00 14.03 176 ASP A C 1
ATOM 1404 O O . ASP A 1 176 ? 0.543 11.660 -18.957 1.00 14.07 176 ASP A O 1
ATOM 1409 N N . LEU A 1 177 ? -1.458 11.509 -17.904 1.00 13.37 177 LEU A N 1
ATOM 1410 C CA . LEU A 1 177 ? -2.225 11.985 -19.057 1.00 13.35 177 LEU A CA 1
ATOM 1411 C C . LEU A 1 177 ? -1.881 13.430 -19.457 1.00 13.41 177 LEU A C 1
ATOM 1412 O O . LEU A 1 177 ? -2.135 13.820 -20.601 1.00 13.57 177 LEU A O 1
ATOM 1417 N N . TRP A 1 178 ? -1.307 14.210 -18.528 1.00 12.62 178 TRP A N 1
ATOM 1418 C CA . TRP A 1 178 ? -0.809 15.564 -18.858 1.00 13.01 178 TRP A CA 1
ATOM 1419 C C . TRP A 1 178 ? 0.623 15.582 -19.409 1.00 13.35 178 TRP A C 1
ATOM 1420 O O . TRP A 1 178 ? 1.138 16.651 -19.769 1.00 13.61 178 TRP A O 1
ATOM 1431 N N . GLU A 1 179 ? 1.247 14.406 -19.451 1.00 13.48 179 GLU A N 1
ATOM 1432 C CA . GLU A 1 179 ? 2.530 14.169 -20.111 1.00 13.57 179 GLU A CA 1
ATOM 1433 C C . GLU A 1 179 ? 3.673 14.864 -19.377 1.00 14.86 179 GLU A C 1
ATOM 1434 O O . GLU A 1 179 ? 4.635 15.289 -20.011 1.00 14.70 179 GLU A O 1
ATOM 1440 N N . GLU A 1 180 ? 3.569 14.945 -18.051 1.00 15.00 180 GLU A N 1
ATOM 1441 C CA . GLU A 1 180 ? 4.490 15.745 -17.242 1.00 16.86 180 GLU A CA 1
ATOM 1442 C C . GLU A 1 180 ? 5.130 14.950 -16.100 1.00 16.62 180 GLU A C 1
ATOM 1443 O O . GLU A 1 180 ? 6.275 15.192 -15.743 1.00 17.16 180 GLU A O 1
ATOM 1449 N N . VAL A 1 181 ? 4.366 14.049 -15.495 1.00 16.84 181 VAL A N 1
ATOM 1450 C CA . VAL A 1 181 ? 4.771 13.414 -14.229 1.00 17.07 181 VAL A CA 1
ATOM 1451 C C . VAL A 1 181 ? 5.054 11.938 -14.458 1.00 17.34 181 VAL A C 1
ATOM 1452 O O . VAL A 1 181 ? 4.173 11.187 -14.838 1.00 17.20 181 VAL A O 1
ATOM 1456 N N . ASN A 1 182 ? 6.289 11.525 -14.206 1.00 18.26 182 ASN A N 1
ATOM 1457 C CA . ASN A 1 182 ? 6.674 10.124 -14.380 1.00 18.58 182 ASN A CA 1
ATOM 1458 C C . ASN A 1 182 ? 6.454 9.385 -13.056 1.00 18.29 182 ASN A C 1
ATOM 1459 O O . ASN A 1 182 ? 7.163 9.623 -12.078 1.00 18.70 182 ASN A O 1
ATOM 1464 N N . GLY A 1 183 ? 5.445 8.524 -13.012 1.00 17.26 183 GLY A N 1
ATOM 1465 C CA . GLY A 1 183 ? 5.097 7.827 -11.777 1.00 16.29 183 GLY A CA 1
ATOM 1466 C C . GLY A 1 183 ? 3.995 6.836 -12.030 1.00 15.81 183 GLY A C 1
ATOM 1467 O O . GLY A 1 183 ? 3.940 6.231 -13.115 1.00 15.61 183 GLY A O 1
ATOM 1468 N N . SER A 1 184 ? 3.125 6.661 -11.033 1.00 15.28 184 SER A N 1
ATOM 1469 C CA . SER A 1 184 ? 1.927 5.829 -11.162 1.00 15.56 184 SER A CA 1
ATOM 1470 C C . SER A 1 184 ? 0.731 6.766 -11.082 1.00 15.27 184 SER A C 1
ATOM 1471 O O . SER A 1 184 ? 0.623 7.535 -10.137 1.00 15.63 184 SER A O 1
ATOM 1474 N N . SER A 1 185 ? -0.141 6.721 -12.084 1.00 14.69 185 SER A N 1
ATOM 1475 C CA . SER A 1 185 ? -1.174 7.750 -12.209 1.00 14.02 185 SER A CA 1
ATOM 1476 C C . SER A 1 185 ? -2.560 7.137 -12.129 1.00 13.64 185 SER A C 1
ATOM 1477 O O . SER A 1 185 ? -2.842 6.129 -12.787 1.00 13.46 185 SER A O 1
ATOM 1480 N N . PHE A 1 186 ? -3.430 7.777 -11.345 1.00 13.74 186 PHE A N 1
ATOM 1481 C CA . PHE A 1 186 ? -4.779 7.287 -11.083 1.00 13.39 186 PHE A CA 1
ATOM 1482 C C . PHE A 1 186 ? -5.563 6.961 -12.362 1.00 13.37 186 PHE A C 1
ATOM 1483 O O . PHE A 1 186 ? -6.049 5.848 -12.519 1.00 13.17 186 PHE A O 1
ATOM 1491 N N . PHE A 1 187 ? -5.702 7.943 -13.256 1.00 12.54 187 PHE A N 1
ATOM 1492 C CA . PHE A 1 187 ? -6.405 7.775 -14.532 1.00 13.03 187 PHE A CA 1
ATOM 1493 C C . PHE A 1 187 ? -5.884 6.565 -15.315 1.00 12.87 187 PHE A C 1
ATOM 1494 O O . PHE A 1 187 ? -6.665 5.832 -15.916 1.00 13.79 187 PHE A O 1
ATOM 1502 N N . THR A 1 188 ? -4.570 6.366 -15.300 1.00 13.09 188 THR A N 1
ATOM 1503 C CA . THR A 1 188 ? -3.930 5.304 -16.072 1.00 13.71 188 THR A CA 1
ATOM 1504 C C . THR A 1 188 ? -4.273 3.928 -15.469 1.00 14.11 188 THR A C 1
ATOM 1505 O O . THR A 1 188 ? -4.746 3.039 -16.170 1.00 14.29 188 THR A O 1
ATOM 1509 N N . VAL A 1 189 ? -4.066 3.791 -14.164 1.00 13.63 189 VAL A N 1
ATOM 1510 C CA . VAL A 1 189 ? -4.356 2.533 -13.442 1.00 14.51 189 VAL A CA 1
ATOM 1511 C C . VAL A 1 189 ? -5.840 2.154 -13.566 1.00 14.24 189 VAL A C 1
ATOM 1512 O O . VAL A 1 189 ? -6.161 1.010 -13.871 1.00 14.21 189 VAL A O 1
ATOM 1516 N N . ALA A 1 190 ? -6.735 3.130 -13.372 1.00 13.60 190 ALA A N 1
ATOM 1517 C CA . ALA A 1 190 ? -8.174 2.848 -13.356 1.00 13.20 190 ALA A CA 1
ATOM 1518 C C . ALA A 1 190 ? -8.627 2.374 -14.713 1.00 13.08 190 ALA A C 1
ATOM 1519 O O . ALA A 1 190 ? -9.440 1.453 -14.819 1.00 12.74 190 ALA A O 1
ATOM 1521 N N . ASN A 1 191 ? -8.107 3.005 -15.764 1.00 12.51 191 ASN A N 1
ATOM 1522 C CA . ASN A 1 191 ? -8.445 2.596 -17.130 1.00 13.27 191 ASN A CA 1
ATOM 1523 C C . ASN A 1 191 ? -7.820 1.258 -17.531 1.00 13.90 191 ASN A C 1
ATOM 1524 O O . ASN A 1 191 ? -8.416 0.493 -18.280 1.00 13.74 191 ASN A O 1
ATOM 1529 N N . GLN A 1 192 ? -6.641 0.988 -16.990 1.00 14.01 192 GLN A N 1
ATOM 1530 C CA . GLN A 1 192 ? -5.994 -0.315 -17.152 1.00 14.94 192 GLN A CA 1
ATOM 1531 C C . GLN A 1 192 ? -6.855 -1.417 -16.524 1.00 14.93 192 GLN A C 1
ATOM 1532 O O . GLN A 1 192 ? -7.073 -2.465 -17.139 1.00 15.80 192 GLN A O 1
ATOM 1538 N N . HIS A 1 193 ? -7.393 -1.146 -15.334 1.00 15.71 193 HIS A N 1
ATOM 1539 C CA . HIS A 1 193 ? -8.305 -2.078 -14.672 1.00 15.65 193 HIS A CA 1
ATOM 1540 C C . HIS A 1 193 ? -9.537 -2.353 -15.519 1.00 15.63 193 HIS A C 1
ATOM 1541 O O . HIS A 1 193 ? -9.898 -3.512 -15.726 1.00 15.49 193 HIS A O 1
ATOM 1548 N N . ARG A 1 194 ? -10.188 -1.293 -15.993 1.00 15.24 194 ARG A N 1
ATOM 1549 C CA . ARG A 1 194 ? -11.354 -1.440 -16.852 1.00 15.21 194 ARG A CA 1
ATOM 1550 C C . ARG A 1 194 ? -11.059 -2.248 -18.123 1.00 15.38 194 ARG A C 1
ATOM 1551 O O . ARG A 1 194 ? -11.856 -3.110 -18.514 1.00 14.95 194 ARG A O 1
ATOM 1559 N N . ALA A 1 195 ? -9.934 -1.952 -18.774 1.00 15.26 195 ALA A N 1
ATOM 1560 C CA . ALA A 1 195 ? -9.560 -2.630 -20.013 1.00 15.75 195 ALA A CA 1
ATOM 1561 C C . ALA A 1 195 ? -9.439 -4.143 -19.807 1.00 15.67 195 ALA A C 1
ATOM 1562 O O . ALA A 1 195 ? -9.956 -4.923 -20.620 1.00 16.58 195 ALA A O 1
ATOM 1564 N N . LEU A 1 196 ? -8.776 -4.546 -18.724 1.00 16.31 196 LEU A N 1
ATOM 1565 C CA . LEU A 1 196 ? -8.572 -5.971 -18.424 1.00 17.04 196 LEU A CA 1
ATOM 1566 C C . LEU A 1 196 ? -9.898 -6.680 -18.170 1.00 17.80 196 LEU A C 1
ATOM 1567 O O . LEU A 1 196 ? -10.122 -7.791 -18.646 1.00 18.64 196 LEU A O 1
ATOM 1572 N N . VAL A 1 197 ? -10.796 -6.013 -17.451 1.00 18.40 197 VAL A N 1
ATOM 1573 C CA . VAL A 1 197 ? -12.122 -6.567 -17.172 1.00 18.79 197 VAL A CA 1
ATOM 1574 C C . VAL A 1 197 ? -12.935 -6.783 -18.457 1.00 19.14 197 VAL A C 1
ATOM 1575 O O . VAL A 1 197 ? -13.463 -7.885 -18.693 1.00 18.86 197 VAL A O 1
ATOM 1579 N N . GLU A 1 198 ? -13.018 -5.754 -19.301 1.00 18.76 198 GLU A N 1
ATOM 1580 C CA . GLU A 1 198 ? -13.747 -5.870 -20.558 1.00 19.49 198 GLU A CA 1
ATOM 1581 C C . GLU A 1 198 ? -13.097 -6.860 -21.511 1.00 19.89 198 GLU A C 1
ATOM 1582 O O . GLU A 1 198 ? -13.788 -7.523 -22.292 1.00 20.27 198 GLU A O 1
ATOM 1588 N N . GLY A 1 199 ? -11.771 -6.934 -21.447 1.00 20.07 199 GLY A N 1
ATOM 1589 C CA . GLY A 1 199 ? -10.993 -7.834 -22.298 1.00 21.11 199 GLY A CA 1
ATOM 1590 C C . GLY A 1 199 ? -11.290 -9.294 -21.976 1.00 21.64 199 GLY A C 1
ATOM 1591 O O . GLY A 1 199 ? -11.541 -10.095 -22.878 1.00 22.45 199 GLY A O 1
ATOM 1592 N N . ALA A 1 200 ? -11.270 -9.626 -20.690 1.00 21.92 200 ALA A N 1
ATOM 1593 C CA . ALA A 1 200 ? -11.614 -10.969 -20.221 1.00 22.36 200 ALA A CA 1
ATOM 1594 C C . ALA A 1 200 ? -13.022 -11.350 -20.678 1.00 22.59 200 ALA A C 1
ATOM 1595 O O . ALA A 1 200 ? -13.242 -12.448 -21.178 1.00 22.36 200 ALA A O 1
ATOM 1597 N N . THR A 1 201 ? -13.968 -10.420 -20.557 1.00 22.62 201 THR A N 1
ATOM 1598 C CA . THR A 1 201 ? -15.348 -10.672 -20.978 1.00 22.73 201 THR A CA 1
ATOM 1599 C C . THR A 1 201 ? -15.438 -10.903 -22.477 1.00 22.67 201 THR A C 1
ATOM 1600 O O . THR A 1 201 ? -16.096 -11.848 -22.916 1.00 22.72 201 THR A O 1
ATOM 1604 N N . LEU A 1 202 ? -14.767 -10.064 -23.267 1.00 22.07 202 LEU A N 1
ATOM 1605 C CA . LEU A 1 202 ? -14.799 -10.230 -24.716 1.00 22.62 202 LEU A CA 1
ATOM 1606 C C . LEU A 1 202 ? -14.143 -11.552 -25.147 1.00 23.17 202 LEU A C 1
ATOM 1607 O O . LEU A 1 202 ? -14.661 -12.246 -26.028 1.00 22.86 202 LEU A O 1
ATOM 1612 N N . ALA A 1 203 ? -13.022 -11.887 -24.510 1.00 23.48 203 ALA A N 1
ATOM 1613 C CA . ALA A 1 203 ? -12.303 -13.130 -24.794 1.00 24.13 203 ALA A CA 1
ATOM 1614 C C . ALA A 1 203 ? -13.207 -14.356 -24.576 1.00 24.43 203 ALA A C 1
ATOM 1615 O O . ALA A 1 203 ? -13.262 -15.244 -25.421 1.00 25.10 203 ALA A O 1
ATOM 1617 N N . ALA A 1 204 ? -13.913 -14.369 -23.450 1.00 25.20 204 ALA A N 1
ATOM 1618 C CA . ALA A 1 204 ? -14.844 -15.442 -23.097 1.00 26.43 204 ALA A CA 1
ATOM 1619 C C . ALA A 1 204 ? -15.940 -15.589 -24.152 1.00 27.28 204 ALA A C 1
ATOM 1620 O O . ALA A 1 204 ? -16.272 -16.698 -24.564 1.00 27.94 204 ALA A O 1
ATOM 1622 N N . THR A 1 205 ? -16.495 -14.465 -24.594 1.00 27.67 205 THR A N 1
ATOM 1623 C CA . THR A 1 205 ? -17.503 -14.462 -25.651 1.00 28.41 205 THR A CA 1
ATOM 1624 C C . THR A 1 205 ? -16.975 -15.000 -26.980 1.00 28.72 205 THR A C 1
ATOM 1625 O O . THR A 1 205 ? -17.696 -15.701 -27.701 1.00 29.00 205 THR A O 1
ATOM 1629 N N . LEU A 1 206 ? -15.727 -14.673 -27.304 1.00 28.90 206 LEU A N 1
ATOM 1630 C CA . LEU A 1 206 ? -15.130 -15.110 -28.555 1.00 29.57 206 LEU A CA 1
ATOM 1631 C C . LEU A 1 206 ? -14.540 -16.525 -28.498 1.00 29.81 206 LEU A C 1
ATOM 1632 O O . LEU A 1 206 ? -14.112 -17.049 -29.526 1.00 30.26 206 LEU A O 1
ATOM 1637 N N . GLY A 1 207 ? -14.510 -17.126 -27.310 1.00 30.38 207 GLY A N 1
ATOM 1638 C CA . GLY A 1 207 ? -13.805 -18.396 -27.106 1.00 30.85 207 GLY A CA 1
ATOM 1639 C C . GLY A 1 207 ? -12.308 -18.267 -27.347 1.00 31.43 207 GLY A C 1
ATOM 1640 O O . GLY A 1 207 ? -11.673 -19.183 -27.883 1.00 31.33 207 GLY A O 1
ATOM 1641 N N . GLN A 1 208 ? -11.751 -17.110 -26.970 1.00 31.07 208 GLN A N 1
ATOM 1642 C CA . GLN A 1 208 ? -10.315 -16.865 -27.029 1.00 31.16 208 GLN A CA 1
ATOM 1643 C C . GLN A 1 208 ? -9.757 -16.891 -25.614 1.00 30.52 208 GLN A C 1
ATOM 1644 O O . GLN A 1 208 ? -10.504 -16.989 -24.650 1.00 30.63 208 GLN A O 1
ATOM 1650 N N . SER A 1 209 ? -8.438 -16.823 -25.486 1.00 30.03 209 SER A N 1
ATOM 1651 C CA . SER A 1 209 ? -7.814 -16.889 -24.178 1.00 29.86 209 SER A CA 1
ATOM 1652 C C . SER A 1 209 ? -7.933 -15.558 -23.425 1.00 29.32 209 SER A C 1
ATOM 1653 O O . SER A 1 209 ? -7.498 -14.517 -23.922 1.00 29.48 209 SER A O 1
ATOM 1656 N N . GLY A 1 210 ? -8.522 -15.599 -22.230 1.00 28.33 210 GLY A N 1
ATOM 1657 C CA . GLY A 1 210 ? -8.721 -14.398 -21.418 1.00 27.23 210 GLY A CA 1
ATOM 1658 C C . GLY A 1 210 ? -8.336 -14.494 -19.952 1.00 26.69 210 GLY A C 1
ATOM 1659 O O . GLY A 1 210 ? -8.453 -13.518 -19.209 1.00 26.63 210 GLY A O 1
ATOM 1660 N N . SER A 1 211 ? -7.860 -15.660 -19.523 0.50 25.68 211 SER A N 1
ATOM 1661 C CA . SER A 1 211 ? -7.613 -15.900 -18.101 0.50 24.71 211 SER A CA 1
ATOM 1662 C C . SER A 1 211 ? -6.501 -15.033 -17.519 0.50 24.33 211 SER A C 1
ATOM 1663 O O . SER A 1 211 ? -6.554 -14.674 -16.334 0.50 24.23 211 SER A O 1
ATOM 1667 N N . ALA A 1 212 ? -5.496 -14.713 -18.337 1.00 23.55 212 ALA A N 1
ATOM 1668 C CA . ALA A 1 212 ? -4.418 -13.820 -17.909 1.00 23.50 212 ALA A CA 1
ATOM 1669 C C . ALA A 1 212 ? -4.990 -12.462 -17.499 1.00 23.39 212 ALA A C 1
ATOM 1670 O O . ALA A 1 212 ? -4.561 -11.875 -16.505 1.00 23.95 212 ALA A O 1
ATOM 1672 N N . TYR A 1 213 ? -5.964 -11.984 -18.270 1.00 22.75 213 TYR A N 1
ATOM 1673 C CA . TYR A 1 213 ? -6.587 -10.683 -18.019 1.00 22.34 213 TYR A CA 1
ATOM 1674 C C . TYR A 1 213 ? -7.419 -10.710 -16.755 1.00 22.99 213 TYR A C 1
ATOM 1675 O O . TYR A 1 213 ? -7.316 -9.803 -15.935 1.00 22.65 213 TYR A O 1
ATOM 1684 N N . SER A 1 214 ? -8.220 -11.765 -16.579 1.00 23.12 214 SER A N 1
ATOM 1685 C CA . SER A 1 214 ? -9.064 -11.862 -15.395 1.00 23.77 214 SER A CA 1
ATOM 1686 C C . SER A 1 214 ? -8.272 -12.134 -14.109 1.00 23.56 214 SER A C 1
ATOM 1687 O O . SER A 1 214 ? -8.717 -11.782 -13.021 1.00 23.33 214 SER A O 1
ATOM 1690 N N . SER A 1 215 ? -7.095 -12.737 -14.217 1.00 23.72 215 SER A N 1
ATOM 1691 C CA . SER A 1 215 ? -6.300 -12.967 -13.015 1.00 24.34 215 SER A CA 1
ATOM 1692 C C . SER A 1 215 ? -5.478 -11.741 -12.594 1.00 23.82 215 SER A C 1
ATOM 1693 O O . SER A 1 215 ? -5.171 -11.570 -11.411 1.00 23.85 215 SER A O 1
ATOM 1696 N N . VAL A 1 216 ? -5.125 -10.895 -13.559 1.00 23.03 216 VAL A N 1
ATOM 1697 C CA . VAL A 1 216 ? -4.348 -9.677 -13.277 1.00 22.61 216 VAL A CA 1
ATOM 1698 C C . VAL A 1 216 ? -5.251 -8.518 -12.803 1.00 22.05 216 VAL A C 1
ATOM 1699 O O . VAL A 1 216 ? -4.856 -7.737 -11.940 1.00 21.84 216 VAL A O 1
ATOM 1703 N N . ALA A 1 217 ? -6.471 -8.442 -13.337 1.00 21.82 217 ALA A N 1
ATOM 1704 C CA . ALA A 1 217 ? -7.382 -7.319 -13.052 1.00 21.51 217 ALA A CA 1
ATOM 1705 C C . ALA A 1 217 ? -7.571 -6.982 -11.557 1.00 21.42 217 ALA A C 1
ATOM 1706 O O . ALA A 1 217 ? -7.454 -5.815 -11.173 1.00 21.05 217 ALA A O 1
ATOM 1708 N N . PRO A 1 218 ? -7.832 -8.001 -10.696 1.00 21.55 218 PRO A N 1
ATOM 1709 C CA . PRO A 1 218 ? -8.032 -7.702 -9.280 1.00 21.37 218 PRO A CA 1
ATOM 1710 C C . PRO A 1 218 ? -6.801 -7.070 -8.626 1.00 21.14 218 PRO A C 1
ATOM 1711 O O . PRO A 1 218 ? -6.933 -6.303 -7.670 1.00 20.79 218 PRO A O 1
ATOM 1715 N N . GLN A 1 219 ? -5.611 -7.391 -9.133 1.00 20.97 219 GLN A N 1
ATOM 1716 C CA . GLN A 1 219 ? -4.388 -6.788 -8.595 1.00 21.40 219 GLN A CA 1
ATOM 1717 C C . GLN A 1 219 ? -4.251 -5.311 -8.984 1.00 20.95 219 GLN A C 1
ATOM 1718 O O . GLN A 1 219 ? -3.718 -4.502 -8.209 1.00 20.84 219 GLN A O 1
ATOM 1724 N N . VAL A 1 220 ? -4.713 -4.982 -10.187 1.00 20.01 220 VAL A N 1
ATOM 1725 C CA . VAL A 1 220 ? -4.741 -3.585 -10.635 1.00 19.53 220 VAL A CA 1
ATOM 1726 C C . VAL A 1 220 ? -5.729 -2.806 -9.758 1.00 19.75 220 VAL A C 1
ATOM 1727 O O . VAL A 1 220 ? -5.420 -1.713 -9.291 1.00 19.29 220 VAL A O 1
ATOM 1731 N N . LEU A 1 221 ? -6.903 -3.390 -9.511 1.00 20.05 221 LEU A N 1
ATOM 1732 C CA . LEU A 1 221 ? -7.900 -2.777 -8.638 1.00 20.50 221 LEU A CA 1
ATOM 1733 C C . LEU A 1 221 ? -7.373 -2.572 -7.211 1.00 20.85 221 LEU A C 1
ATOM 1734 O O . LEU A 1 221 ? -7.660 -1.560 -6.565 1.00 20.43 221 LEU A O 1
ATOM 1739 N N A CYS A 1 222 ? -6.599 -3.552 -6.746 0.50 21.39 222 CYS A N 1
ATOM 1740 N N B CYS A 1 222 ? -6.594 -3.520 -6.708 0.50 21.01 222 CYS A N 1
ATOM 1741 C CA A CYS A 1 222 ? -5.929 -3.522 -5.449 0.50 21.16 222 CYS A CA 1
ATOM 1742 C CA B CYS A 1 222 ? -6.042 -3.345 -5.375 0.50 20.81 222 CYS A CA 1
ATOM 1743 C C A CYS A 1 222 ? -5.025 -2.293 -5.311 0.50 20.63 222 CYS A C 1
ATOM 1744 C C B CYS A 1 222 ? -5.040 -2.198 -5.304 0.50 20.44 222 CYS A C 1
ATOM 1745 O O A CYS A 1 222 ? -5.079 -1.572 -4.313 0.50 20.66 222 CYS A O 1
ATOM 1746 O O B CYS A 1 222 ? -5.033 -1.436 -4.334 0.50 20.38 222 CYS A O 1
ATOM 1751 N N . PHE A 1 223 ? -4.205 -2.061 -6.333 1.00 20.04 223 PHE A N 1
ATOM 1752 C CA . PHE A 1 223 ? -3.277 -0.946 -6.376 1.00 19.25 223 PHE A CA 1
ATOM 1753 C C . PHE A 1 223 ? -4.018 0.404 -6.434 1.00 18.60 223 PHE A C 1
ATOM 1754 O O . PHE A 1 223 ? -3.581 1.383 -5.831 1.00 18.35 223 PHE A O 1
ATOM 1762 N N . LEU A 1 224 ? -5.142 0.433 -7.145 1.00 18.56 224 LEU A N 1
ATOM 1763 C CA . LEU A 1 224 ? -5.951 1.662 -7.274 1.00 18.65 224 LEU A CA 1
ATOM 1764 C C . LEU A 1 224 ? -6.382 2.218 -5.914 1.00 18.93 224 LEU A C 1
ATOM 1765 O O . LEU A 1 224 ? -6.559 3.426 -5.755 1.00 18.65 224 LEU A O 1
ATOM 1770 N N . GLN A 1 225 ? -6.573 1.331 -4.938 1.00 19.19 225 GLN A N 1
ATOM 1771 C CA . GLN A 1 225 ? -7.002 1.746 -3.591 1.00 19.82 225 GLN A CA 1
ATOM 1772 C C . GLN A 1 225 ? -5.965 2.599 -2.870 1.00 19.88 225 GLN A C 1
ATOM 1773 O O . GLN A 1 225 ? -6.314 3.379 -1.986 1.00 20.18 225 GLN A O 1
ATOM 1779 N N . ARG A 1 226 ? -4.701 2.462 -3.262 1.00 20.19 226 ARG A N 1
ATOM 1780 C CA . ARG A 1 226 ? -3.596 3.148 -2.596 1.00 20.71 226 ARG A CA 1
ATOM 1781 C C . ARG A 1 226 ? -3.497 4.647 -2.916 1.00 20.77 226 ARG A C 1
ATOM 1782 O O . ARG A 1 226 ? -2.702 5.356 -2.296 1.00 20.73 226 ARG A O 1
ATOM 1790 N N . PHE A 1 227 ? -4.305 5.130 -3.862 1.00 20.07 227 PHE A N 1
ATOM 1791 C CA . PHE A 1 227 ? -4.287 6.548 -4.261 1.00 19.62 227 PHE A CA 1
ATOM 1792 C C . PHE A 1 227 ? -5.126 7.449 -3.356 1.00 20.20 227 PHE A C 1
ATOM 1793 O O . PHE A 1 227 ? -4.949 8.672 -3.340 1.00 20.09 227 PHE A O 1
ATOM 1801 N N . TRP A 1 228 ? -6.042 6.839 -2.609 1.00 20.38 228 TRP A N 1
ATOM 1802 C CA . TRP A 1 228 ? -6.928 7.558 -1.687 1.00 20.52 228 TRP A CA 1
ATOM 1803 C C . TRP A 1 228 ? -6.186 8.124 -0.480 1.00 21.15 228 TRP A C 1
ATOM 1804 O O . TRP A 1 228 ? -5.452 7.402 0.195 1.00 21.28 228 TRP A O 1
ATOM 1815 N N . VAL A 1 229 ? -6.387 9.412 -0.204 1.00 21.64 229 VAL A N 1
ATOM 1816 C CA . VAL A 1 229 ? -5.850 10.050 0.993 1.00 22.55 229 VAL A CA 1
ATOM 1817 C C . VAL A 1 229 ? -6.997 10.189 2.001 1.00 23.44 229 VAL A C 1
ATOM 1818 O O . VAL A 1 229 ? -7.832 11.088 1.880 1.00 23.21 229 VAL A O 1
ATOM 1822 N N . SER A 1 230 ? -7.038 9.295 2.988 1.00 24.47 230 SER A N 1
ATOM 1823 C CA . SER A 1 230 ? -8.165 9.261 3.939 1.00 25.95 230 SER A CA 1
ATOM 1824 C C . SER A 1 230 ? -8.241 10.498 4.833 1.00 26.76 230 SER A C 1
ATOM 1825 O O . SER A 1 230 ? -9.332 10.958 5.169 1.00 27.63 230 SER A O 1
ATOM 1828 N N . SER A 1 231 ? -7.094 11.059 5.186 1.00 27.66 231 SER A N 1
ATOM 1829 C CA . SER A 1 231 ? -7.071 12.236 6.051 1.00 28.58 231 SER A CA 1
ATOM 1830 C C . SER A 1 231 ? -7.608 13.477 5.348 1.00 28.30 231 SER A C 1
ATOM 1831 O O . SER A 1 231 ? -8.228 14.326 5.989 1.00 29.65 231 SER A O 1
ATOM 1834 N N . GLY A 1 232 ? -7.397 13.577 4.035 1.00 27.03 232 GLY A N 1
ATOM 1835 C CA . GLY A 1 232 ? -7.871 14.731 3.268 1.00 24.94 232 GLY A CA 1
ATOM 1836 C C . GLY A 1 232 ? -9.171 14.521 2.493 1.00 23.30 232 GLY A C 1
ATOM 1837 O O . GLY A 1 232 ? -9.794 15.492 2.061 1.00 23.40 232 GLY A O 1
ATOM 1838 N N . GLY A 1 233 ? -9.580 13.269 2.322 1.00 21.25 233 GLY A N 1
ATOM 1839 C CA . GLY A 1 233 ? -10.801 12.945 1.577 1.00 19.81 233 GLY A CA 1
ATOM 1840 C C . GLY A 1 233 ? -10.677 13.228 0.090 1.00 19.24 233 GLY A C 1
ATOM 1841 O O . GLY A 1 233 ? -11.644 13.654 -0.561 1.00 19.46 233 GLY A O 1
ATOM 1842 N N . TYR A 1 234 ? -9.494 12.984 -0.471 1.00 18.16 234 TYR A N 1
ATOM 1843 C CA . TYR A 1 234 ? -9.313 13.165 -1.917 1.00 17.86 234 TYR A CA 1
ATOM 1844 C C . TYR A 1 234 ? -8.323 12.149 -2.478 1.00 17.02 234 TYR A C 1
ATOM 1845 O O . TYR A 1 234 ? -7.630 11.471 -1.726 1.00 16.78 234 TYR A O 1
ATOM 1854 N N . VAL A 1 235 ? -8.253 12.067 -3.801 1.00 15.97 235 VAL A N 1
ATOM 1855 C CA . VAL A 1 235 ? -7.319 11.163 -4.469 1.00 16.02 235 VAL A CA 1
ATOM 1856 C C . VAL A 1 235 ? -6.009 11.903 -4.741 1.00 15.91 235 VAL A C 1
ATOM 1857 O O . VAL A 1 235 ? -6.013 13.002 -5.311 1.00 15.83 235 VAL A O 1
ATOM 1861 N N . ASP A 1 236 ? -4.884 11.317 -4.320 1.00 15.67 236 ASP A N 1
ATOM 1862 C CA . ASP A 1 236 ? -3.574 11.827 -4.708 1.00 15.55 236 ASP A CA 1
ATOM 1863 C C . ASP A 1 236 ? -3.304 11.251 -6.102 1.00 15.28 236 ASP A C 1
ATOM 1864 O O . ASP A 1 236 ? -3.071 10.040 -6.263 1.00 15.52 236 ASP A O 1
ATOM 1869 N N . SER A 1 237 ? -3.396 12.101 -7.126 1.00 14.50 237 SER A N 1
ATOM 1870 C CA . SER A 1 237 ? -3.523 11.592 -8.504 1.00 14.35 237 SER A CA 1
ATOM 1871 C C . SER A 1 237 ? -2.281 10.884 -9.058 1.00 14.43 237 SER A C 1
ATOM 1872 O O . SER A 1 237 ? -2.388 10.051 -9.955 1.00 13.91 237 SER A O 1
ATOM 1875 N N . ASN A 1 238 ? -1.103 11.233 -8.540 1.00 14.64 238 ASN A N 1
ATOM 1876 C CA . ASN A 1 238 ? 0.120 10.564 -8.953 1.00 15.30 238 ASN A CA 1
ATOM 1877 C C . ASN A 1 238 ? 0.921 10.156 -7.735 1.00 16.04 238 ASN A C 1
ATOM 1878 O O . ASN A 1 238 ? 1.188 10.984 -6.876 1.00 15.89 238 ASN A O 1
ATOM 1883 N N . ILE A 1 239 ? 1.278 8.877 -7.665 1.00 16.40 239 ILE A N 1
ATOM 1884 C CA . ILE A 1 239 ? 2.125 8.394 -6.580 1.00 18.02 239 ILE A CA 1
ATOM 1885 C C . ILE A 1 239 ? 3.385 7.750 -7.179 1.00 19.17 239 ILE A C 1
ATOM 1886 O O . ILE A 1 239 ? 3.582 7.799 -8.399 1.00 18.89 239 ILE A O 1
ATOM 1891 N N . ASN A 1 240 ? 4.242 7.162 -6.338 1.00 20.44 240 ASN A N 1
ATOM 1892 C CA . ASN A 1 240 ? 5.524 6.619 -6.821 1.00 22.04 240 ASN A CA 1
ATOM 1893 C C . ASN A 1 240 ? 6.339 7.677 -7.571 1.00 22.87 240 ASN A C 1
ATOM 1894 O O . ASN A 1 240 ? 7.015 7.375 -8.551 1.00 22.70 240 ASN A O 1
ATOM 1899 N N . THR A 1 241 ? 6.252 8.922 -7.103 1.00 24.39 241 THR A N 1
ATOM 1900 C CA . THR A 1 241 ? 6.928 10.051 -7.724 1.00 26.89 241 THR A CA 1
ATOM 1901 C C . THR A 1 241 ? 7.294 11.079 -6.664 1.00 28.16 241 THR A C 1
ATOM 1902 O O . THR A 1 241 ? 6.760 11.044 -5.567 1.00 28.76 241 THR A O 1
ATOM 1906 N N . ASN A 1 242 ? 8.186 12.008 -6.998 1.00 30.51 242 ASN A N 1
ATOM 1907 C CA . ASN A 1 242 ? 8.586 13.047 -6.046 1.00 32.28 242 ASN A CA 1
ATOM 1908 C C . ASN A 1 242 ? 8.321 14.457 -6.555 1.00 33.21 242 ASN A C 1
ATOM 1909 O O . ASN A 1 242 ? 9.110 15.369 -6.293 1.00 34.19 242 ASN A O 1
ATOM 1914 N N . GLU A 1 243 ? 7.203 14.647 -7.249 1.00 33.62 243 GLU A N 1
ATOM 1915 C CA . GLU A 1 243 ? 6.912 15.925 -7.925 1.00 33.88 243 GLU A CA 1
ATOM 1916 C C . GLU A 1 243 ? 6.585 17.127 -7.008 1.00 33.66 243 GLU A C 1
ATOM 1917 O O . GLU A 1 243 ? 6.712 18.291 -7.426 1.00 34.73 243 GLU A O 1
ATOM 1923 N N . GLY A 1 244 ? 6.168 16.875 -5.775 1.00 32.78 244 GLY A N 1
ATOM 1924 C CA . GLY A 1 244 ? 5.858 17.983 -4.868 1.00 31.35 244 GLY A CA 1
ATOM 1925 C C . GLY A 1 244 ? 4.609 18.764 -5.273 1.00 30.18 244 GLY A C 1
ATOM 1926 O O . GLY A 1 244 ? 4.624 20.002 -5.329 1.00 31.60 244 GLY A O 1
ATOM 1927 N N . ARG A 1 245 ? 3.540 18.035 -5.587 1.00 27.06 245 ARG A N 1
ATOM 1928 C CA . ARG A 1 245 ? 2.215 18.619 -5.766 1.00 23.93 245 ARG A CA 1
ATOM 1929 C C . ARG A 1 245 ? 1.305 18.032 -4.712 1.00 21.82 245 ARG A C 1
ATOM 1930 O O . ARG A 1 245 ? 1.634 17.010 -4.125 1.00 21.17 245 ARG A O 1
ATOM 1938 N N . THR A 1 246 ? 0.150 18.644 -4.481 1.00 19.54 246 THR A N 1
ATOM 1939 C CA . THR A 1 246 ? -0.822 18.057 -3.546 1.00 17.75 246 THR A CA 1
ATOM 1940 C C . THR A 1 246 ? -1.423 16.765 -4.105 1.00 17.39 246 THR A C 1
ATOM 1941 O O . THR A 1 246 ? -1.865 15.903 -3.347 1.00 17.59 246 THR A O 1
ATOM 1945 N N . GLY A 1 247 ? -1.474 16.642 -5.431 1.00 15.80 247 GLY A N 1
ATOM 1946 C CA . GLY A 1 247 ? -2.143 15.500 -6.062 1.00 15.08 247 GLY A CA 1
ATOM 1947 C C . GLY A 1 247 ? -3.606 15.764 -6.396 1.00 14.75 247 GLY A C 1
ATOM 1948 O O . GLY A 1 247 ? -4.256 14.942 -7.063 1.00 14.53 247 GLY A O 1
ATOM 1949 N N . LYS A 1 248 ? -4.134 16.893 -5.926 1.00 13.58 248 LYS A N 1
ATOM 1950 C CA . LYS A 1 248 ? -5.499 17.299 -6.266 1.00 13.13 248 LYS A CA 1
ATOM 1951 C C . LYS A 1 248 ? -5.489 17.723 -7.741 1.00 12.83 248 LYS A C 1
ATOM 1952 O O . LYS A 1 248 ? -4.879 18.721 -8.111 1.00 12.84 248 LYS A O 1
ATOM 1958 N N . ASP A 1 249 ? -6.177 16.965 -8.583 1.00 12.13 249 ASP A N 1
ATOM 1959 C CA . ASP A 1 249 ? -5.953 17.088 -10.026 1.00 11.59 249 ASP A CA 1
ATOM 1960 C C . ASP A 1 249 ? -7.229 16.566 -10.671 1.00 11.56 249 ASP A C 1
ATOM 1961 O O . ASP A 1 249 ? -7.777 15.535 -10.243 1.00 11.04 249 ASP A O 1
ATOM 1966 N N . VAL A 1 250 ? -7.696 17.258 -11.710 1.00 11.46 250 VAL A N 1
ATOM 1967 C CA . VAL A 1 250 ? -8.879 16.795 -12.444 1.00 11.80 250 VAL A CA 1
ATOM 1968 C C . VAL A 1 250 ? -8.708 15.383 -13.064 1.00 11.97 250 VAL A C 1
ATOM 1969 O O . VAL A 1 250 ? -9.697 14.745 -13.458 1.00 11.81 250 VAL A O 1
ATOM 1973 N N . ASN A 1 251 ? -7.459 14.922 -13.167 1.00 11.15 251 ASN A N 1
ATOM 1974 C CA . ASN A 1 251 ? -7.127 13.489 -13.367 1.00 11.45 251 ASN A CA 1
ATOM 1975 C C . ASN A 1 251 ? -8.154 12.556 -12.701 1.00 11.24 251 ASN A C 1
ATOM 1976 O O . ASN A 1 251 ? -8.754 11.702 -13.356 1.00 11.45 251 ASN A O 1
ATOM 1981 N N . SER A 1 252 ? -8.400 12.761 -11.409 1.00 11.57 252 SER A N 1
ATOM 1982 C CA . SER A 1 252 ? -9.297 11.882 -10.630 1.00 11.83 252 SER A CA 1
ATOM 1983 C C . SER A 1 252 ? -10.785 12.007 -11.003 1.00 11.57 252 SER A C 1
ATOM 1984 O O . SER A 1 252 ? -11.528 11.023 -10.966 1.00 12.59 252 SER A O 1
ATOM 1987 N N . VAL A 1 253 ? -11.204 13.208 -11.385 1.00 10.81 253 VAL A N 1
ATOM 1988 C CA . VAL A 1 253 ? -12.585 13.462 -11.829 1.00 10.91 253 VAL A CA 1
ATOM 1989 C C . VAL A 1 253 ? -12.814 12.836 -13.199 1.00 11.64 253 VAL A C 1
ATOM 1990 O O . VAL A 1 253 ? -13.829 12.161 -13.422 1.00 11.93 253 VAL A O 1
ATOM 1994 N N . LEU A 1 254 ? -11.866 13.058 -14.115 1.00 11.51 254 LEU A N 1
ATOM 1995 C CA . LEU A 1 254 ? -11.892 12.398 -15.423 1.00 12.08 254 LEU A CA 1
ATOM 1996 C C . LEU A 1 254 ? -11.956 10.879 -15.277 1.00 12.24 254 LEU A C 1
ATOM 1997 O O . LEU A 1 254 ? -12.663 10.208 -16.031 1.00 12.16 254 LEU A O 1
ATOM 2002 N N . THR A 1 255 ? -11.203 10.345 -14.318 1.00 11.63 255 THR A N 1
ATOM 2003 C CA . THR A 1 255 ? -11.223 8.919 -14.039 1.00 12.66 255 THR A CA 1
ATOM 2004 C C . THR A 1 255 ? -12.633 8.443 -13.702 1.00 12.97 255 THR A C 1
ATOM 2005 O O . THR A 1 255 ? -13.122 7.457 -14.280 1.00 13.34 255 THR A O 1
ATOM 2009 N N . SER A 1 256 ? -13.291 9.151 -12.784 1.00 13.38 256 SER A N 1
ATOM 2010 C CA . SER A 1 256 ? -14.645 8.782 -12.339 1.00 13.07 256 SER A CA 1
ATOM 2011 C C . SER A 1 256 ? -15.615 8.711 -13.515 1.00 13.12 256 SER A C 1
ATOM 2012 O O . SER A 1 256 ? -16.363 7.722 -13.649 1.00 13.17 256 SER A O 1
ATOM 2015 N N . ILE A 1 257 ? -15.602 9.737 -14.369 1.00 12.39 257 ILE A N 1
ATOM 2016 C CA . ILE A 1 257 ? -16.528 9.794 -15.511 1.00 12.37 257 ILE A CA 1
ATOM 2017 C C . ILE A 1 257 ? -16.219 8.804 -16.652 1.00 12.65 257 ILE A C 1
ATOM 2018 O O . ILE A 1 257 ? -17.139 8.333 -17.341 1.00 13.07 257 ILE A O 1
ATOM 2023 N N . HIS A 1 258 ? -14.943 8.487 -16.848 1.00 12.85 258 HIS A N 1
ATOM 2024 C CA . HIS A 1 258 ? -14.569 7.563 -17.923 1.00 13.68 258 HIS A CA 1
ATOM 2025 C C . HIS A 1 258 ? -14.655 6.087 -17.557 1.00 14.24 258 HIS A C 1
ATOM 2026 O O . HIS A 1 258 ? -14.632 5.232 -18.446 1.00 14.88 258 HIS A O 1
ATOM 2033 N N . THR A 1 259 ? -14.770 5.798 -16.266 1.00 14.30 259 THR A N 1
ATOM 2034 C CA . THR A 1 259 ? -15.034 4.417 -15.805 1.00 14.94 259 THR A CA 1
ATOM 2035 C C . THR A 1 259 ? -16.430 4.245 -15.177 1.00 14.55 259 THR A C 1
ATOM 2036 O O . THR A 1 259 ? -16.715 3.233 -14.543 1.00 15.10 259 THR A O 1
ATOM 2040 N N . PHE A 1 260 ? -17.284 5.235 -15.387 1.00 14.98 260 PHE A N 1
ATOM 2041 C CA . PHE A 1 260 ? -18.682 5.198 -14.943 1.00 15.33 260 PHE A CA 1
ATOM 2042 C C . PHE A 1 260 ? -19.435 3.980 -15.489 1.00 15.62 260 PHE A C 1
ATOM 2043 O O . PHE A 1 260 ? -19.424 3.720 -16.694 1.00 15.73 260 PHE A O 1
ATOM 2051 N N . ASP A 1 261 ? -20.090 3.244 -14.594 1.00 15.80 261 ASP A N 1
ATOM 2052 C CA . ASP A 1 261 ? -21.008 2.185 -14.994 1.00 16.33 261 ASP A CA 1
ATOM 2053 C C . ASP A 1 261 ? -22.119 2.186 -13.962 1.00 16.83 261 ASP A C 1
ATOM 2054 O O . ASP A 1 261 ? -21.888 1.806 -12.826 1.00 16.20 261 ASP A O 1
ATOM 2059 N N . PRO A 1 262 ? -23.325 2.607 -14.365 1.00 18.64 262 PRO A N 1
ATOM 2060 C CA . PRO A 1 262 ? -24.442 2.720 -13.406 1.00 20.43 262 PRO A CA 1
ATOM 2061 C C . PRO A 1 262 ? -24.811 1.382 -12.745 1.00 22.05 262 PRO A C 1
ATOM 2062 O O . PRO A 1 262 ? -25.350 1.369 -11.617 1.00 22.16 262 PRO A O 1
ATOM 2066 N N . ASN A 1 263 ? -24.498 0.271 -13.415 1.00 22.83 263 ASN A N 1
ATOM 2067 C CA . ASN A 1 263 ? -24.737 -1.051 -12.840 1.00 24.95 263 ASN A CA 1
ATOM 2068 C C . ASN A 1 263 ? -23.885 -1.325 -11.600 1.00 24.98 263 ASN A C 1
ATOM 2069 O O . ASN A 1 263 ? -24.200 -2.205 -10.802 1.00 25.92 263 ASN A O 1
ATOM 2074 N N . LEU A 1 264 ? -22.824 -0.540 -11.418 1.00 24.34 264 LEU A N 1
ATOM 2075 C CA . LEU A 1 264 ? -22.010 -0.617 -10.211 1.00 24.21 264 LEU A CA 1
ATOM 2076 C C . LEU A 1 264 ? -22.534 0.275 -9.070 1.00 23.49 264 LEU A C 1
ATOM 2077 O O . LEU A 1 264 ? -21.948 0.303 -7.994 1.00 23.78 264 LEU A O 1
ATOM 2082 N N . GLY A 1 265 ? -23.630 0.992 -9.304 1.00 23.35 265 GLY A N 1
ATOM 2083 C CA . GLY A 1 265 ? -24.221 1.856 -8.274 1.00 22.92 265 GLY A CA 1
ATOM 2084 C C . GLY A 1 265 ? -23.200 2.850 -7.756 1.00 22.24 265 GLY A C 1
ATOM 2085 O O . GLY A 1 265 ? -22.404 3.376 -8.534 1.00 22.89 265 GLY A O 1
ATOM 2086 N N . CYS A 1 266 ? -23.182 3.093 -6.449 1.00 21.65 266 CYS A N 1
ATOM 2087 C CA . CYS A 1 266 ? -22.235 4.074 -5.900 1.00 21.22 266 CYS A CA 1
ATOM 2088 C C . CYS A 1 266 ? -21.000 3.419 -5.283 1.00 21.20 266 CYS A C 1
ATOM 2089 O O . CYS A 1 266 ? -20.533 3.800 -4.204 1.00 21.07 266 CYS A O 1
ATOM 2092 N N . ASP A 1 267 ? -20.469 2.428 -6.001 1.00 20.72 267 ASP A N 1
ATOM 2093 C CA . ASP A 1 267 ? -19.298 1.685 -5.568 1.00 20.93 267 ASP A CA 1
ATOM 2094 C C . ASP A 1 267 ? -18.073 2.584 -5.393 1.00 20.04 267 ASP A C 1
ATOM 2095 O O . ASP A 1 267 ? -17.616 3.195 -6.356 1.00 19.24 267 ASP A O 1
ATOM 2100 N N . ALA A 1 268 ? -17.531 2.634 -4.179 1.00 18.93 268 ALA A N 1
ATOM 2101 C CA . ALA A 1 268 ? -16.310 3.412 -3.933 1.00 19.41 268 ALA A CA 1
ATOM 2102 C C . ALA A 1 268 ? -15.020 2.725 -4.405 1.00 19.38 268 ALA A C 1
ATOM 2103 O O . ALA A 1 268 ? -14.013 3.397 -4.655 1.00 19.21 268 ALA A O 1
ATOM 2105 N N . GLY A 1 269 ? -15.046 1.393 -4.528 1.00 19.02 269 GLY A N 1
ATOM 2106 C CA . GLY A 1 269 ? -13.860 0.637 -4.940 1.00 18.86 269 GLY A CA 1
ATOM 2107 C C . GLY A 1 269 ? -13.384 1.029 -6.336 1.00 18.41 269 GLY A C 1
ATOM 2108 O O . GLY A 1 269 ? -12.183 1.130 -6.600 1.00 19.15 269 GLY A O 1
ATOM 2109 N N . THR A 1 270 ? -14.335 1.257 -7.230 1.00 17.49 270 THR A N 1
ATOM 2110 C CA . THR A 1 270 ? -14.018 1.672 -8.590 1.00 17.49 270 THR A CA 1
ATOM 2111 C C . THR A 1 270 ? -14.263 3.176 -8.771 1.00 16.99 270 THR A C 1
ATOM 2112 O O . THR A 1 270 ? -14.311 3.667 -9.909 1.00 17.15 270 THR A O 1
ATOM 2116 N N A PHE A 1 271 ? -14.424 3.906 -7.667 0.50 15.98 271 PHE A N 1
ATOM 2117 N N B PHE A 1 271 ? -14.454 3.871 -7.648 0.50 16.48 271 PHE A N 1
ATOM 2118 C CA A PHE A 1 271 ? -14.528 5.378 -7.714 0.50 15.44 271 PHE A CA 1
ATOM 2119 C CA B PHE A 1 271 ? -14.594 5.336 -7.606 0.50 16.34 271 PHE A CA 1
ATOM 2120 C C A PHE A 1 271 ? -15.678 5.853 -8.616 0.50 15.44 271 PHE A C 1
ATOM 2121 C C B PHE A 1 271 ? -15.684 5.879 -8.527 0.50 15.99 271 PHE A C 1
ATOM 2122 O O A PHE A 1 271 ? -15.484 6.727 -9.465 0.50 15.31 271 PHE A O 1
ATOM 2123 O O B PHE A 1 271 ? -15.458 6.826 -9.281 0.50 15.79 271 PHE A O 1
ATOM 2138 N N . GLN A 1 272 ? -16.867 5.270 -8.450 1.00 15.20 272 GLN A N 1
ATOM 2139 C CA . GLN A 1 272 ? -18.027 5.682 -9.250 1.00 15.07 272 GLN A CA 1
ATOM 2140 C C . GLN A 1 272 ? -18.419 7.122 -8.917 1.00 14.82 272 GLN A C 1
ATOM 2141 O O . GLN A 1 272 ? -18.212 7.557 -7.783 1.00 15.45 272 GLN A O 1
ATOM 2147 N N . PRO A 1 273 ? -18.965 7.866 -9.900 1.00 14.62 273 PRO A N 1
ATOM 2148 C CA . PRO A 1 273 ? -19.346 9.264 -9.671 1.00 14.66 273 PRO A CA 1
ATOM 2149 C C . PRO A 1 273 ? -20.168 9.551 -8.400 1.00 15.16 273 PRO A C 1
ATOM 2150 O O . PRO A 1 273 ? -19.910 10.556 -7.737 1.00 14.81 273 PRO A O 1
ATOM 2154 N N . CYS A 1 274 ? -21.135 8.697 -8.066 1.00 15.64 274 CYS A N 1
ATOM 2155 C CA . CYS A 1 274 ? -21.931 8.931 -6.848 1.00 16.17 274 CYS A CA 1
ATOM 2156 C C . CYS A 1 274 ? -21.337 8.290 -5.599 1.00 16.52 274 CYS A C 1
ATOM 2157 O O . CYS A 1 274 ? -21.962 8.339 -4.527 1.00 16.62 274 CYS A O 1
ATOM 2160 N N . SER A 1 275 ? -20.149 7.684 -5.713 1.00 15.74 275 SER A N 1
ATOM 2161 C CA . SER A 1 275 ? -19.485 7.116 -4.530 1.00 15.84 275 SER A CA 1
ATOM 2162 C C . SER A 1 275 ? -19.097 8.226 -3.553 1.00 15.96 275 SER A C 1
ATOM 2163 O O . SER A 1 275 ? -18.816 9.358 -3.965 1.00 14.52 275 SER A O 1
ATOM 2166 N N . ASP A 1 276 ? -19.098 7.914 -2.256 1.00 16.10 276 ASP A N 1
ATOM 2167 C CA . ASP A 1 276 ? -18.740 8.931 -1.277 1.00 16.31 276 ASP A CA 1
ATOM 2168 C C . ASP A 1 276 ? -17.319 9.465 -1.495 1.00 15.91 276 ASP A C 1
ATOM 2169 O O . ASP A 1 276 ? -17.094 10.677 -1.418 1.00 15.11 276 ASP A O 1
ATOM 2174 N N . LYS A 1 277 ? -16.389 8.571 -1.831 1.00 15.33 277 LYS A N 1
ATOM 2175 C CA . LYS A 1 277 ? -15.002 8.968 -2.117 1.00 15.12 277 LYS A CA 1
ATOM 2176 C C . LYS A 1 277 ? -14.898 9.905 -3.323 1.00 14.27 277 LYS A C 1
ATOM 2177 O O . LYS A 1 277 ? -14.153 10.876 -3.275 1.00 14.57 277 LYS A O 1
ATOM 2183 N N . ALA A 1 278 ? -15.636 9.612 -4.396 1.00 14.20 278 ALA A N 1
ATOM 2184 C CA . ALA A 1 278 ? -15.592 10.451 -5.603 1.00 13.51 278 ALA A CA 1
ATOM 2185 C C . ALA A 1 278 ? -16.214 11.816 -5.351 1.00 13.43 278 ALA A C 1
ATOM 2186 O O . ALA A 1 278 ? -15.735 12.834 -5.863 1.00 13.12 278 ALA A O 1
ATOM 2188 N N . LEU A 1 279 ? -17.277 11.839 -4.551 1.00 13.00 279 LEU A N 1
ATOM 2189 C CA . LEU A 1 279 ? -17.940 13.114 -4.229 1.00 12.92 279 LEU A CA 1
ATOM 2190 C C . LEU A 1 279 ? -17.071 13.997 -3.342 1.00 12.83 279 LEU A C 1
ATOM 2191 O O . LEU A 1 279 ? -16.946 15.204 -3.587 1.00 13.42 279 LEU A O 1
ATOM 2196 N N . SER A 1 280 ? -16.460 13.400 -2.316 1.00 12.51 280 SER A N 1
ATOM 2197 C CA . SER A 1 280 ? -15.500 14.117 -1.458 1.00 13.38 280 SER A CA 1
ATOM 2198 C C . SER A 1 280 ? -14.332 14.681 -2.280 1.00 13.66 280 SER A C 1
ATOM 2199 O O . SER A 1 280 ? -13.941 15.859 -2.133 1.00 13.18 280 SER A O 1
ATOM 2202 N N . ASN A 1 281 ? -13.783 13.839 -3.154 1.00 13.10 281 ASN A N 1
ATOM 2203 C CA . ASN A 1 281 ? -12.687 14.258 -4.028 1.00 12.99 281 ASN A CA 1
ATOM 2204 C C . ASN A 1 281 ? -13.101 15.430 -4.935 1.00 12.37 281 ASN A C 1
ATOM 2205 O O . ASN A 1 281 ? -12.338 16.381 -5.115 1.00 13.02 281 ASN A O 1
ATOM 2210 N N . LEU A 1 282 ? -14.296 15.350 -5.507 1.00 12.19 282 LEU A N 1
ATOM 2211 C CA . LEU A 1 282 ? -14.775 16.424 -6.372 1.00 13.00 282 LEU A CA 1
ATOM 2212 C C . LEU A 1 282 ? -14.747 17.758 -5.631 1.00 12.51 282 LEU A C 1
ATOM 2213 O O . LEU A 1 282 ? -14.207 18.738 -6.144 1.00 12.94 282 LEU A O 1
ATOM 2218 N N . LYS A 1 283 ? -15.288 17.794 -4.410 1.00 12.52 283 LYS A N 1
ATOM 2219 C CA . LYS A 1 283 ? -15.309 19.032 -3.653 1.00 12.83 283 LYS A CA 1
ATOM 2220 C C . LYS A 1 283 ? -13.887 19.541 -3.387 1.00 12.41 283 LYS A C 1
ATOM 2221 O O . LYS A 1 283 ? -13.610 20.715 -3.567 1.00 12.35 283 LYS A O 1
ATOM 2227 N N . VAL A 1 284 ? -12.990 18.654 -2.963 1.00 12.16 284 VAL A N 1
ATOM 2228 C CA . VAL A 1 284 ? -11.622 19.048 -2.637 1.00 12.76 284 VAL A CA 1
ATOM 2229 C C . VAL A 1 284 ? -10.925 19.602 -3.880 1.00 12.69 284 VAL A C 1
ATOM 2230 O O . VAL A 1 284 ? -10.232 20.636 -3.814 1.00 12.28 284 VAL A O 1
ATOM 2234 N N . VAL A 1 285 ? -11.144 18.938 -5.019 1.00 11.88 285 VAL A N 1
ATOM 2235 C CA . VAL A 1 285 ? -10.557 19.399 -6.294 1.00 12.28 285 VAL A CA 1
ATOM 2236 C C . VAL A 1 285 ? -11.126 20.776 -6.716 1.00 12.12 285 VAL A C 1
ATOM 2237 O O . VAL A 1 285 ? -10.364 21.705 -6.992 1.00 12.52 285 VAL A O 1
ATOM 2241 N N . VAL A 1 286 ? -12.450 20.912 -6.737 1.00 12.06 286 VAL A N 1
ATOM 2242 C CA . VAL A 1 286 ? -13.086 22.192 -7.074 1.00 12.91 286 VAL A CA 1
ATOM 2243 C C . VAL A 1 286 ? -12.584 23.323 -6.161 1.00 12.92 286 VAL A C 1
ATOM 2244 O O . VAL A 1 286 ? -12.199 24.400 -6.633 1.00 13.56 286 VAL A O 1
ATOM 2248 N N . ASP A 1 287 ? -12.556 23.062 -4.853 1.00 13.18 287 ASP A N 1
ATOM 2249 C CA . ASP A 1 287 ? -12.116 24.051 -3.866 1.00 14.02 287 ASP A CA 1
ATOM 2250 C C . ASP A 1 287 ? -10.721 24.561 -4.138 1.00 14.24 287 ASP A C 1
ATOM 2251 O O . ASP A 1 287 ? -10.417 25.721 -3.844 1.00 15.24 287 ASP A O 1
ATOM 2256 N N . SER A 1 288 ? -9.864 23.711 -4.698 1.00 14.47 288 SER A N 1
ATOM 2257 C CA . SER A 1 288 ? -8.473 24.092 -4.955 1.00 14.47 288 SER A CA 1
ATOM 2258 C C . SER A 1 288 ? -8.324 25.187 -6.037 1.00 14.72 288 SER A C 1
ATOM 2259 O O . SER A 1 288 ? -7.269 25.844 -6.147 1.00 14.61 288 SER A O 1
ATOM 2262 N N . PHE A 1 289 ? -9.397 25.417 -6.798 1.00 14.16 289 PHE A N 1
ATOM 2263 C CA . PHE A 1 289 ? -9.424 26.447 -7.827 1.00 14.21 289 PHE A CA 1
ATOM 2264 C C . PHE A 1 289 ? -10.224 27.698 -7.490 1.00 14.97 289 PHE A C 1
ATOM 2265 O O . PHE A 1 289 ? -10.097 28.712 -8.186 1.00 14.54 289 PHE A O 1
ATOM 2273 N N . ARG A 1 290 ? -11.063 27.618 -6.462 1.00 15.50 290 ARG A N 1
ATOM 2274 C CA . ARG A 1 290 ? -11.956 28.736 -6.122 1.00 16.98 290 ARG A CA 1
ATOM 2275 C C . ARG A 1 290 ? -11.237 30.050 -5.849 1.00 18.04 290 ARG A C 1
ATOM 2276 O O . ARG A 1 290 ? -11.688 31.120 -6.286 1.00 19.43 290 ARG A O 1
ATOM 2284 N N . SER A 1 291 ? -10.136 29.990 -5.117 0.50 19.15 291 SER A N 1
ATOM 2285 C CA . SER A 1 291 ? -9.510 31.236 -4.652 0.50 20.36 291 SER A CA 1
ATOM 2286 C C . SER A 1 291 ? -8.395 31.763 -5.540 0.50 19.85 291 SER A C 1
ATOM 2287 O O . SER A 1 291 ? -7.836 32.842 -5.270 0.50 21.40 291 SER A O 1
ATOM 2291 N N . ILE A 1 292 ? -8.049 31.025 -6.590 1.00 18.87 292 ILE A N 1
ATOM 2292 C CA . ILE A 1 292 ? -6.838 31.358 -7.342 1.00 17.56 292 ILE A CA 1
ATOM 2293 C C . ILE A 1 292 ? -7.046 31.963 -8.725 1.00 17.12 292 ILE A C 1
ATOM 2294 O O . ILE A 1 292 ? -6.119 32.565 -9.262 1.00 16.49 292 ILE A O 1
ATOM 2299 N N . TYR A 1 293 ? -8.235 31.785 -9.305 1.00 15.88 293 TYR A N 1
ATOM 2300 C CA . TYR A 1 293 ? -8.518 32.300 -10.653 1.00 15.77 293 TYR A CA 1
ATOM 2301 C C . TYR A 1 293 ? -9.347 33.583 -10.585 1.00 15.57 293 TYR A C 1
ATOM 2302 O O . TYR A 1 293 ? -10.387 33.611 -9.916 1.00 15.69 293 TYR A O 1
ATOM 2311 N N . GLY A 1 294 ? -8.895 34.624 -11.284 1.00 15.21 294 GLY A N 1
ATOM 2312 C CA . GLY A 1 294 ? -9.639 35.895 -11.364 1.00 15.54 294 GLY A CA 1
ATOM 2313 C C . GLY A 1 294 ? -11.077 35.699 -11.860 1.00 15.90 294 GLY A C 1
ATOM 2314 O O . GLY A 1 294 ? -12.007 36.365 -11.383 1.00 15.56 294 GLY A O 1
ATOM 2315 N N . VAL A 1 295 ? -11.286 34.763 -12.791 1.00 15.70 295 VAL A N 1
ATOM 2316 C CA . VAL A 1 295 ? -12.646 34.506 -13.270 1.00 16.20 295 VAL A CA 1
ATOM 2317 C C . VAL A 1 295 ? -13.593 33.998 -12.177 1.00 16.86 295 VAL A C 1
ATOM 2318 O O . VAL A 1 295 ? -14.809 34.108 -12.323 1.00 17.65 295 VAL A O 1
ATOM 2322 N N . ASN A 1 296 ? -13.044 33.448 -11.093 1.00 16.68 296 ASN A N 1
ATOM 2323 C CA . ASN A 1 296 ? -13.874 32.914 -10.017 1.00 17.46 296 ASN A CA 1
ATOM 2324 C C . ASN A 1 296 ? -14.175 33.908 -8.892 1.00 18.96 296 ASN A C 1
ATOM 2325 O O . ASN A 1 296 ? -14.924 33.588 -7.961 1.00 18.91 296 ASN A O 1
ATOM 2330 N N . LYS A 1 297 ? -13.609 35.112 -9.011 1.00 19.63 297 LYS A N 1
ATOM 2331 C CA . LYS A 1 297 ? -13.809 36.202 -8.046 1.00 21.26 297 LYS A CA 1
ATOM 2332 C C . LYS A 1 297 ? -15.285 36.456 -7.800 1.00 21.26 297 LYS A C 1
ATOM 2333 O O . LYS A 1 297 ? -16.067 36.581 -8.737 1.00 21.43 297 LYS A O 1
ATOM 2339 N N . GLY A 1 298 ? -15.676 36.536 -6.537 1.00 22.18 298 GLY A N 1
ATOM 2340 C CA . GLY A 1 298 ? -17.067 36.862 -6.231 1.00 22.70 298 GLY A CA 1
ATOM 2341 C C . GLY A 1 298 ? -18.056 35.708 -6.269 1.00 23.10 298 GLY A C 1
ATOM 2342 O O . GLY A 1 298 ? -19.189 35.870 -5.830 1.00 24.43 298 GLY A O 1
ATOM 2343 N N . ILE A 1 299 ? -17.662 34.541 -6.782 1.00 22.29 299 ILE A N 1
ATOM 2344 C CA . ILE A 1 299 ? -18.575 33.382 -6.766 1.00 21.65 299 ILE A CA 1
ATOM 2345 C C . ILE A 1 299 ? -18.561 32.732 -5.377 1.00 22.28 299 ILE A C 1
ATOM 2346 O O . ILE A 1 299 ? -17.488 32.385 -4.869 1.00 22.29 299 ILE A O 1
ATOM 2351 N N . PRO A 1 300 ? -19.741 32.574 -4.748 1.00 22.68 300 PRO A N 1
ATOM 2352 C CA . PRO A 1 300 ? -19.779 32.019 -3.388 1.00 22.97 300 PRO A CA 1
ATOM 2353 C C . PRO A 1 300 ? -19.567 30.504 -3.316 1.00 22.89 300 PRO A C 1
ATOM 2354 O O . PRO A 1 300 ? -19.633 29.811 -4.342 1.00 22.06 300 PRO A O 1
ATOM 2358 N N . ALA A 1 301 ? -19.317 29.993 -2.106 1.00 22.26 301 ALA A N 1
ATOM 2359 C CA . ALA A 1 301 ? -19.379 28.556 -1.888 1.00 22.24 301 ALA A CA 1
ATOM 2360 C C . ALA A 1 301 ? -20.788 28.085 -2.224 1.00 21.41 301 ALA A C 1
ATOM 2361 O O . ALA A 1 301 ? -21.755 28.851 -2.102 1.00 22.24 301 ALA A O 1
ATOM 2363 N N . GLY A 1 302 ? -20.902 26.844 -2.680 1.00 20.54 302 GLY A N 1
ATOM 2364 C CA . GLY A 1 302 ? -22.179 26.284 -3.098 1.00 19.29 302 GLY A CA 1
ATOM 2365 C C . GLY A 1 302 ? -22.576 26.642 -4.523 1.00 19.29 302 GLY A C 1
ATOM 2366 O O . GLY A 1 302 ? -23.670 26.278 -4.977 1.00 18.81 302 GLY A O 1
ATOM 2367 N N . ALA A 1 303 ? -21.699 27.360 -5.224 1.00 17.61 303 ALA A N 1
ATOM 2368 C CA . ALA A 1 303 ? -21.952 27.715 -6.624 1.00 16.87 303 ALA A CA 1
ATOM 2369 C C . ALA A 1 303 ? -20.788 27.247 -7.478 1.00 15.89 303 ALA A C 1
ATOM 2370 O O . ALA A 1 303 ? -19.649 27.177 -7.008 1.00 15.68 303 ALA A O 1
ATOM 2372 N N . ALA A 1 304 ? -21.075 26.951 -8.741 1.00 15.50 304 ALA A N 1
ATOM 2373 C CA . ALA A 1 304 ? -20.072 26.386 -9.646 1.00 15.00 304 ALA A CA 1
ATOM 2374 C C . ALA A 1 304 ? -19.007 27.406 -10.047 1.00 14.67 304 ALA A C 1
ATOM 2375 O O . ALA A 1 304 ? -19.279 28.600 -10.126 1.00 14.28 304 ALA A O 1
ATOM 2377 N N . VAL A 1 305 ? -17.791 26.923 -10.301 1.00 14.05 305 VAL A N 1
ATOM 2378 C CA . VAL A 1 305 ? -16.673 27.784 -10.699 1.00 13.71 305 VAL A CA 1
ATOM 2379 C C . VAL A 1 305 ? -15.942 27.142 -11.874 1.00 13.52 305 VAL A C 1
ATOM 2380 O O . VAL A 1 305 ? -16.108 25.944 -12.129 1.00 13.19 305 VAL A O 1
ATOM 2384 N N . ALA A 1 306 ? -15.120 27.922 -12.561 1.00 13.59 306 ALA A N 1
ATOM 2385 C CA . ALA A 1 306 ? -14.234 27.385 -13.583 1.00 14.43 306 ALA A CA 1
ATOM 2386 C C . ALA A 1 306 ? -13.088 26.633 -12.938 1.00 14.69 306 ALA A C 1
ATOM 2387 O O . ALA A 1 306 ? -12.481 27.117 -11.969 1.00 15.08 306 ALA A O 1
ATOM 2389 N N . ILE A 1 307 ? -12.779 25.456 -13.478 1.00 13.77 307 ILE A N 1
ATOM 2390 C CA . ILE A 1 307 ? -11.673 24.669 -12.962 1.00 14.02 307 ILE A CA 1
ATOM 2391 C C . ILE A 1 307 ? -10.647 24.294 -14.044 1.00 12.82 307 ILE A C 1
ATOM 2392 O O . ILE A 1 307 ? -10.970 24.233 -15.247 1.00 12.30 307 ILE A O 1
ATOM 2397 N N . GLY A 1 308 ? -9.412 24.085 -13.591 1.00 11.93 308 GLY A N 1
ATOM 2398 C CA . GLY A 1 308 ? -8.294 23.727 -14.452 1.00 11.70 308 GLY A CA 1
ATOM 2399 C C . GLY A 1 308 ? -7.866 22.296 -14.206 1.00 11.55 308 GLY A C 1
ATOM 2400 O O . GLY A 1 308 ? -8.674 21.437 -13.801 1.00 11.58 308 GLY A O 1
ATOM 2401 N N . ARG A 1 309 ? -6.595 22.021 -14.467 1.00 11.34 309 ARG A N 1
ATOM 2402 C CA . ARG A 1 309 ? -6.086 20.661 -14.340 1.00 11.17 309 ARG A CA 1
ATOM 2403 C C . ARG A 1 309 ? -5.652 20.431 -12.892 1.00 11.60 309 ARG A C 1
ATOM 2404 O O . ARG A 1 309 ? -6.093 19.488 -12.228 1.00 11.34 309 ARG A O 1
ATOM 2412 N N . TYR A 1 310 ? -4.798 21.321 -12.403 1.00 11.81 310 TYR A N 1
ATOM 2413 C CA . TYR A 1 310 ? -4.294 21.228 -11.023 1.00 11.41 310 TYR A CA 1
ATOM 2414 C C . TYR A 1 310 ? -3.778 22.613 -10.647 1.00 12.74 310 TYR A C 1
ATOM 2415 O O . TYR A 1 310 ? -3.328 23.372 -11.511 1.00 12.64 310 TYR A O 1
ATOM 2424 N N . ALA A 1 311 ? -3.869 22.962 -9.364 1.00 12.44 311 ALA A N 1
ATOM 2425 C CA . ALA A 1 311 ? -3.603 24.347 -8.956 1.00 13.39 311 ALA A CA 1
ATOM 2426 C C . ALA A 1 311 ? -2.147 24.781 -9.194 1.00 13.64 311 ALA A C 1
ATOM 2427 O O . ALA A 1 311 ? -1.893 25.960 -9.460 1.00 14.51 311 ALA A O 1
ATOM 2429 N N . GLU A 1 312 ? -1.210 23.835 -9.138 1.00 13.71 312 GLU A N 1
ATOM 2430 C CA . GLU A 1 312 ? 0.222 24.140 -9.340 1.00 14.43 312 GLU A CA 1
ATOM 2431 C C . GLU A 1 312 ? 0.593 24.392 -10.803 1.00 14.72 312 GLU A C 1
ATOM 2432 O O . GLU A 1 312 ? 1.735 24.754 -11.105 1.00 15.02 312 GLU A O 1
ATOM 2438 N N . ASP A 1 313 ? -0.366 24.194 -11.705 1.00 13.81 313 ASP A N 1
ATOM 2439 C CA . ASP A 1 313 ? -0.122 24.269 -13.160 1.00 13.92 313 ASP A CA 1
ATOM 2440 C C . ASP A 1 313 ? 0.501 25.603 -13.584 1.00 14.16 313 ASP A C 1
ATOM 2441 O O . ASP A 1 313 ? 0.010 26.669 -13.193 1.00 14.29 313 ASP A O 1
ATOM 2446 N N . VAL A 1 314 ? 1.560 25.545 -14.403 1.00 14.00 314 VAL A N 1
ATOM 2447 C CA . VAL A 1 314 ? 2.138 26.755 -14.996 1.00 15.05 314 VAL A CA 1
ATOM 2448 C C . VAL A 1 314 ? 2.114 26.729 -16.535 1.00 15.05 314 VAL A C 1
ATOM 2449 O O . VAL A 1 314 ? 2.703 27.594 -17.174 1.00 14.78 314 VAL A O 1
ATOM 2453 N N . TYR A 1 315 ? 1.447 25.734 -17.115 1.00 14.76 315 TYR A N 1
ATOM 2454 C CA . TYR A 1 315 ? 1.339 25.628 -18.577 1.00 15.78 315 TYR A CA 1
ATOM 2455 C C . TYR A 1 315 ? 0.473 26.772 -19.102 1.00 15.94 315 TYR A C 1
ATOM 2456 O O . TYR A 1 315 ? -0.703 26.883 -18.739 1.00 16.60 315 TYR A O 1
ATOM 2465 N N . TYR A 1 316 ? 1.059 27.633 -19.941 1.00 16.79 316 TYR A N 1
ATOM 2466 C CA . TYR A 1 316 ? 0.406 28.881 -20.370 1.00 17.75 316 TYR A CA 1
ATOM 2467 C C . TYR A 1 316 ? -0.033 29.730 -19.169 1.00 18.03 316 TYR A C 1
ATOM 2468 O O . TYR A 1 316 ? -0.973 30.507 -19.263 1.00 17.24 316 TYR A O 1
ATOM 2477 N N . ASN A 1 317 ? 0.698 29.570 -18.062 1.00 18.57 317 ASN A N 1
ATOM 2478 C CA . ASN A 1 317 ? 0.475 30.245 -16.764 1.00 19.41 317 ASN A CA 1
ATOM 2479 C C . ASN A 1 317 ? -0.513 29.553 -15.832 1.00 18.50 317 ASN A C 1
ATOM 2480 O O . ASN A 1 317 ? -0.704 29.987 -14.697 1.00 18.96 317 ASN A O 1
ATOM 2485 N N . GLY A 1 318 ? -1.129 28.470 -16.302 1.00 17.76 318 GLY A N 1
ATOM 2486 C CA . GLY A 1 318 ? -2.091 27.717 -15.481 1.00 15.58 318 GLY A CA 1
ATOM 2487 C C . GLY A 1 318 ? -3.465 28.348 -15.540 1.00 15.37 318 GLY A C 1
ATOM 2488 O O . GLY A 1 318 ? -3.706 29.366 -14.904 1.00 15.71 318 GLY A O 1
ATOM 2489 N N . ASN A 1 319 ? -4.373 27.736 -16.302 1.00 13.54 319 ASN A N 1
ATOM 2490 C CA . ASN A 1 319 ? -5.679 28.311 -16.559 1.00 12.80 319 ASN A CA 1
ATOM 2491 C C . ASN A 1 319 ? -6.799 27.278 -16.442 1.00 12.39 319 ASN A C 1
ATOM 2492 O O . ASN A 1 319 ? -6.534 26.076 -16.448 1.00 12.25 319 ASN A O 1
ATOM 2497 N N . PRO A 1 320 ? -8.057 27.739 -16.335 1.00 12.59 320 PRO A N 1
ATOM 2498 C CA . PRO A 1 320 ? -9.126 26.767 -16.471 1.00 12.37 320 PRO A CA 1
ATOM 2499 C C . PRO A 1 320 ? -9.117 26.102 -17.851 1.00 11.98 320 PRO A C 1
ATOM 2500 O O . PRO A 1 320 ? -8.652 26.702 -18.819 1.00 11.87 320 PRO A O 1
ATOM 2504 N N . TRP A 1 321 ? -9.611 24.866 -17.912 1.00 11.83 321 TRP A N 1
ATOM 2505 C CA . TRP A 1 321 ? -9.739 24.120 -19.152 1.00 12.05 321 TRP A CA 1
ATOM 2506 C C . TRP A 1 321 ? -11.205 23.798 -19.340 1.00 11.95 321 TRP A C 1
ATOM 2507 O O . TRP A 1 321 ? -11.885 23.455 -18.379 1.00 11.54 321 TRP A O 1
ATOM 2518 N N . TYR A 1 322 ? -11.695 23.891 -20.577 1.00 11.56 322 TYR A N 1
ATOM 2519 C CA . TYR A 1 322 ? -13.084 23.511 -20.852 1.00 11.36 322 TYR A CA 1
ATOM 2520 C C . TYR A 1 322 ? -13.372 22.080 -20.435 1.00 11.18 322 TYR A C 1
ATOM 2521 O O . TYR A 1 322 ? -14.378 21.803 -19.768 1.00 11.05 322 TYR A O 1
ATOM 2530 N N . LEU A 1 323 ? -12.491 21.160 -20.816 1.00 11.06 323 LEU A N 1
ATOM 2531 C CA . LEU A 1 323 ? -12.764 19.738 -20.553 1.00 10.91 323 LEU A CA 1
ATOM 2532 C C . LEU A 1 323 ? -12.776 19.444 -19.047 1.00 11.42 323 LEU A C 1
ATOM 2533 O O . LEU A 1 323 ? -13.444 18.509 -18.601 1.00 11.66 323 LEU A O 1
ATOM 2538 N N . ALA A 1 324 ? -12.037 20.239 -18.268 1.00 9.80 324 ALA A N 1
ATOM 2539 C CA . ALA A 1 324 ? -11.979 20.029 -16.815 1.00 10.31 324 ALA A CA 1
ATOM 2540 C C . ALA A 1 324 ? -13.281 20.521 -16.179 1.00 10.28 324 ALA A C 1
ATOM 2541 O O . ALA A 1 324 ? -13.868 19.840 -15.327 1.00 10.43 324 ALA A O 1
ATOM 2543 N N . THR A 1 325 ? -13.762 21.668 -16.657 1.00 10.28 325 THR A N 1
ATOM 2544 C CA . THR A 1 325 ? -15.007 22.268 -16.175 1.00 11.22 325 THR A CA 1
ATOM 2545 C C . THR A 1 325 ? -16.222 21.408 -16.573 1.00 11.45 325 THR A C 1
ATOM 2546 O O . THR A 1 325 ? -17.086 21.120 -15.731 1.00 10.96 325 THR A O 1
ATOM 2550 N N . PHE A 1 326 ? -16.242 20.924 -17.818 1.00 11.13 326 PHE A N 1
ATOM 2551 C CA . PHE A 1 326 ? -17.274 19.965 -18.243 1.00 12.16 326 PHE A CA 1
ATOM 2552 C C . PHE A 1 326 ? -17.230 18.651 -17.459 1.00 11.89 326 PHE A C 1
ATOM 2553 O O . PHE A 1 326 ? -18.280 18.084 -17.174 1.00 11.93 326 PHE A O 1
ATOM 2561 N N . ALA A 1 327 ? -16.028 18.178 -17.103 1.00 11.58 327 ALA A N 1
ATOM 2562 C CA . ALA A 1 327 ? -15.891 16.916 -16.344 1.00 11.75 327 ALA A CA 1
ATOM 2563 C C . ALA A 1 327 ? -16.615 16.963 -14.973 1.00 12.11 327 ALA A C 1
ATOM 2564 O O . ALA A 1 327 ? -17.256 15.982 -14.571 1.00 12.61 327 ALA A O 1
ATOM 2566 N N . ALA A 1 328 ? -16.516 18.096 -14.277 1.00 12.27 328 ALA A N 1
ATOM 2567 C CA . ALA A 1 328 ? -17.208 18.280 -12.991 1.00 12.40 328 ALA A CA 1
ATOM 2568 C C . ALA A 1 328 ? -18.711 18.146 -13.169 1.00 12.71 328 ALA A C 1
ATOM 2569 O O . ALA A 1 328 ? -19.377 17.458 -12.386 1.00 13.59 328 ALA A O 1
ATOM 2571 N N . ALA A 1 329 ? -19.246 18.789 -14.204 1.00 12.41 329 ALA A N 1
ATOM 2572 C CA . ALA A 1 329 ? -20.680 18.675 -14.498 1.00 12.15 329 ALA A CA 1
ATOM 2573 C C . ALA A 1 329 ? -21.045 17.222 -14.790 1.00 12.44 329 ALA A C 1
ATOM 2574 O O . ALA A 1 329 ? -22.022 16.694 -14.261 1.00 12.20 329 ALA A O 1
ATOM 2576 N N . GLU A 1 330 ? -20.239 16.573 -15.633 1.00 12.41 330 GLU A N 1
ATOM 2577 C CA . GLU A 1 330 ? -20.499 15.185 -16.010 1.00 12.65 330 GLU A CA 1
ATOM 2578 C C . GLU A 1 330 ? -20.526 14.228 -14.815 1.00 12.71 330 GLU A C 1
ATOM 2579 O O . GLU A 1 330 ? -21.400 13.347 -14.740 1.00 12.80 330 GLU A O 1
ATOM 2585 N N . GLN A 1 331 ? -19.604 14.395 -13.867 1.00 12.10 331 GLN A N 1
ATOM 2586 C CA . GLN A 1 331 ? -19.596 13.499 -12.718 1.00 1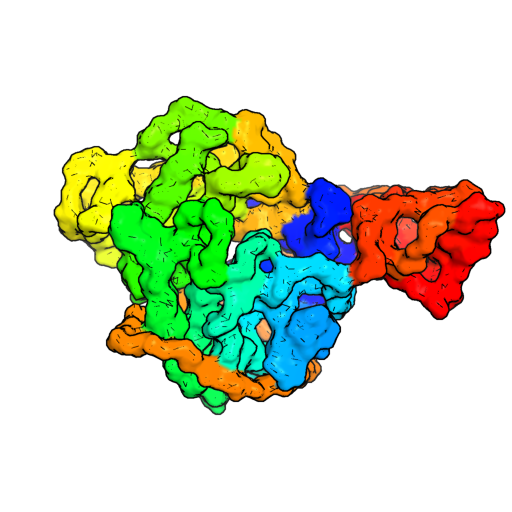2.45 331 GLN A CA 1
ATOM 2587 C C . GLN A 1 331 ? -20.918 13.636 -11.961 1.00 12.42 331 GLN A C 1
ATOM 2588 O O . GLN A 1 331 ? -21.514 12.652 -11.544 1.00 12.37 331 GLN A O 1
ATOM 2594 N N . LEU A 1 332 ? -21.389 14.866 -11.840 1.00 12.77 332 LEU A N 1
ATOM 2595 C CA . LEU A 1 332 ? -22.640 15.126 -11.132 1.00 13.53 332 LEU A CA 1
ATOM 2596 C C . LEU A 1 332 ? -23.870 14.589 -11.866 1.00 13.54 332 LEU A C 1
ATOM 2597 O O . LEU A 1 332 ? -24.778 14.036 -11.237 1.00 13.29 332 LEU A O 1
ATOM 2602 N N . TYR A 1 333 ? -23.912 14.760 -13.183 1.00 13.82 333 TYR A N 1
ATOM 2603 C CA . TYR A 1 333 ? -24.983 14.140 -13.989 1.00 14.27 333 TYR A CA 1
ATOM 2604 C C . TYR A 1 333 ? -25.020 12.622 -13.856 1.00 14.74 333 TYR A C 1
ATOM 2605 O O . TYR A 1 333 ? -26.108 12.028 -13.812 1.00 14.38 333 TYR A O 1
ATOM 2614 N N . ASP A 1 334 ? -23.835 12.005 -13.812 1.00 14.17 334 ASP A N 1
ATOM 2615 C CA . ASP A 1 334 ? -23.706 10.563 -13.599 1.00 14.86 334 ASP A CA 1
ATOM 2616 C C . ASP A 1 334 ? -24.249 10.160 -12.226 1.00 15.24 334 ASP A C 1
ATOM 2617 O O . ASP A 1 334 ? -24.934 9.130 -12.090 1.00 15.96 334 ASP A O 1
ATOM 2622 N N . ALA A 1 335 ? -23.932 10.961 -11.209 1.00 15.22 335 ALA A N 1
ATOM 2623 C CA . ALA A 1 335 ? -24.450 10.723 -9.857 1.00 15.92 335 ALA A CA 1
ATOM 2624 C C . ALA A 1 335 ? -25.976 10.813 -9.809 1.00 16.20 335 ALA A C 1
ATOM 2625 O O . ALA A 1 335 ? -26.637 9.914 -9.254 1.00 16.86 335 ALA A O 1
ATOM 2627 N N . ILE A 1 336 ? -26.527 11.873 -10.400 1.00 16.46 336 ILE A N 1
ATOM 2628 C CA . ILE A 1 336 ? -27.979 12.081 -10.466 1.00 18.13 336 ILE A CA 1
ATOM 2629 C C . ILE A 1 336 ? -28.681 10.907 -11.157 1.00 18.50 336 ILE A C 1
ATOM 2630 O O . ILE A 1 336 ? -29.713 10.426 -10.683 1.00 18.07 336 ILE A O 1
ATOM 2635 N N . TYR A 1 337 ? -28.108 10.443 -12.269 1.00 18.53 337 TYR A N 1
ATOM 2636 C CA . TYR A 1 337 ? -28.649 9.283 -12.974 1.00 19.01 337 TYR A CA 1
ATOM 2637 C C . TYR A 1 337 ? -28.838 8.078 -12.054 1.00 18.72 337 TYR A C 1
ATOM 2638 O O . TYR A 1 337 ? -29.912 7.467 -12.036 1.00 18.58 337 TYR A O 1
ATOM 2647 N N . VAL A 1 338 ? -27.800 7.743 -11.290 1.00 18.83 338 VAL A N 1
ATOM 2648 C CA . VAL A 1 338 ? -27.836 6.582 -10.392 1.00 19.09 338 VAL A CA 1
ATOM 2649 C C . VAL A 1 338 ? -28.802 6.788 -9.218 1.00 19.60 338 VAL A C 1
ATOM 2650 O O . VAL A 1 338 ? -29.556 5.872 -8.855 1.00 19.75 338 VAL A O 1
ATOM 2654 N N . TRP A 1 339 ? -28.793 7.983 -8.637 1.00 20.00 339 TRP A N 1
ATOM 2655 C CA . TRP A 1 339 ? -29.743 8.293 -7.555 1.00 20.60 339 TRP A CA 1
ATOM 2656 C C . TRP A 1 339 ? -31.207 8.107 -7.987 1.00 21.81 339 TRP A C 1
ATOM 2657 O O . TRP A 1 339 ? -31.983 7.472 -7.265 1.00 21.82 339 TRP A O 1
ATOM 2668 N N . LYS A 1 340 ? -31.562 8.645 -9.157 1.00 22.77 340 LYS A N 1
ATOM 2669 C CA . LYS A 1 340 ? -32.918 8.531 -9.718 1.00 25.42 340 LYS A CA 1
ATOM 2670 C C . LYS A 1 340 ? -33.291 7.094 -10.057 1.00 26.19 340 LYS A C 1
ATOM 2671 O O . LYS A 1 340 ? -34.426 6.674 -9.824 1.00 26.69 340 LYS A O 1
ATOM 2677 N N . LYS A 1 341 ? -32.333 6.345 -10.606 1.00 26.97 341 LYS A N 1
ATOM 2678 C CA . LYS A 1 341 ? -32.567 4.958 -11.013 1.00 28.03 341 LYS A CA 1
ATOM 2679 C C . LYS A 1 341 ? -32.813 4.056 -9.813 1.00 28.51 341 LYS A C 1
ATOM 2680 O O . LYS A 1 341 ? -33.728 3.226 -9.837 1.00 28.59 341 LYS A O 1
ATOM 2686 N N . THR A 1 342 ? -31.996 4.222 -8.774 1.00 28.37 342 THR A N 1
ATOM 2687 C CA . THR A 1 342 ? -32.074 3.385 -7.580 1.00 28.83 342 THR A CA 1
ATOM 2688 C C . THR A 1 342 ? -33.125 3.901 -6.583 1.00 28.41 342 THR A C 1
ATOM 2689 O O . THR A 1 342 ? -33.557 3.165 -5.697 1.00 29.17 342 THR A O 1
ATOM 2693 N N . GLY A 1 343 ? -33.529 5.159 -6.741 1.00 28.02 343 GLY A N 1
ATOM 2694 C CA . GLY A 1 343 ? -34.531 5.800 -5.879 1.00 27.95 343 GLY A CA 1
ATOM 2695 C C . GLY A 1 343 ? -34.073 6.052 -4.451 1.00 27.71 343 GLY A C 1
ATOM 2696 O O . GLY A 1 343 ? -34.897 6.124 -3.534 1.00 28.03 343 GLY A O 1
ATOM 2697 N N . SER A 1 344 ? -32.765 6.231 -4.266 1.00 27.08 344 SER A N 1
ATOM 2698 C CA . SER A 1 344 ? -32.153 6.302 -2.942 1.00 26.35 344 SER A CA 1
ATOM 2699 C C . SER A 1 344 ? -30.838 7.103 -2.983 1.00 25.76 344 SER A C 1
ATOM 2700 O O . SER A 1 344 ? -30.085 6.998 -3.951 1.00 25.59 344 SER A O 1
ATOM 2703 N N . ILE A 1 345 ? -30.578 7.893 -1.936 1.00 24.31 345 ILE A N 1
ATOM 2704 C CA . ILE A 1 345 ? -29.316 8.631 -1.772 1.00 23.21 345 ILE A CA 1
ATOM 2705 C C . ILE A 1 345 ? -28.739 8.399 -0.382 1.00 23.24 345 ILE A C 1
ATOM 2706 O O . ILE A 1 345 ? -29.404 8.654 0.623 1.00 23.49 345 ILE A O 1
ATOM 2711 N N . THR A 1 346 ? -27.498 7.936 -0.320 1.00 22.51 346 THR A N 1
ATOM 2712 C CA . THR A 1 346 ? -26.825 7.763 0.952 1.00 23.18 346 THR A CA 1
ATOM 2713 C C . THR A 1 346 ? -25.756 8.844 1.136 1.00 22.90 346 THR A C 1
ATOM 2714 O O . THR A 1 346 ? -24.901 9.052 0.270 1.00 23.33 346 THR A O 1
ATOM 2718 N N . VAL A 1 347 ? -25.865 9.568 2.246 1.00 21.45 347 VAL A N 1
ATOM 2719 C CA . VAL A 1 347 ? -24.859 10.535 2.671 1.00 20.39 347 VAL A CA 1
ATOM 2720 C C . VAL A 1 347 ? -24.076 9.856 3.774 1.00 20.16 347 VAL A C 1
ATOM 2721 O O . VAL A 1 347 ? -24.673 9.315 4.705 1.00 19.73 347 VAL A O 1
ATOM 2725 N N . THR A 1 348 ? -22.747 9.875 3.658 1.00 19.88 348 THR A N 1
ATOM 2726 C CA . THR A 1 348 ? -21.858 9.277 4.653 1.00 19.97 348 THR A CA 1
ATOM 2727 C C . THR A 1 348 ? -20.971 10.356 5.253 1.00 19.58 348 THR A C 1
ATOM 2728 O O . THR A 1 348 ? -20.962 11.485 4.758 1.00 19.51 348 THR A O 1
ATOM 2732 N N . ALA A 1 349 ? -20.201 10.003 6.288 1.00 19.23 349 ALA A N 1
ATOM 2733 C CA . ALA A 1 349 ? -19.234 10.921 6.882 1.00 19.70 349 ALA A CA 1
ATOM 2734 C C . ALA A 1 349 ? -18.240 11.464 5.836 1.00 19.67 349 ALA A C 1
ATOM 2735 O O . ALA A 1 349 ? -17.781 12.608 5.930 1.00 20.04 349 ALA A O 1
ATOM 2737 N N . THR A 1 350 ? -17.904 10.622 4.863 1.00 18.79 350 THR A N 1
ATOM 2738 C CA . THR A 1 350 ? -16.914 10.971 3.839 1.00 18.21 350 THR A CA 1
ATOM 2739 C C . THR A 1 350 ? -17.457 12.013 2.866 1.00 17.29 350 THR A C 1
ATOM 2740 O O . THR A 1 350 ? -16.736 12.937 2.489 1.00 17.79 350 THR A O 1
ATOM 2744 N N . SER A 1 351 ? -18.715 11.868 2.468 1.00 16.30 351 SER A N 1
ATOM 2745 C CA . SER A 1 351 ? -19.319 12.811 1.514 1.00 15.90 351 SER A CA 1
ATOM 2746 C C . SER A 1 351 ? -20.096 13.941 2.187 1.00 15.66 351 SER A C 1
ATOM 2747 O O . SER A 1 351 ? -20.744 14.737 1.513 1.00 14.04 351 SER A O 1
ATOM 2750 N N . LEU A 1 352 ? -20.049 14.012 3.520 1.00 15.40 352 LEU A N 1
ATOM 2751 C CA . LEU A 1 352 ? -20.887 14.994 4.213 1.00 16.17 352 LEU A CA 1
ATOM 2752 C C . LEU A 1 352 ? -20.570 16.434 3.795 1.00 15.88 352 LEU A C 1
ATOM 2753 O O . LEU A 1 352 ? -21.475 17.227 3.600 1.00 16.16 352 LEU A O 1
ATOM 2758 N N . ALA A 1 353 ? -19.288 16.765 3.661 1.00 16.06 353 ALA A N 1
ATOM 2759 C CA . ALA A 1 353 ? -18.900 18.141 3.350 1.00 15.64 353 ALA A CA 1
ATOM 2760 C C . ALA A 1 353 ? -19.437 18.536 1.973 1.00 15.89 353 ALA A C 1
ATOM 2761 O O . ALA A 1 353 ? -19.932 19.662 1.785 1.00 15.53 353 ALA A O 1
ATOM 2763 N N . PHE A 1 354 ? -19.363 17.596 1.024 1.00 15.69 354 PHE A N 1
ATOM 2764 C CA . PHE A 1 354 ? -19.891 17.834 -0.316 1.00 15.16 354 PHE A CA 1
ATOM 2765 C C . PHE A 1 354 ? -21.378 18.181 -0.220 1.00 15.42 354 PHE A C 1
ATOM 2766 O O . PHE A 1 354 ? -21.819 19.179 -0.792 1.00 15.16 354 PHE A O 1
ATOM 2774 N N . PHE A 1 355 ? -22.143 17.348 0.485 1.00 14.58 355 PHE A N 1
ATOM 2775 C CA . PHE A 1 355 ? -23.590 17.541 0.537 1.00 15.18 355 PHE A CA 1
ATOM 2776 C C . PHE A 1 355 ? -23.994 18.784 1.320 1.00 15.06 355 PHE A C 1
ATOM 2777 O O . PHE A 1 355 ? -24.919 19.482 0.912 1.00 15.42 355 PHE A O 1
ATOM 2785 N N . GLN A 1 356 ? -23.300 19.071 2.421 1.00 15.63 356 GLN A N 1
ATOM 2786 C CA . GLN A 1 356 ? -23.681 20.213 3.274 1.00 16.15 356 GLN A CA 1
ATOM 2787 C C . GLN A 1 356 ? -23.449 21.547 2.592 1.00 16.17 356 GLN A C 1
ATOM 2788 O O . GLN A 1 356 ? -24.146 22.513 2.878 1.00 15.76 356 GLN A O 1
ATOM 2794 N N . GLU A 1 357 ? -22.490 21.594 1.665 1.00 16.04 357 GLU A N 1
ATOM 2795 C CA . GLU A 1 357 ? -22.260 22.801 0.882 1.00 16.43 357 GLU A CA 1
ATOM 2796 C C . GLU A 1 357 ? -23.484 23.106 0.013 1.00 15.94 357 GLU A C 1
ATOM 2797 O O . GLU A 1 357 ? -23.769 24.247 -0.252 1.00 17.86 357 GLU A O 1
ATOM 2803 N N . LEU A 1 358 ? -24.202 22.081 -0.420 1.00 15.21 358 LEU A N 1
ATOM 2804 C CA . LEU A 1 358 ? -25.352 22.247 -1.307 1.00 15.74 358 LEU A CA 1
ATOM 2805 C C . LEU A 1 358 ? -26.696 22.244 -0.580 1.00 15.42 358 LEU A C 1
ATOM 2806 O O . LEU A 1 358 ? -27.641 22.906 -1.016 1.00 14.91 358 LEU A O 1
ATOM 2811 N N . VAL A 1 359 ? -26.780 21.483 0.507 1.00 15.39 359 VAL A N 1
ATOM 2812 C CA . VAL A 1 359 ? -27.989 21.388 1.316 1.00 14.93 359 VAL A CA 1
ATOM 2813 C C . VAL A 1 359 ? -27.534 21.613 2.770 1.00 14.66 359 VAL A C 1
ATOM 2814 O O . VAL A 1 359 ? -27.198 20.653 3.493 1.00 14.23 359 VAL A O 1
ATOM 2818 N N . PRO A 1 360 ? -27.479 22.884 3.190 1.00 14.78 360 PRO A N 1
ATOM 2819 C CA . PRO A 1 360 ? -26.944 23.171 4.528 1.00 15.16 360 PRO A CA 1
ATOM 2820 C C . PRO A 1 360 ? -27.694 22.393 5.613 1.00 15.14 360 PRO A C 1
ATOM 2821 O O . PRO A 1 360 ? -28.923 22.280 5.566 1.00 15.03 360 PRO A O 1
ATOM 2825 N N . GLY A 1 361 ? -26.937 21.842 6.558 1.00 15.50 361 GLY A N 1
ATOM 2826 C CA . GLY A 1 361 ? -27.511 21.147 7.708 1.00 16.11 361 GLY A CA 1
ATOM 2827 C C . GLY A 1 361 ? -27.875 19.686 7.492 1.00 16.73 361 GLY A C 1
ATOM 2828 O O . GLY A 1 361 ? -28.274 19.008 8.440 1.00 17.26 361 GLY A O 1
ATOM 2829 N N . VAL A 1 362 ? -27.760 19.177 6.264 1.00 16.07 362 VAL A N 1
ATOM 2830 C CA . VAL A 1 362 ? -28.142 17.772 6.030 1.00 16.59 362 VAL A CA 1
ATOM 2831 C C . VAL A 1 362 ? -27.193 16.854 6.815 1.00 16.93 362 VAL A C 1
ATOM 2832 O O . VAL A 1 362 ? -26.034 17.193 7.019 1.00 16.91 362 VAL A O 1
ATOM 2836 N N . THR A 1 363 ? -27.685 15.710 7.279 1.00 17.73 363 THR A N 1
ATOM 2837 C CA . THR A 1 363 ? -26.820 14.794 8.031 1.00 19.38 363 THR A CA 1
ATOM 2838 C C . THR A 1 363 ? -26.650 13.484 7.303 1.00 19.06 363 THR A C 1
ATOM 2839 O O . THR A 1 363 ? -27.374 13.208 6.343 1.00 18.77 363 THR A O 1
ATOM 2843 N N . ALA A 1 364 ? -25.694 12.678 7.766 1.00 19.44 364 ALA A N 1
ATOM 2844 C CA . ALA A 1 364 ? -25.488 11.346 7.211 1.00 20.13 364 ALA A CA 1
ATOM 2845 C C . ALA A 1 364 ? -26.772 10.535 7.338 1.00 20.92 364 ALA A C 1
ATOM 2846 O O . ALA A 1 364 ? -27.539 10.709 8.294 1.00 21.59 364 ALA A O 1
ATOM 2848 N N . GLY A 1 365 ? -27.023 9.680 6.355 1.00 21.49 365 GLY A N 1
ATOM 2849 C CA . GLY A 1 365 ? -28.190 8.813 6.363 1.00 22.07 365 GLY A CA 1
ATOM 2850 C C . GLY A 1 365 ? -28.575 8.404 4.961 1.00 23.18 365 GLY A C 1
ATOM 2851 O O . GLY A 1 365 ? -27.925 8.794 3.980 1.00 23.17 365 GLY A O 1
ATOM 2852 N N . THR A 1 366 ? -29.633 7.607 4.859 1.00 23.41 366 THR A N 1
ATOM 2853 C CA . THR A 1 366 ? -30.146 7.179 3.571 1.00 24.16 366 THR A CA 1
ATOM 2854 C C . THR A 1 366 ? -31.517 7.771 3.336 1.00 24.62 366 THR A C 1
ATOM 2855 O O . THR A 1 366 ? -32.426 7.609 4.168 1.00 24.47 366 THR A O 1
ATOM 2859 N N . TYR A 1 367 ? -31.660 8.452 2.202 1.00 24.03 367 TYR A N 1
ATOM 2860 C CA . TYR A 1 367 ? -32.886 9.160 1.867 1.00 24.18 367 TYR A CA 1
ATOM 2861 C C . TYR A 1 367 ? -33.524 8.569 0.622 1.00 25.12 367 TYR A C 1
ATOM 2862 O O . TYR A 1 367 ? -32.906 8.525 -0.441 1.00 24.98 367 TYR A O 1
ATOM 2871 N N . SER A 1 368 ? -34.762 8.103 0.751 1.00 25.68 368 SER A N 1
ATOM 2872 C CA . SER A 1 368 ? -35.421 7.451 -0.374 1.00 26.88 368 SER A CA 1
ATOM 2873 C C . SER A 1 368 ? -36.162 8.472 -1.228 1.00 27.32 368 SER A C 1
ATOM 2874 O O . SER A 1 368 ? -36.344 9.619 -0.817 1.00 26.73 368 SER A O 1
ATOM 2877 N N . SER A 1 369 ? -36.611 8.039 -2.405 1.00 28.54 369 SER A N 1
ATOM 2878 C CA . SER A 1 369 ? -37.250 8.927 -3.376 1.00 29.85 369 SER A CA 1
ATOM 2879 C C . SER A 1 369 ? -38.543 9.574 -2.876 1.00 30.67 369 SER A C 1
ATOM 2880 O O . SER A 1 369 ? -39.000 10.550 -3.456 1.00 31.46 369 SER A O 1
ATOM 2883 N N . SER A 1 370 ? -39.125 9.044 -1.803 0.50 31.15 370 SER A N 1
ATOM 2884 C CA . SER A 1 370 ? -40.342 9.649 -1.232 0.50 31.69 370 SER A CA 1
ATOM 2885 C C . SER A 1 370 ? -40.037 10.839 -0.323 0.50 31.31 370 SER A C 1
ATOM 2886 O O . SER A 1 370 ? -40.895 11.703 -0.113 0.50 32.19 370 SER A O 1
ATOM 2890 N N . SER A 1 371 ? -38.815 10.894 0.199 1.00 30.40 371 SER A N 1
ATOM 2891 C CA . SER A 1 371 ? -38.439 11.921 1.169 1.00 29.45 371 SER A CA 1
ATOM 2892 C C . SER A 1 371 ? -38.238 13.299 0.544 1.00 28.67 371 SER A C 1
ATOM 2893 O O . SER A 1 371 ? -37.781 13.420 -0.595 1.00 28.69 371 SER A O 1
ATOM 2896 N N . SER A 1 372 ? -38.563 14.345 1.298 1.00 27.46 372 SER A N 1
ATOM 2897 C CA . SER A 1 372 ? -38.285 15.699 0.837 1.00 26.70 372 SER A CA 1
ATOM 2898 C C . SER A 1 372 ? -36.771 15.908 0.672 1.00 25.45 372 SER A C 1
ATOM 2899 O O . SER A 1 372 ? -36.342 16.675 -0.194 1.00 25.74 372 SER A O 1
ATOM 2902 N N . THR A 1 373 ? -35.973 15.212 1.487 1.00 23.97 373 THR A N 1
ATOM 2903 C CA . THR A 1 373 ? -34.512 15.340 1.448 1.00 22.66 373 THR A CA 1
ATOM 2904 C C . THR A 1 373 ? -33.977 14.907 0.079 1.00 21.87 373 THR A C 1
ATOM 2905 O O . THR A 1 373 ? -33.125 15.580 -0.505 1.00 20.45 373 THR A O 1
ATOM 2909 N N . PHE A 1 374 ? -34.484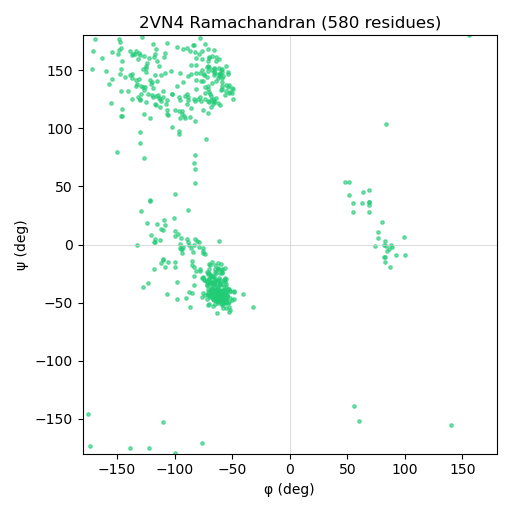 13.780 -0.414 1.00 21.25 374 PHE A N 1
ATOM 2910 C CA . PHE A 1 374 ? -34.131 13.276 -1.746 1.00 21.93 374 PHE A CA 1
ATOM 2911 C C . PHE A 1 374 ? -34.341 14.347 -2.811 1.00 21.95 374 PHE A C 1
ATOM 2912 O O . PHE A 1 374 ? -33.414 14.672 -3.554 1.00 22.28 374 PHE A O 1
ATOM 2920 N N . THR A 1 375 ? -35.546 14.921 -2.856 1.00 22.14 375 THR A N 1
ATOM 2921 C CA . THR A 1 375 ? -35.902 15.955 -3.831 1.00 22.40 375 THR A CA 1
ATOM 2922 C C . THR A 1 375 ? -35.017 17.194 -3.730 1.00 21.66 375 THR A C 1
ATOM 2923 O O . THR A 1 375 ? -34.605 17.746 -4.750 1.00 21.22 375 THR A O 1
ATOM 2927 N N A ASN A 1 376 ? -34.759 17.618 -2.493 0.50 20.52 376 ASN A N 1
ATOM 2928 N N B ASN A 1 376 ? -34.739 17.635 -2.506 0.50 21.00 376 ASN A N 1
ATOM 2929 C CA A ASN A 1 376 ? -33.891 18.750 -2.185 0.50 20.13 376 ASN A CA 1
ATOM 2930 C CA B ASN A 1 376 ? -33.891 18.805 -2.298 0.50 21.01 376 ASN A CA 1
ATOM 2931 C C A ASN A 1 376 ? -32.496 18.524 -2.754 0.50 19.71 376 ASN A C 1
ATOM 2932 C C B ASN A 1 376 ? -32.441 18.561 -2.718 0.50 20.25 376 ASN A C 1
ATOM 2933 O O A ASN A 1 376 ? -31.966 19.375 -3.472 0.50 19.68 376 ASN A O 1
ATOM 2934 O O B ASN A 1 376 ? -31.813 19.446 -3.302 0.50 20.24 376 ASN A O 1
ATOM 2943 N N . ILE A 1 377 ? -31.920 17.365 -2.439 1.00 19.67 377 ILE A N 1
ATOM 2944 C CA . ILE A 1 377 ? -30.584 16.984 -2.918 1.00 19.28 377 ILE A CA 1
ATOM 2945 C C . ILE A 1 377 ? -30.538 16.961 -4.452 1.00 19.52 377 ILE A C 1
ATOM 2946 O O . ILE A 1 377 ? -29.652 17.578 -5.059 1.00 19.19 377 ILE A O 1
ATOM 2951 N N . ILE A 1 378 ? -31.504 16.287 -5.071 1.00 19.18 378 ILE A N 1
ATOM 2952 C CA . ILE A 1 378 ? -31.547 16.207 -6.539 1.00 20.10 378 ILE A CA 1
ATOM 2953 C C . ILE A 1 378 ? -31.553 17.580 -7.183 1.00 20.08 378 ILE A C 1
ATOM 2954 O O . ILE A 1 378 ? -30.761 17.837 -8.111 1.00 19.93 378 ILE A O 1
ATOM 2959 N N . ASN A 1 379 ? -32.431 18.461 -6.694 1.00 19.07 379 ASN A N 1
ATOM 2960 C CA . ASN A 1 379 ? -32.532 19.810 -7.236 1.00 19.19 379 ASN A CA 1
ATOM 2961 C C . ASN A 1 379 ? -31.248 20.600 -7.043 1.00 17.98 379 ASN A C 1
ATOM 2962 O O . ASN A 1 379 ? -30.782 21.266 -7.980 1.00 17.67 379 ASN A O 1
ATOM 2967 N N . ALA A 1 380 ? -30.671 20.500 -5.842 1.00 16.26 380 ALA A N 1
ATOM 2968 C CA . ALA A 1 380 ? -29.458 21.242 -5.512 1.00 16.01 380 ALA A CA 1
ATOM 2969 C C . ALA A 1 380 ? -28.302 20.786 -6.397 1.00 15.53 380 ALA A C 1
ATOM 2970 O O . ALA A 1 380 ? -27.576 21.615 -6.954 1.00 16.02 380 ALA A O 1
ATOM 2972 N N . VAL A 1 381 ? -28.149 19.472 -6.523 1.00 15.12 381 VAL A N 1
ATOM 2973 C CA . VAL A 1 381 ? -27.042 18.908 -7.312 1.00 15.79 381 VAL A CA 1
ATOM 2974 C C . VAL A 1 381 ? -27.238 19.210 -8.803 1.00 15.97 381 VAL A C 1
ATOM 2975 O O . VAL A 1 381 ? -26.276 19.529 -9.501 1.00 16.32 381 VAL A O 1
ATOM 2979 N N . SER A 1 382 ? -28.474 19.105 -9.292 1.00 16.40 382 SER A N 1
ATOM 2980 C CA . SER A 1 382 ? -28.772 19.449 -10.698 1.00 18.15 382 SER A CA 1
ATOM 2981 C C . SER A 1 382 ? -28.431 20.894 -11.013 1.00 17.64 382 SER A C 1
ATOM 2982 O O . SER A 1 382 ? -27.826 21.185 -12.046 1.00 17.47 382 SER A O 1
ATOM 2985 N N . THR A 1 383 ? -28.833 21.808 -10.127 1.00 17.58 383 THR A N 1
ATOM 2986 C CA . THR A 1 383 ? -28.516 23.224 -10.296 1.00 17.66 383 THR A CA 1
ATOM 2987 C C . THR A 1 383 ? -27.010 23.479 -10.323 1.00 17.08 383 THR A C 1
ATOM 2988 O O . THR A 1 383 ? -26.517 24.282 -11.131 1.00 16.96 383 THR A O 1
ATOM 2992 N N . TYR A 1 384 ? -26.294 22.795 -9.435 1.00 15.87 384 TYR A N 1
ATOM 2993 C CA . TYR A 1 384 ? -24.850 22.933 -9.314 1.00 15.47 384 TYR A CA 1
ATOM 2994 C C . TYR A 1 384 ? -24.174 22.399 -10.583 1.00 15.20 384 TYR A C 1
ATOM 2995 O O . TYR A 1 384 ? -23.307 23.064 -11.158 1.00 14.71 384 TYR A O 1
ATOM 3004 N N . ALA A 1 385 ? -24.592 21.219 -11.033 1.00 15.07 385 ALA A N 1
ATOM 3005 C CA . ALA A 1 385 ? -24.040 20.646 -12.265 1.00 15.43 385 ALA A CA 1
ATOM 3006 C C . ALA A 1 385 ? -24.253 21.569 -13.478 1.00 15.87 385 ALA A C 1
ATOM 3007 O O . ALA A 1 385 ? -23.300 21.863 -14.218 1.00 15.30 385 ALA A O 1
ATOM 3009 N N . ASP A 1 386 ? -25.489 22.052 -13.662 1.00 15.56 386 ASP A N 1
ATOM 3010 C CA . ASP A 1 386 ? -25.791 23.047 -14.702 1.00 16.00 386 ASP A CA 1
ATOM 3011 C C . ASP A 1 386 ? -24.938 24.305 -14.535 1.00 15.59 386 ASP A C 1
ATOM 3012 O O . ASP A 1 386 ? -24.598 24.981 -15.508 1.00 16.15 386 ASP A O 1
ATOM 3017 N N . GLY A 1 387 ? -24.584 24.614 -13.296 1.00 15.25 387 GLY A N 1
ATOM 3018 C CA . GLY A 1 387 ? -23.728 25.761 -13.017 1.00 14.22 387 GLY A CA 1
ATOM 3019 C C . GLY A 1 387 ? -22.352 25.644 -13.653 1.00 14.08 387 GLY A C 1
ATOM 3020 O O . GLY A 1 387 ? -21.806 26.631 -14.136 1.00 13.63 387 GLY A O 1
ATOM 3021 N N . PHE A 1 388 ? -21.769 24.446 -13.623 1.00 14.01 388 PHE A N 1
ATOM 3022 C CA . PHE A 1 388 ? -20.484 24.212 -14.310 1.00 14.29 388 PHE A CA 1
ATOM 3023 C C . PHE A 1 388 ? -20.608 24.419 -15.818 1.00 14.91 388 PHE A C 1
ATOM 3024 O O . PHE A 1 388 ? -19.740 25.054 -16.436 1.00 14.95 388 PHE A O 1
ATOM 3032 N N . LEU A 1 389 ? -21.685 23.912 -16.408 1.00 15.98 389 LEU A N 1
ATOM 3033 C CA . LEU A 1 389 ? -21.917 24.148 -17.843 1.00 17.15 389 LEU A CA 1
ATOM 3034 C C . LEU A 1 389 ? -22.035 25.628 -18.135 1.00 17.42 389 LEU A C 1
ATOM 3035 O O . LEU A 1 389 ? -21.420 26.112 -19.084 1.00 18.36 389 LEU A O 1
ATOM 3040 N N . SER A 1 390 ? -22.793 26.358 -17.312 0.50 17.59 390 SER A N 1
ATOM 3041 C CA . SER A 1 390 ? -23.026 27.780 -17.555 0.50 17.94 390 SER A CA 1
ATOM 3042 C C . SER A 1 390 ? -21.774 28.622 -17.371 0.50 18.44 390 SER A C 1
ATOM 3043 O O . SER A 1 390 ? -21.579 29.612 -18.091 0.50 18.80 390 SER A O 1
ATOM 3047 N N . GLU A 1 391 ? -20.918 28.216 -16.433 0.50 18.07 391 GLU A N 1
ATOM 3048 C CA . GLU A 1 391 ? -19.653 28.888 -16.230 0.50 18.59 391 GLU A CA 1
ATOM 3049 C C . GLU A 1 391 ? -18.730 28.737 -17.455 0.50 18.55 391 GLU A C 1
ATOM 3050 O O . GLU A 1 391 ? -18.113 29.715 -17.904 0.50 18.77 391 GLU A O 1
ATOM 3061 N N . ALA A 1 392 ? -18.634 27.523 -17.988 1.00 18.42 392 ALA A N 1
ATOM 3062 C CA . ALA A 1 392 ? -17.848 27.312 -19.202 1.00 19.24 392 ALA A CA 1
ATOM 3063 C C . ALA A 1 392 ? -18.468 28.103 -20.365 1.00 19.31 392 ALA A C 1
ATOM 3064 O O . ALA A 1 392 ? -17.757 28.722 -21.165 1.00 18.53 392 ALA A O 1
ATOM 3066 N N . ALA A 1 393 ? -19.799 28.114 -20.421 1.00 20.05 393 ALA A N 1
ATOM 3067 C CA . ALA A 1 393 ? -20.532 28.796 -21.501 1.00 20.92 393 ALA A CA 1
ATOM 3068 C C . ALA A 1 393 ? -20.261 30.304 -21.579 1.00 21.45 393 ALA A C 1
ATOM 3069 O O . ALA A 1 393 ? -20.281 30.879 -22.674 1.00 21.82 393 ALA A O 1
ATOM 3071 N N . LYS A 1 394 ? -19.971 30.941 -20.441 1.00 21.24 394 LYS A N 1
ATOM 3072 C CA . LYS A 1 394 ? -19.622 32.359 -20.437 1.00 21.83 394 LYS A CA 1
ATOM 3073 C C . LYS A 1 394 ? -18.398 32.623 -21.298 1.00 21.48 394 LYS A C 1
ATOM 3074 O O . LYS A 1 394 ? -18.191 33.744 -21.757 1.00 22.10 394 LYS A O 1
ATOM 3080 N N . TYR A 1 395 ? -17.560 31.607 -21.481 1.00 20.33 395 TYR A N 1
ATOM 3081 C CA . TYR A 1 395 ? -16.280 31.825 -22.133 1.00 19.95 395 TYR A CA 1
ATOM 3082 C C . TYR A 1 395 ? -16.150 31.112 -23.452 1.00 19.62 395 TYR A C 1
ATOM 3083 O O . TYR A 1 395 ? -15.040 30.932 -23.947 1.00 19.29 395 TYR A O 1
ATOM 3092 N N . VAL A 1 396 ? -17.291 30.709 -24.014 1.00 18.75 396 VAL A N 1
ATOM 3093 C CA . VAL A 1 396 ? -17.328 30.142 -25.354 1.00 19.36 396 VAL A CA 1
ATOM 3094 C C . VAL A 1 396 ? -17.661 31.295 -26.308 1.00 19.73 396 VAL A C 1
ATOM 3095 O O . VAL A 1 396 ? -18.658 31.983 -26.105 1.00 19.52 396 VAL A O 1
ATOM 3099 N N . PRO A 1 397 ? -16.813 31.521 -27.326 1.00 20.33 397 PRO A N 1
ATOM 3100 C CA . PRO A 1 397 ? -17.013 32.627 -28.268 1.00 20.66 397 PRO A CA 1
ATOM 3101 C C . PRO A 1 397 ? -18.272 32.424 -29.086 1.00 20.86 397 PRO A C 1
ATOM 3102 O O . PRO A 1 397 ? -18.831 31.326 -29.098 1.00 20.03 397 PRO A O 1
ATOM 3106 N N . ALA A 1 398 ? -18.703 33.478 -29.781 1.00 20.98 398 ALA A N 1
ATOM 3107 C CA . ALA A 1 398 ? -19.935 33.430 -30.572 1.00 20.87 398 ALA A CA 1
ATOM 3108 C C . ALA A 1 398 ? -19.971 32.301 -31.602 1.00 20.74 398 ALA A C 1
ATOM 3109 O O . ALA A 1 398 ? -21.044 31.790 -31.910 1.00 21.23 398 ALA A O 1
ATOM 3111 N N . ASP A 1 399 ? -18.811 31.891 -32.121 1.00 19.95 399 ASP A N 1
ATOM 3112 C CA . ASP A 1 399 ? -18.779 30.845 -33.147 1.00 19.13 399 ASP A CA 1
ATOM 3113 C C . ASP A 1 399 ? -18.831 29.423 -32.586 1.00 18.11 399 ASP A C 1
ATOM 3114 O O . ASP A 1 399 ? -18.802 28.449 -33.351 1.00 17.16 399 ASP A O 1
ATOM 3119 N N . GLY A 1 400 ? -18.893 29.314 -31.256 1.00 16.86 400 GLY A N 1
ATOM 3120 C CA . GLY A 1 400 ? -18.994 28.013 -30.600 1.00 15.61 400 GLY A CA 1
ATOM 3121 C C . GLY A 1 400 ? -17.694 27.219 -30.548 1.00 15.25 400 GLY A C 1
ATOM 3122 O O . GLY A 1 400 ? -17.707 26.036 -30.193 1.00 15.04 400 GLY A O 1
ATOM 3123 N N . SER A 1 401 ? -16.572 27.847 -30.886 1.00 14.32 401 SER A N 1
ATOM 3124 C CA . SER A 1 401 ? -15.307 27.118 -30.892 1.00 14.68 401 SER A CA 1
ATOM 3125 C C . SER A 1 401 ? -14.803 26.871 -29.457 1.00 14.35 401 SER A C 1
ATOM 3126 O O . SER A 1 401 ? -14.982 27.712 -28.567 1.00 14.61 401 SER A O 1
ATOM 3129 N N . LEU A 1 402 ? -14.157 25.727 -29.260 1.00 13.70 402 LEU A N 1
ATOM 3130 C CA . LEU A 1 402 ? -13.600 25.372 -27.974 1.00 13.25 402 LEU A CA 1
ATOM 3131 C C . LEU A 1 402 ? -12.108 25.146 -28.107 1.00 13.08 402 LEU A C 1
ATOM 3132 O O . LEU A 1 402 ? -11.682 24.163 -28.700 1.00 13.15 402 LEU A O 1
ATOM 3137 N N . ALA A 1 403 ? -11.323 26.068 -27.562 1.00 13.10 403 ALA A N 1
ATOM 3138 C CA . ALA A 1 403 ? -9.886 25.873 -27.445 1.00 12.27 403 ALA A CA 1
ATOM 3139 C C . ALA A 1 403 ? -9.597 24.905 -26.293 1.00 12.79 403 ALA A C 1
ATOM 3140 O O . ALA A 1 403 ? -10.513 24.295 -25.724 1.00 12.46 403 ALA A O 1
ATOM 3142 N N . GLU A 1 404 ? -8.320 24.775 -25.944 1.00 11.69 404 GLU A N 1
ATOM 3143 C CA . GLU A 1 404 ? -7.925 23.927 -24.838 1.00 11.83 404 GLU A CA 1
ATOM 3144 C C . GLU A 1 404 ? -8.247 24.635 -23.524 1.00 12.04 404 GLU A C 1
ATOM 3145 O O . GLU A 1 404 ? -8.764 24.013 -22.577 1.00 11.72 404 GLU A O 1
ATOM 3151 N N . GLN A 1 405 ? -7.898 25.923 -23.449 1.00 12.50 405 GLN A N 1
ATOM 3152 C CA . GLN A 1 405 ? -7.952 26.664 -22.195 1.00 13.38 405 GLN A CA 1
ATOM 3153 C C . GLN A 1 405 ? -8.684 27.986 -22.368 1.00 13.68 405 GLN A C 1
ATOM 3154 O O . GLN A 1 405 ? -8.875 28.466 -23.499 1.00 13.73 405 GLN A O 1
ATOM 3160 N N . PHE A 1 406 ? -9.054 28.580 -21.240 1.00 13.16 406 PHE A N 1
ATOM 3161 C CA . PHE A 1 406 ? -9.511 29.977 -21.211 1.00 14.04 406 PHE A CA 1
ATOM 3162 C C . PHE A 1 406 ? -8.835 30.724 -20.075 1.00 14.14 406 PHE A C 1
ATOM 3163 O O . PHE A 1 406 ? -8.598 30.148 -19.010 1.00 14.27 406 PHE A O 1
ATOM 3171 N N . ASP A 1 407 ? -8.481 31.984 -20.320 1.00 15.09 407 ASP A N 1
ATOM 3172 C CA . ASP A 1 407 ? -7.568 32.726 -19.432 1.00 15.38 407 ASP A CA 1
ATOM 3173 C C . ASP A 1 407 ? -8.106 32.835 -17.997 1.00 15.17 407 ASP A C 1
ATOM 3174 O O . ASP A 1 407 ? -9.267 33.181 -17.787 1.00 15.27 407 ASP A O 1
ATOM 3179 N N . ARG A 1 408 ? -7.248 32.544 -17.017 1.00 15.21 408 ARG A N 1
ATOM 3180 C CA . ARG A 1 408 ? -7.632 32.542 -15.604 1.00 16.00 408 ARG A CA 1
ATOM 3181 C C . ARG A 1 408 ? -8.164 33.892 -15.103 1.00 17.29 408 ARG A C 1
ATOM 3182 O O . ARG A 1 408 ? -8.879 33.946 -14.096 1.00 17.27 408 ARG A O 1
ATOM 3190 N N . ASN A 1 409 ? -7.811 34.970 -15.802 1.00 18.48 409 ASN A N 1
ATOM 3191 C CA . ASN A 1 409 ? -8.271 36.319 -15.424 1.00 20.30 409 ASN A CA 1
ATOM 3192 C C . ASN A 1 409 ? -9.343 36.910 -16.337 1.00 21.14 409 ASN A C 1
ATOM 3193 O O . ASN A 1 409 ? -10.297 37.528 -15.861 1.00 21.40 409 ASN A O 1
ATOM 3198 N N . SER A 1 410 ? -9.174 36.735 -17.647 1.00 21.79 410 SER A N 1
ATOM 3199 C CA . SER A 1 410 ? -10.035 37.415 -18.614 1.00 22.30 410 SER A CA 1
ATOM 3200 C C . SER A 1 410 ? -10.988 36.478 -19.345 1.00 22.22 410 SER A C 1
ATOM 3201 O O . SER A 1 410 ? -11.915 36.935 -20.005 1.00 22.88 410 SER A O 1
ATOM 3204 N N . GLY A 1 411 ? -10.759 35.170 -19.251 1.00 21.19 411 GLY A N 1
ATOM 3205 C CA . GLY A 1 411 ? -11.651 34.211 -19.894 1.00 20.18 411 GLY A CA 1
ATOM 3206 C C . GLY A 1 411 ? -11.477 34.083 -21.396 1.00 19.61 411 GLY A C 1
ATOM 3207 O O . GLY A 1 411 ? -12.237 33.370 -22.045 1.00 20.50 411 GLY A O 1
ATOM 3208 N N . THR A 1 412 ? -10.481 34.753 -21.958 0.50 18.81 412 THR A N 1
ATOM 3209 C CA . THR A 1 412 ? -10.252 34.673 -23.402 0.50 19.05 412 THR A CA 1
ATOM 3210 C C . THR A 1 412 ? -9.597 33.311 -23.752 0.50 18.73 412 THR A C 1
ATOM 3211 O O . THR A 1 412 ? -8.772 32.809 -22.981 0.50 17.45 412 THR A O 1
ATOM 3218 N N . PRO A 1 413 ? -9.999 32.694 -24.882 1.00 18.49 413 PRO A N 1
ATOM 3219 C CA . PRO A 1 413 ? -9.467 31.367 -25.244 1.00 18.24 413 PRO A CA 1
ATOM 3220 C C . PRO A 1 413 ? -7.958 31.414 -25.478 1.00 18.65 413 PRO A C 1
ATOM 3221 O O . PRO A 1 413 ? -7.433 32.420 -25.973 1.00 18.00 413 PRO A O 1
ATOM 3225 N N . LEU A 1 414 ? -7.255 30.362 -25.072 1.00 18.21 414 LEU A N 1
ATOM 3226 C CA . LEU A 1 414 ? -5.826 30.272 -25.352 1.00 18.78 414 LEU A CA 1
ATOM 3227 C C . LEU A 1 414 ? -5.352 28.850 -25.533 1.00 17.50 414 LEU A C 1
ATOM 3228 O O . LEU A 1 414 ? -6.123 27.904 -25.406 1.00 16.39 414 LEU A O 1
ATOM 3233 N N . SER A 1 415 ? -4.069 28.731 -25.854 1.00 15.83 415 SER A N 1
ATOM 3234 C CA . SER A 1 415 ? -3.454 27.482 -26.262 1.00 15.44 415 SER A CA 1
ATOM 3235 C C . SER A 1 415 ? -4.132 26.941 -27.534 1.00 15.15 415 SER A C 1
ATOM 3236 O O . SER A 1 415 ? -4.654 27.727 -28.337 1.00 14.72 415 SER A O 1
ATOM 3239 N N . ALA A 1 416 ? -4.112 25.623 -27.714 1.00 14.39 416 ALA A N 1
ATOM 3240 C CA . ALA A 1 416 ? -4.549 24.988 -28.977 1.00 14.25 416 ALA A CA 1
ATOM 3241 C C . ALA A 1 416 ? -5.989 25.322 -29.315 1.00 14.30 416 ALA A C 1
ATOM 3242 O O . ALA A 1 416 ? -6.863 25.225 -28.458 1.00 14.09 416 ALA A O 1
ATOM 3244 N N . LEU A 1 417 ? -6.234 25.690 -30.566 1.00 13.51 417 LEU A N 1
ATOM 3245 C CA . LEU A 1 417 ? -7.596 25.983 -31.000 1.00 14.22 417 LEU A CA 1
ATOM 3246 C C . LEU A 1 417 ? -8.276 24.684 -31.410 1.00 13.44 417 LEU A C 1
ATOM 3247 O O . LEU A 1 417 ? -7.601 23.717 -31.777 1.00 13.25 417 LEU A O 1
ATOM 3252 N N . HIS A 1 418 ? -9.606 24.656 -31.324 1.00 12.66 418 HIS A N 1
ATOM 3253 C CA . HIS A 1 418 ? -10.394 23.493 -31.764 1.00 12.16 418 HIS A CA 1
ATOM 3254 C C . HIS A 1 418 ? -9.827 22.180 -31.211 1.00 12.36 418 HIS A C 1
ATOM 3255 O O . HIS A 1 418 ? -9.541 21.245 -31.962 1.00 12.25 418 HIS A O 1
ATOM 3262 N N . LEU A 1 419 ? -9.649 22.112 -29.888 1.00 11.30 419 LEU A N 1
ATOM 3263 C CA . LEU A 1 419 ? -9.146 20.886 -29.293 1.00 10.70 419 LEU A CA 1
ATOM 3264 C C . LEU A 1 419 ? -10.208 19.809 -29.387 1.00 10.63 419 LEU A C 1
ATOM 3265 O O . LEU A 1 419 ? -11.311 19.970 -28.861 1.00 10.68 419 LEU A O 1
ATOM 3270 N N . THR A 1 420 ? -9.853 18.689 -30.020 1.00 10.48 420 THR A N 1
ATOM 3271 C CA . THR A 1 420 ? -10.824 17.627 -30.299 1.00 10.90 420 THR A CA 1
ATOM 3272 C C . THR A 1 420 ? -11.426 17.132 -28.997 1.00 11.26 420 THR A C 1
ATOM 3273 O O . THR A 1 420 ? -12.650 16.919 -28.896 1.00 11.83 420 THR A O 1
ATOM 3277 N N . TRP A 1 421 ? -10.573 16.973 -27.983 1.00 10.08 421 TRP A N 1
ATOM 3278 C CA . TRP A 1 421 ? -11.048 16.513 -26.687 1.00 11.52 421 TRP A CA 1
ATOM 3279 C C . TRP A 1 421 ? -12.041 17.509 -26.035 1.00 10.98 421 TRP A C 1
ATOM 3280 O O . TRP A 1 421 ? -12.974 17.084 -25.367 1.00 11.01 421 TRP A O 1
ATOM 3291 N N . SER A 1 422 ? -11.853 18.817 -26.215 1.00 10.72 422 SER A N 1
ATOM 3292 C CA . SER A 1 422 ? -12.837 19.791 -25.700 1.00 10.96 422 SER A CA 1
ATOM 3293 C C . SER A 1 422 ? -14.230 19.499 -26.264 1.00 11.21 422 SER A C 1
ATOM 3294 O O . SER A 1 422 ? -15.213 19.479 -25.532 1.00 11.84 422 SER A O 1
ATOM 3297 N N . TYR A 1 423 ? -14.315 19.269 -27.569 1.00 11.21 423 TYR A N 1
ATOM 3298 C CA . TYR A 1 423 ? -15.609 18.978 -28.186 1.00 11.43 423 TYR A CA 1
ATOM 3299 C C . TYR A 1 423 ? -16.216 17.668 -27.666 1.00 11.91 423 TYR A C 1
ATOM 3300 O O . TYR A 1 423 ? -17.423 17.622 -27.329 1.00 11.87 423 TYR A O 1
ATOM 3309 N N . ALA A 1 424 ? -15.389 16.617 -27.556 1.00 11.20 424 ALA A N 1
ATOM 3310 C CA . ALA A 1 424 ? -15.851 15.340 -26.995 1.00 11.20 424 ALA A CA 1
ATOM 3311 C C . ALA A 1 424 ? -16.413 15.532 -25.590 1.00 10.88 424 ALA A C 1
ATOM 3312 O O . ALA A 1 424 ? -17.465 14.968 -25.253 1.00 11.68 424 ALA A O 1
ATOM 3314 N N . SER A 1 425 ? -15.703 16.310 -24.770 1.00 9.91 425 SER A N 1
ATOM 3315 C CA . SER A 1 425 ? -16.078 16.527 -23.373 1.00 11.08 425 SER A CA 1
ATOM 3316 C C . SER A 1 425 ? -17.409 17.290 -23.215 1.00 11.72 425 SER A C 1
ATOM 3317 O O . SER A 1 425 ? -18.146 17.038 -22.274 1.00 11.83 425 SER A O 1
ATOM 3320 N N . PHE A 1 426 ? -17.691 18.214 -24.132 1.00 12.26 426 PHE A N 1
ATOM 3321 C CA . PHE A 1 426 ? -18.991 18.887 -24.147 1.00 13.19 426 PHE A CA 1
ATOM 3322 C C . PHE A 1 426 ? -20.082 17.876 -24.493 1.00 13.42 426 PHE A C 1
ATOM 3323 O O . PHE A 1 426 ? -21.127 17.826 -23.842 1.00 13.37 426 PHE A O 1
ATOM 3331 N N . LEU A 1 427 ? -19.830 17.075 -25.525 1.00 13.35 427 LEU A N 1
ATOM 3332 C CA . LEU A 1 427 ? -20.808 16.092 -25.988 1.00 14.33 427 LEU A CA 1
ATOM 3333 C C . LEU A 1 427 ? -21.140 15.044 -24.947 1.00 14.53 427 LEU A C 1
ATOM 3334 O O . LEU A 1 427 ? -22.312 14.669 -24.816 1.00 15.45 427 LEU A O 1
ATOM 3339 N N . THR A 1 428 ? -20.135 14.552 -24.221 1.00 13.80 428 THR A N 1
ATOM 3340 C CA . THR A 1 428 ? -20.397 13.535 -23.191 1.00 13.78 428 THR A CA 1
ATOM 3341 C C . THR A 1 428 ? -21.143 14.116 -21.974 1.00 13.91 428 THR A C 1
ATOM 3342 O O . THR A 1 428 ? -22.091 13.495 -21.473 1.00 15.23 428 THR A O 1
ATOM 3346 N N . ALA A 1 429 ? -20.741 15.299 -21.520 1.00 13.91 429 ALA A N 1
ATOM 3347 C CA . ALA A 1 429 ? -21.372 15.942 -20.357 1.00 14.58 429 ALA A CA 1
ATOM 3348 C C . ALA A 1 429 ? -22.856 16.162 -20.639 1.00 15.21 429 ALA A C 1
ATOM 3349 O O . ALA A 1 429 ? -23.708 15.902 -19.781 1.00 15.44 429 ALA A O 1
ATOM 3351 N N . THR A 1 430 ? -23.156 16.634 -21.847 1.00 15.28 430 THR A N 1
ATOM 3352 C CA . THR A 1 430 ? -24.558 16.940 -22.199 1.00 15.54 430 THR A CA 1
ATOM 3353 C C . THR A 1 430 ? -25.396 15.681 -22.455 1.00 15.46 430 THR A C 1
ATOM 3354 O O . THR A 1 430 ? -26.604 15.661 -22.160 1.00 15.74 430 THR A O 1
ATOM 3358 N N . ALA A 1 431 ? -24.761 14.624 -22.949 1.00 15.34 431 ALA A N 1
ATOM 3359 C CA . ALA A 1 431 ? -25.432 13.313 -23.048 1.00 16.23 431 ALA A CA 1
ATOM 3360 C C . ALA A 1 431 ? -25.844 12.795 -21.673 1.00 16.50 431 ALA A C 1
ATOM 3361 O O . ALA A 1 431 ? -26.984 12.322 -21.493 1.00 16.61 431 ALA A O 1
ATOM 3363 N N . ARG A 1 432 ? -24.942 12.890 -20.689 1.00 15.75 432 ARG A N 1
ATOM 3364 C CA . ARG A 1 432 ? -25.257 12.411 -19.340 1.00 15.83 432 ARG A CA 1
ATOM 3365 C C . ARG A 1 432 ? -26.378 13.231 -18.717 1.00 16.46 432 ARG A C 1
ATOM 3366 O O . ARG A 1 432 ? -27.251 12.680 -18.028 1.00 17.34 432 ARG A O 1
ATOM 3374 N N . ARG A 1 433 ? -26.377 14.533 -18.990 1.00 16.65 433 ARG A N 1
ATOM 3375 C CA . ARG A 1 433 ? -27.432 15.417 -18.491 1.00 17.40 433 ARG A CA 1
ATOM 3376 C C . ARG A 1 433 ? -28.799 14.944 -18.961 1.00 17.74 433 ARG A C 1
ATOM 3377 O O . ARG A 1 433 ? -29.767 14.989 -18.196 1.00 18.05 433 ARG A O 1
ATOM 3385 N N . ALA A 1 434 ? -28.864 14.498 -20.215 1.00 18.12 434 ALA A N 1
ATOM 3386 C CA . ALA A 1 434 ? -30.102 13.991 -20.815 1.00 19.13 434 ALA A CA 1
ATOM 3387 C C . ALA A 1 434 ? -30.401 12.532 -20.478 1.00 20.21 434 ALA A C 1
ATOM 3388 O O . ALA A 1 434 ? -31.370 11.974 -20.986 1.00 21.15 434 ALA A O 1
ATOM 3390 N N . GLY A 1 435 ? -29.591 11.913 -19.623 1.00 19.88 435 GLY A N 1
ATOM 3391 C CA . GLY A 1 435 ? -29.839 10.537 -19.178 1.00 20.77 435 GLY A CA 1
ATOM 3392 C C . GLY A 1 435 ? -29.398 9.481 -20.185 1.00 21.23 435 GLY A C 1
ATOM 3393 O O . GLY A 1 435 ? -29.833 8.315 -20.123 1.00 21.21 435 GLY A O 1
ATOM 3394 N N . ILE A 1 436 ? -28.521 9.876 -21.105 1.00 20.43 436 ILE A N 1
ATOM 3395 C CA . ILE A 1 436 ? -27.950 8.937 -22.063 1.00 20.77 436 ILE A CA 1
ATOM 3396 C C . ILE A 1 436 ? -26.634 8.415 -21.494 1.00 20.90 436 ILE A C 1
ATOM 3397 O O . ILE A 1 436 ? -25.665 9.174 -21.353 1.00 20.55 436 ILE A O 1
ATOM 3402 N N . VAL A 1 437 ? -26.616 7.127 -21.161 1.00 20.77 437 VAL A N 1
ATOM 3403 C CA . VAL A 1 437 ? -25.468 6.496 -20.515 1.00 21.46 437 VAL A CA 1
ATOM 3404 C C . VAL A 1 437 ? -24.807 5.468 -21.434 1.00 21.88 437 VAL A C 1
ATOM 3405 O O . VAL A 1 437 ? -25.467 4.908 -22.303 1.00 22.19 437 VAL A O 1
ATOM 3409 N N . PRO A 1 438 ? -23.500 5.219 -21.244 1.00 22.29 438 PRO A N 1
ATOM 3410 C CA . PRO A 1 438 ? -22.835 4.307 -22.165 1.00 22.65 438 PRO A CA 1
ATOM 3411 C C . PRO A 1 438 ? -23.090 2.856 -21.757 1.00 22.47 438 PRO A C 1
ATOM 3412 O O . PRO A 1 438 ? -23.568 2.609 -20.635 1.00 22.61 438 PRO A O 1
ATOM 3416 N N . PRO A 1 439 ? -22.792 1.903 -22.656 1.00 22.34 439 PRO A N 1
ATOM 3417 C CA . PRO A 1 439 ? -22.899 0.483 -22.297 1.00 21.96 439 PRO A CA 1
ATOM 3418 C C . PRO A 1 439 ? -22.112 0.155 -21.046 1.00 21.73 439 PRO A C 1
ATOM 3419 O O . PRO A 1 439 ? -21.064 0.765 -20.774 1.00 21.10 439 PRO A O 1
ATOM 3423 N N . SER A 1 440 ? -22.632 -0.791 -20.276 0.50 21.99 440 SER A N 1
ATOM 3424 C CA . SER A 1 440 ? -21.967 -1.250 -19.072 0.50 22.68 440 SER A CA 1
ATOM 3425 C C . SER A 1 440 ? -20.680 -1.989 -19.412 0.50 23.49 440 SER A C 1
ATOM 3426 O O . SER A 1 440 ? -20.557 -2.571 -20.495 0.50 23.75 440 SER A O 1
ATOM 3430 N N . TRP A 1 441 ? -19.711 -1.924 -18.508 1.00 24.10 441 TRP A N 1
ATOM 3431 C CA . TRP A 1 441 ? -18.455 -2.640 -18.687 1.00 24.95 441 TRP A CA 1
ATOM 3432 C C . TRP A 1 441 ? -18.195 -3.674 -17.605 1.00 27.08 441 TRP A C 1
ATOM 3433 O O . TRP A 1 441 ? -17.415 -4.595 -17.809 1.00 26.28 441 TRP A O 1
ATOM 3444 N N . ALA A 1 442 ? -18.838 -3.521 -16.453 1.00 30.17 442 ALA A N 1
ATOM 3445 C CA . ALA A 1 442 ? -18.530 -4.377 -15.318 1.00 34.15 442 ALA A CA 1
ATOM 3446 C C . ALA A 1 442 ? -19.698 -5.262 -14.916 1.00 37.23 442 ALA A C 1
ATOM 3447 O O . ALA A 1 442 ? -20.856 -4.949 -15.214 1.00 38.67 442 ALA A O 1
ATOM 3449 N N . ASN A 1 443 ? -19.386 -6.361 -14.231 1.00 40.75 443 ASN A N 1
ATOM 3450 C CA . ASN A 1 443 ? -20.358 -7.021 -13.349 1.00 43.72 443 ASN A CA 1
ATOM 3451 C C . ASN A 1 443 ? -19.953 -6.794 -11.883 1.00 45.25 443 ASN A C 1
ATOM 3452 O O . ASN A 1 443 ? -18.814 -6.392 -11.605 1.00 45.38 443 ASN A O 1
ATOM 3457 N N . SER A 1 444 ? -20.876 -7.048 -10.957 1.00 47.13 444 SER A N 1
ATOM 3458 C CA . SER A 1 444 ? -20.633 -6.842 -9.516 1.00 48.76 444 SER A CA 1
ATOM 3459 C C . SER A 1 444 ? -19.240 -7.263 -9.016 1.00 49.61 444 SER A C 1
ATOM 3460 O O . SER A 1 444 ? -18.620 -6.534 -8.228 1.00 50.15 444 SER A O 1
ATOM 3463 N N . SER A 1 445 ? -18.755 -8.422 -9.476 1.00 50.27 445 SER A N 1
ATOM 3464 C CA . SER A 1 445 ? -17.471 -8.974 -9.019 1.00 50.81 445 SER A CA 1
ATOM 3465 C C . SER A 1 445 ? -16.240 -8.156 -9.453 1.00 50.88 445 SER A C 1
ATOM 3466 O O . SER A 1 445 ? -15.203 -8.176 -8.772 1.00 51.15 445 SER A O 1
ATOM 3469 N N . ALA A 1 446 ? -16.360 -7.436 -10.572 1.00 50.66 446 ALA A N 1
ATOM 3470 C CA . ALA A 1 446 ? -15.296 -6.540 -11.049 1.00 50.28 446 ALA A CA 1
ATOM 3471 C C . ALA A 1 446 ? -14.979 -5.407 -10.058 1.00 50.02 446 ALA A C 1
ATOM 3472 O O . ALA A 1 446 ? -14.145 -4.543 -10.342 1.00 49.95 446 ALA A O 1
ATOM 3474 N N . SER A 1 447 ? -15.647 -5.424 -8.902 1.00 49.49 447 SER A N 1
ATOM 3475 C CA . SER A 1 447 ? -15.412 -4.453 -7.828 1.00 49.04 447 SER A CA 1
ATOM 3476 C C . SER A 1 447 ? -14.886 -5.084 -6.525 1.00 48.53 447 SER A C 1
ATOM 3477 O O . SER A 1 447 ? -14.681 -4.378 -5.535 1.00 48.48 447 SER A O 1
ATOM 3480 N N . THR A 1 448 ? -14.665 -6.399 -6.523 1.00 47.78 448 THR A N 1
ATOM 3481 C CA . THR A 1 448 ? -14.146 -7.081 -5.328 1.00 47.25 448 THR A CA 1
ATOM 3482 C C . THR A 1 448 ? -12.625 -6.955 -5.217 1.00 46.48 448 THR A C 1
ATOM 3483 O O . THR A 1 448 ? -11.884 -7.329 -6.127 1.00 46.16 448 THR A O 1
ATOM 3487 N N . ILE A 1 449 ? -12.172 -6.419 -4.090 1.00 45.84 449 ILE A N 1
ATOM 3488 C CA . ILE A 1 449 ? -10.758 -6.128 -3.887 1.00 45.16 449 ILE A CA 1
ATOM 3489 C C . ILE A 1 449 ? -10.100 -7.277 -3.120 1.00 44.89 449 ILE A C 1
ATOM 3490 O O . ILE A 1 449 ? -10.604 -7.671 -2.065 1.00 45.25 449 ILE A O 1
ATOM 3495 N N . PRO A 1 450 ? -8.989 -7.831 -3.660 1.00 44.36 450 PRO A N 1
ATOM 3496 C CA . PRO A 1 450 ? -8.194 -8.893 -3.023 1.00 43.93 450 PRO A CA 1
ATOM 3497 C C . PRO A 1 450 ? -7.726 -8.522 -1.624 1.00 43.63 450 PRO A C 1
ATOM 3498 O O . PRO A 1 450 ? -7.562 -7.338 -1.324 1.00 43.74 450 PRO A O 1
ATOM 3502 N N . SER A 1 451 ? -7.503 -9.541 -0.791 1.00 43.36 451 SER A N 1
ATOM 3503 C CA . SER A 1 451 ? -7.055 -9.368 0.599 1.00 42.82 451 SER A CA 1
ATOM 3504 C C . SER A 1 451 ? -5.640 -8.797 0.696 1.00 42.23 451 SER A C 1
ATOM 3505 O O . SER A 1 451 ? -5.404 -7.806 1.392 1.00 42.99 451 SER A O 1
ATOM 3508 N N . THR A 1 452 ? -4.699 -9.434 0.006 1.00 41.06 452 THR A N 1
ATOM 3509 C CA . THR A 1 452 ? -3.333 -8.924 -0.090 1.00 39.46 452 THR A CA 1
ATOM 3510 C C . THR A 1 452 ? -3.035 -8.644 -1.559 1.00 37.98 452 THR A C 1
ATOM 3511 O O . THR A 1 452 ? -3.580 -9.310 -2.447 1.00 38.43 452 THR A O 1
ATOM 3515 N N A CYS A 1 453 ? -2.277 -7.566 -1.811 0.50 36.96 453 CYS A N 1
ATOM 3516 N N B CYS A 1 453 ? -2.095 -7.754 -1.816 0.50 37.07 453 CYS A N 1
ATOM 3517 C CA A CYS A 1 453 ? -1.898 -7.126 -3.174 0.50 35.49 453 CYS A CA 1
ATOM 3518 C CA B CYS A 1 453 ? -1.884 -7.368 -3.187 0.50 35.68 453 CYS A CA 1
ATOM 3519 C C A CYS A 1 453 ? -0.492 -7.623 -3.538 0.50 35.59 453 CYS A C 1
ATOM 3520 C C B CYS A 1 453 ? -0.452 -7.376 -3.624 0.50 35.73 453 CYS A C 1
ATOM 3521 O O A CYS A 1 453 ? 0.369 -7.741 -2.666 0.50 35.47 453 CYS A O 1
ATOM 3522 O O B CYS A 1 453 ? 0.445 -6.930 -2.909 0.50 35.73 453 CYS A O 1
ATOM 3527 N N . SER A 1 454 ? -0.264 -7.899 -4.823 1.00 35.64 454 SER A N 1
ATOM 3528 C CA . SER A 1 454 ? 1.070 -8.096 -5.370 1.00 35.81 454 SER A CA 1
ATOM 3529 C C . SER A 1 454 ? 1.122 -7.412 -6.731 1.00 35.45 454 SER A C 1
ATOM 3530 O O . SER A 1 454 ? 0.079 -7.159 -7.352 1.00 34.77 454 SER A O 1
ATOM 3533 N N . GLY A 1 455 ? 2.333 -7.122 -7.196 1.00 35.28 455 GLY A N 1
ATOM 3534 C CA . GLY A 1 455 ? 2.524 -6.572 -8.528 1.00 35.22 455 GLY A CA 1
ATOM 3535 C C . GLY A 1 455 ? 2.517 -7.654 -9.595 1.00 34.84 455 GLY A C 1
ATOM 3536 O O . GLY A 1 455 ? 3.442 -7.736 -10.409 1.00 35.21 455 GLY A O 1
ATOM 3537 N N . ALA A 1 456 ? 1.469 -8.477 -9.595 1.00 34.28 456 ALA A N 1
ATOM 3538 C CA . ALA A 1 456 ? 1.345 -9.595 -10.527 1.00 33.75 456 ALA A CA 1
ATOM 3539 C C . ALA A 1 456 ? 1.197 -9.132 -11.977 1.00 33.53 456 ALA A C 1
ATOM 3540 O O . ALA A 1 456 ? 0.278 -8.381 -12.315 1.00 33.14 456 ALA A O 1
ATOM 3542 N N . SER A 1 457 ? 2.101 -9.597 -12.830 1.00 32.76 457 SER A N 1
ATOM 3543 C CA . SER A 1 457 ? 2.024 -9.292 -14.248 1.00 32.39 457 SER A CA 1
ATOM 3544 C C . SER A 1 457 ? 2.230 -10.564 -15.055 1.00 32.16 457 SER A C 1
ATOM 3545 O O . SER A 1 457 ? 2.643 -11.594 -14.509 1.00 32.24 457 SER A O 1
ATOM 3548 N N . VAL A 1 458 ? 1.912 -10.496 -16.342 1.00 31.27 458 VAL A N 1
ATOM 3549 C CA . VAL A 1 458 ? 2.063 -11.623 -17.253 1.00 31.11 458 VAL A CA 1
ATOM 3550 C C . VAL A 1 458 ? 2.811 -11.150 -18.498 1.00 30.85 458 VAL A C 1
ATOM 3551 O O . VAL A 1 458 ? 2.399 -10.186 -19.147 1.00 30.23 458 VAL A O 1
ATOM 3555 N N . VAL A 1 459 ? 3.911 -11.824 -18.825 1.00 30.62 459 VAL A N 1
ATOM 3556 C CA . VAL A 1 459 ? 4.631 -11.544 -20.071 1.00 30.54 459 VAL A CA 1
ATOM 3557 C C . VAL A 1 459 ? 3.790 -12.049 -21.243 1.00 30.67 459 VAL A C 1
ATOM 3558 O O . VAL A 1 459 ? 3.412 -13.222 -21.288 1.00 30.97 459 VAL A O 1
ATOM 3562 N N . GLY A 1 460 ? 3.478 -11.158 -22.179 1.00 30.02 460 GLY A N 1
ATOM 3563 C CA . GLY A 1 460 ? 2.600 -11.507 -23.291 1.00 29.97 460 GLY A CA 1
ATOM 3564 C C . GLY A 1 460 ? 3.326 -11.828 -24.586 1.00 29.72 460 GLY A C 1
ATOM 3565 O O . GLY A 1 460 ? 4.562 -11.801 -24.656 1.00 30.03 460 GLY A O 1
ATOM 3566 N N . SER A 1 461 ? 2.545 -12.136 -25.610 1.00 29.44 461 SER A N 1
ATOM 3567 C CA . SER A 1 461 ? 3.056 -12.366 -26.945 1.00 29.50 461 SER A CA 1
ATOM 3568 C C . SER A 1 461 ? 2.381 -11.376 -27.863 1.00 29.15 461 SER A C 1
ATOM 3569 O O . SER A 1 461 ? 1.186 -11.094 -27.712 1.00 29.58 461 SER A O 1
ATOM 3572 N N . TYR A 1 462 ? 3.141 -10.857 -28.822 1.00 28.42 462 TYR A N 1
ATOM 3573 C CA . TYR A 1 462 ? 2.653 -9.808 -29.707 1.00 27.94 462 TYR A CA 1
ATOM 3574 C C . TYR A 1 462 ? 2.861 -10.192 -31.150 1.00 28.70 462 TYR A C 1
ATOM 3575 O O . TYR A 1 462 ? 3.920 -10.687 -31.524 1.00 29.28 462 TYR A O 1
ATOM 3584 N N . SER A 1 463 ? 1.849 -9.967 -31.965 1.00 29.40 463 SER A N 1
ATOM 3585 C CA . SER A 1 463 ? 1.988 -10.203 -33.387 1.00 30.34 463 SER A CA 1
ATOM 3586 C C . SER A 1 463 ? 1.310 -9.093 -34.171 1.00 30.67 463 SER A C 1
ATOM 3587 O O . SER A 1 463 ? 0.303 -8.530 -33.732 1.00 30.32 463 SER A O 1
ATOM 3590 N N . ARG A 1 464 ? 1.894 -8.768 -35.318 1.00 31.11 464 ARG A N 1
ATOM 3591 C CA . ARG A 1 464 ? 1.375 -7.753 -36.211 1.00 31.73 464 ARG A CA 1
ATOM 3592 C C . ARG A 1 464 ? -0.013 -8.164 -36.716 1.00 32.14 464 ARG A C 1
ATOM 3593 O O . ARG A 1 464 ? -0.158 -9.237 -37.303 1.00 31.94 464 ARG A O 1
ATOM 3601 N N . PRO A 1 465 ? -1.049 -7.328 -36.469 1.00 32.28 465 PRO A N 1
ATOM 3602 C CA . PRO A 1 465 ? -2.331 -7.593 -37.129 1.00 32.58 465 PRO A CA 1
ATOM 3603 C C . PRO A 1 465 ? -2.168 -7.410 -38.638 1.00 33.35 465 PRO A C 1
ATOM 3604 O O . PRO A 1 465 ? -1.306 -6.646 -39.080 1.00 33.32 465 PRO A O 1
ATOM 3608 N N . THR A 1 466 ? -2.967 -8.122 -39.419 1.00 34.51 466 THR A N 1
ATOM 3609 C CA . THR A 1 466 ? -2.806 -8.110 -40.869 1.00 35.94 466 THR A CA 1
ATOM 3610 C C . THR A 1 466 ? -4.079 -7.680 -41.603 1.00 36.63 466 THR A C 1
ATOM 3611 O O . THR A 1 466 ? -3.996 -7.043 -42.652 1.00 37.26 466 THR A O 1
ATOM 3615 N N . ALA A 1 467 ? -5.242 -8.023 -41.044 1.00 37.59 467 ALA A N 1
ATOM 3616 C CA . ALA A 1 467 ? -6.541 -7.625 -41.605 1.00 38.35 467 ALA A CA 1
ATOM 3617 C C . ALA A 1 467 ? -6.762 -6.110 -41.516 1.00 39.23 467 ALA A C 1
ATOM 3618 O O . ALA A 1 467 ? -6.752 -5.533 -40.422 1.00 39.16 467 ALA A O 1
ATOM 3620 N N . THR A 1 468 ? -6.955 -5.477 -42.672 1.00 40.04 468 THR A N 1
ATOM 3621 C CA . THR A 1 468 ? -7.064 -4.019 -42.759 1.00 40.98 468 THR A CA 1
ATOM 3622 C C . THR A 1 468 ? -8.354 -3.555 -43.427 1.00 40.48 468 THR A C 1
ATOM 3623 O O . THR A 1 468 ? -8.441 -2.409 -43.872 1.00 40.80 468 THR A O 1
ATOM 3627 N N . SER A 1 469 ? -9.354 -4.426 -43.498 1.00 39.81 469 SER A N 1
ATOM 3628 C CA . SER A 1 469 ? -10.605 -4.064 -44.158 1.00 39.46 469 SER A CA 1
ATOM 3629 C C . SER A 1 469 ? -11.815 -4.726 -43.527 1.00 38.82 469 SER A C 1
ATOM 3630 O O . SER A 1 469 ? -11.741 -5.849 -43.032 1.00 38.86 469 SER A O 1
ATOM 3633 N N . PHE A 1 470 ? -12.930 -4.007 -43.558 1.00 38.45 470 PHE A N 1
ATOM 3634 C CA . PHE A 1 470 ? -14.197 -4.495 -43.040 1.00 37.98 470 PHE A CA 1
ATOM 3635 C C . PHE A 1 470 ? -15.114 -4.921 -44.186 1.00 38.27 470 PHE A C 1
ATOM 3636 O O . PHE A 1 470 ? -15.039 -4.352 -45.276 1.00 38.04 470 PHE A O 1
ATOM 3644 N N . PRO A 1 471 ? -15.982 -5.921 -43.947 1.00 38.55 471 PRO A N 1
ATOM 3645 C CA . PRO A 1 471 ? -16.996 -6.245 -44.953 1.00 39.20 471 PRO A CA 1
ATOM 3646 C C . PRO A 1 471 ? -17.897 -5.039 -45.205 1.00 40.06 471 PRO A C 1
ATOM 3647 O O . PRO A 1 471 ? -18.138 -4.254 -44.281 1.00 39.90 471 PRO A O 1
ATOM 3651 N N . PRO A 1 472 ? -18.383 -4.877 -46.451 1.00 40.85 472 PRO A N 1
ATOM 3652 C CA . PRO A 1 472 ? -19.245 -3.738 -46.762 1.00 41.16 472 PRO A CA 1
ATOM 3653 C C . PRO A 1 472 ? -20.612 -3.871 -46.103 1.00 41.38 472 PRO A C 1
ATOM 3654 O O . PRO A 1 472 ? -21.055 -4.985 -45.819 1.00 41.54 472 PRO A O 1
ATOM 3658 N N . SER A 1 473 ? -21.241 -2.729 -45.836 1.00 41.79 473 SER A N 1
ATOM 3659 C CA . SER A 1 473 ? -22.636 -2.652 -45.391 1.00 42.20 473 SER A CA 1
ATOM 3660 C C . SER A 1 473 ? -23.021 -3.526 -44.195 1.00 41.39 473 SER A C 1
ATOM 3661 O O . SER A 1 473 ? -23.991 -4.301 -44.242 1.00 41.31 473 SER A O 1
ATOM 3664 N N . GLN A 1 474 ? -22.266 -3.375 -43.111 1.00 40.34 474 GLN A N 1
ATOM 3665 C CA . GLN A 1 474 ? -22.590 -4.048 -41.861 1.00 39.33 474 GLN A CA 1
ATOM 3666 C C . GLN A 1 474 ? -23.652 -3.232 -41.135 1.00 39.20 474 GLN A C 1
ATOM 3667 O O . GLN A 1 474 ? -23.363 -2.492 -40.191 1.00 38.72 474 GLN A O 1
ATOM 3673 N N . THR A 1 475 ? -24.883 -3.369 -41.625 1.00 38.77 475 THR A N 1
ATOM 3674 C CA . THR A 1 475 ? -26.049 -2.636 -41.144 1.00 38.83 475 THR A CA 1
ATOM 3675 C C . THR A 1 475 ? -26.620 -3.285 -39.884 1.00 38.34 475 THR A C 1
ATOM 3676 O O . THR A 1 475 ? -26.334 -4.449 -39.610 1.00 37.77 475 THR A O 1
ATOM 3680 N N . PRO A 1 476 ? -27.425 -2.537 -39.103 1.00 38.22 476 PRO A N 1
ATOM 3681 C CA . PRO A 1 476 ? -27.979 -3.130 -37.883 1.00 38.72 476 PRO A CA 1
ATOM 3682 C C . PRO A 1 476 ? -29.057 -4.184 -38.168 1.00 39.32 476 PRO A C 1
ATOM 3683 O O . PRO A 1 476 ? -29.647 -4.191 -39.254 1.00 38.88 476 PRO A O 1
ATOM 3687 N N . LYS A 1 477 ? -29.288 -5.071 -37.202 1.00 40.32 477 LYS A N 1
ATOM 3688 C CA . LYS A 1 477 ? -30.354 -6.063 -37.315 1.00 41.80 477 LYS A CA 1
ATOM 3689 C C . LYS A 1 477 ? -31.704 -5.340 -37.187 1.00 42.55 477 LYS A C 1
ATOM 3690 O O . LYS A 1 477 ? -31.769 -4.263 -36.581 1.00 42.43 477 LYS A O 1
ATOM 3696 N N . PRO A 1 478 ? -32.781 -5.906 -37.781 1.00 43.40 478 PRO A N 1
ATOM 3697 C CA . PRO A 1 478 ? -34.097 -5.261 -37.652 1.00 43.80 478 PRO A CA 1
ATOM 3698 C C . PRO A 1 478 ? -34.441 -5.005 -36.187 1.00 44.15 478 PRO A C 1
ATOM 3699 O O . PRO A 1 478 ? -34.185 -5.862 -35.333 1.00 44.21 478 PRO A O 1
ATOM 3703 N N . GLY A 1 479 ? -34.986 -3.823 -35.905 1.00 44.56 479 GLY A N 1
ATOM 3704 C CA . GLY A 1 479 ? -35.397 -3.458 -34.547 1.00 45.06 479 GLY A CA 1
ATOM 3705 C C . GLY A 1 479 ? -34.434 -2.564 -33.786 1.00 45.37 479 GLY A C 1
ATOM 3706 O O . GLY A 1 479 ? -34.764 -2.077 -32.702 1.00 45.86 479 GLY A O 1
ATOM 3707 N N . VAL A 1 480 ? -33.240 -2.351 -34.340 1.00 45.26 480 VAL A N 1
ATOM 3708 C CA . VAL A 1 480 ? -32.248 -1.453 -33.731 1.00 45.12 480 VAL A CA 1
ATOM 3709 C C . VAL A 1 480 ? -32.458 -0.029 -34.261 1.00 44.85 480 VAL A C 1
ATOM 3710 O O . VAL A 1 480 ? -32.567 0.156 -35.477 1.00 44.97 480 VAL A O 1
ATOM 3714 N N . PRO A 1 481 ? -32.538 0.979 -33.354 1.00 44.65 481 PRO A N 1
ATOM 3715 C CA . PRO A 1 481 ? -32.676 2.376 -33.790 1.00 44.31 481 PRO A CA 1
ATOM 3716 C C . PRO A 1 481 ? -31.639 2.736 -34.851 1.00 44.01 481 PRO A C 1
ATOM 3717 O O . PRO A 1 481 ? -30.434 2.549 -34.650 1.00 43.60 481 PRO A O 1
ATOM 3721 N N . SER A 1 482 ? -32.130 3.230 -35.981 1.00 43.67 482 SER A N 1
ATOM 3722 C CA . SER A 1 482 ? -31.307 3.474 -37.150 1.00 43.37 482 SER A CA 1
ATOM 3723 C C . SER A 1 482 ? -31.682 4.811 -37.765 1.00 42.68 482 SER A C 1
ATOM 3724 O O . SER A 1 482 ? -32.860 5.182 -37.783 1.00 42.92 482 SER A O 1
ATOM 3727 N N . GLY A 1 483 ? -30.680 5.528 -38.268 1.00 41.60 483 GLY A N 1
ATOM 3728 C CA . GLY A 1 483 ? -30.890 6.844 -38.857 1.00 40.53 483 GLY A CA 1
ATOM 3729 C C . GLY A 1 483 ? -30.085 7.086 -40.120 1.00 39.74 483 GLY A C 1
ATOM 3730 O O . GLY A 1 483 ? -29.399 6.185 -40.621 1.00 39.85 483 GLY A O 1
ATOM 3731 N N . THR A 1 484 ? -30.174 8.310 -40.633 1.00 38.71 484 THR A N 1
ATOM 3732 C CA . THR A 1 484 ? -29.486 8.703 -41.867 1.00 37.95 484 THR A CA 1
ATOM 3733 C C . THR A 1 484 ? -28.013 9.049 -41.591 1.00 37.00 484 THR A C 1
ATOM 3734 O O . THR A 1 484 ? -27.673 9.421 -40.469 1.00 37.06 484 THR A O 1
ATOM 3738 N N . PRO A 1 485 ? -27.137 8.919 -42.609 1.00 36.16 485 PRO A N 1
ATOM 3739 C CA . PRO A 1 485 ? -25.718 9.240 -42.412 1.00 35.41 485 PRO A CA 1
ATOM 3740 C C . PRO A 1 485 ? -25.466 10.699 -42.004 1.00 34.61 485 PRO A C 1
ATOM 3741 O O . PRO A 1 485 ? -26.195 11.615 -42.424 1.00 34.01 485 PRO A O 1
ATOM 3745 N N . TYR A 1 486 ? -24.434 10.901 -41.187 1.00 33.40 486 TYR A N 1
ATOM 3746 C CA . TYR A 1 486 ? -24.018 12.244 -40.800 1.00 32.59 486 TYR A CA 1
ATOM 3747 C C . TYR A 1 486 ? -23.646 13.099 -42.014 1.00 31.94 486 TYR A C 1
ATOM 3748 O O . TYR A 1 486 ? -22.945 12.629 -42.916 1.00 31.67 486 TYR A O 1
ATOM 3757 N N . THR A 1 487 ? -24.108 14.349 -42.016 1.00 31.19 487 THR A N 1
ATOM 3758 C CA . THR A 1 487 ? -23.678 15.353 -42.995 1.00 31.27 487 THR A CA 1
ATOM 3759 C C . THR A 1 487 ? -23.108 16.567 -42.253 1.00 29.90 487 THR A C 1
ATOM 3760 O O . THR A 1 487 ? -23.753 17.072 -41.338 1.00 29.52 487 THR A O 1
ATOM 3764 N N . PRO A 1 488 ? -21.898 17.028 -42.635 1.00 29.25 488 PRO A N 1
ATOM 3765 C CA . PRO A 1 488 ? -21.299 18.221 -42.001 1.00 28.76 488 PRO A CA 1
ATOM 3766 C C . PRO A 1 488 ? -22.154 19.465 -42.197 1.00 28.34 488 PRO A C 1
ATOM 3767 O O . PRO A 1 488 ? -22.978 19.510 -43.121 1.00 28.12 488 PRO A O 1
ATOM 3771 N N . LEU A 1 489 ? -21.946 20.465 -41.343 1.00 27.43 489 LEU A N 1
ATOM 3772 C CA . LEU A 1 489 ? -22.570 21.778 -41.512 1.00 27.06 489 LEU A CA 1
ATOM 3773 C C . LEU A 1 489 ? -22.116 22.397 -42.832 1.00 27.08 489 LEU A C 1
ATOM 3774 O O . LEU A 1 489 ? -20.972 22.189 -43.258 1.00 26.13 489 LEU A O 1
ATOM 3779 N N . PRO A 1 490 ? -23.014 23.150 -43.496 1.00 27.27 490 PRO A N 1
ATOM 3780 C CA . PRO A 1 490 ? -22.640 23.736 -44.787 1.00 27.07 490 PRO A CA 1
ATOM 3781 C C . PRO A 1 490 ? -21.748 24.980 -44.677 1.00 26.98 490 PRO A C 1
ATOM 3782 O O . PRO A 1 490 ? -21.850 25.743 -43.716 1.00 26.49 490 PRO A O 1
ATOM 3786 N N . CYS A 1 491 ? -20.865 25.164 -45.657 1.00 27.04 491 CYS A N 1
ATOM 3787 C CA . CYS A 1 491 ? -20.088 26.393 -45.777 1.00 27.65 491 CYS A CA 1
ATOM 3788 C C . CYS A 1 491 ? -20.028 26.784 -47.243 1.00 28.06 491 CYS A C 1
ATOM 3789 O O . CYS A 1 491 ? -20.344 25.976 -48.112 1.00 28.10 491 CYS A O 1
ATOM 3792 N N . ALA A 1 492 ? -19.596 28.015 -47.508 1.00 28.77 492 ALA A N 1
ATOM 3793 C CA . ALA A 1 492 ? -19.231 28.423 -48.863 1.00 29.77 492 ALA A CA 1
ATOM 3794 C C . ALA A 1 492 ? -18.030 27.596 -49.324 1.00 30.50 492 ALA A C 1
ATOM 3795 O O . ALA A 1 492 ? -17.303 27.026 -48.496 1.00 30.51 492 ALA A O 1
ATOM 3797 N N . THR A 1 493 ? -17.836 27.493 -50.633 1.00 31.26 493 THR A N 1
ATOM 3798 C CA . THR A 1 493 ? -16.618 26.877 -51.153 1.00 32.22 493 THR A CA 1
ATOM 3799 C C . THR A 1 493 ? -15.598 27.995 -51.268 1.00 31.18 493 THR A C 1
ATOM 3800 O O . THR A 1 493 ? -15.905 29.039 -51.845 1.00 31.25 493 THR A O 1
ATOM 3804 N N . PRO A 1 494 ? -14.399 27.814 -50.678 1.00 30.40 494 PRO A N 1
ATOM 3805 C CA . PRO A 1 494 ? -13.458 28.932 -50.702 1.00 29.93 494 PRO A CA 1
ATOM 3806 C C . PRO A 1 494 ? -12.815 29.074 -52.073 1.00 29.08 494 PRO A C 1
ATOM 3807 O O . PRO A 1 494 ? -12.810 28.121 -52.852 1.00 29.23 494 PRO A O 1
ATOM 3811 N N . THR A 1 495 ? -12.276 30.247 -52.365 1.00 28.67 495 THR A N 1
ATOM 3812 C CA . THR A 1 495 ? -11.556 30.421 -53.628 1.00 28.62 495 THR A CA 1
ATOM 3813 C C . THR A 1 495 ? -10.062 30.321 -53.395 1.00 28.05 495 THR A C 1
ATOM 3814 O O . THR A 1 495 ? -9.295 30.091 -54.333 1.00 27.93 495 THR A O 1
ATOM 3818 N N . SER A 1 496 ? -9.677 30.498 -52.130 1.00 27.44 496 SER A N 1
ATOM 3819 C CA . SER A 1 496 ? -8.286 30.504 -51.689 1.00 26.72 496 SER A CA 1
ATOM 3820 C C . SER A 1 496 ? -8.141 29.585 -50.474 1.00 25.41 496 SER A C 1
ATOM 3821 O O . SER A 1 496 ? -9.038 29.518 -49.624 1.00 24.94 496 SER A O 1
ATOM 3824 N N . VAL A 1 497 ? -7.018 28.868 -50.400 1.00 23.83 497 VAL A N 1
ATOM 3825 C CA . VAL A 1 497 ? -6.776 27.924 -49.297 1.00 21.58 497 VAL A CA 1
ATOM 3826 C C . VAL A 1 497 ? -5.396 28.240 -48.711 1.00 20.78 497 VAL A C 1
ATOM 3827 O O . VAL A 1 497 ? -4.412 28.356 -49.454 1.00 20.06 497 VAL A O 1
ATOM 3831 N N . ALA A 1 498 ? -5.335 28.401 -47.389 1.00 19.66 498 ALA A N 1
ATOM 3832 C CA . ALA A 1 498 ? -4.059 28.558 -46.702 1.00 18.93 498 ALA A CA 1
ATOM 3833 C C . ALA A 1 498 ? -3.413 27.176 -46.650 1.00 18.61 498 ALA A C 1
ATOM 3834 O O . ALA A 1 498 ? -3.956 26.252 -46.028 1.00 18.97 498 ALA A O 1
ATOM 3836 N N . VAL A 1 499 ? -2.271 27.029 -47.322 1.00 17.42 499 VAL A N 1
ATOM 3837 C CA . VAL A 1 499 ? -1.553 25.752 -47.364 1.00 16.31 499 VAL A CA 1
ATOM 3838 C C . VAL A 1 499 ? -0.303 25.854 -46.494 1.00 16.21 499 VAL A C 1
ATOM 3839 O O . VAL A 1 499 ? 0.624 26.598 -46.804 1.00 16.06 499 VAL A O 1
ATOM 3843 N N . THR A 1 500 ? -0.290 25.114 -45.395 1.00 15.59 500 THR A N 1
ATOM 3844 C CA . THR A 1 500 ? 0.862 25.122 -44.506 1.00 15.38 500 THR A CA 1
ATOM 3845 C C . THR A 1 500 ? 1.797 23.998 -44.939 1.00 15.44 500 THR A C 1
ATOM 3846 O O . THR A 1 500 ? 1.476 22.811 -44.807 1.00 15.02 500 THR A O 1
ATOM 3850 N N . PHE A 1 501 ? 2.945 24.377 -45.484 1.00 15.14 501 PHE A N 1
ATOM 3851 C CA . PHE A 1 501 ? 3.985 23.413 -45.809 1.00 15.85 501 PHE A CA 1
ATOM 3852 C C . PHE A 1 501 ? 4.724 23.014 -44.551 1.00 15.77 501 PHE A C 1
ATOM 3853 O O . PHE A 1 501 ? 5.211 23.862 -43.820 1.00 16.37 501 PHE A O 1
ATOM 3861 N N . HIS A 1 502 ? 4.808 21.707 -44.322 1.00 14.84 502 HIS A N 1
ATOM 3862 C CA . HIS A 1 502 ? 5.242 21.180 -43.033 1.00 14.31 502 HIS A CA 1
ATOM 3863 C C . HIS A 1 502 ? 6.313 20.162 -43.416 1.00 14.35 502 HIS A C 1
ATOM 3864 O O . HIS A 1 502 ? 6.002 19.044 -43.830 1.00 14.12 502 HIS A O 1
ATOM 3871 N N . GLU A 1 503 ? 7.573 20.587 -43.352 1.00 13.78 503 GLU A N 1
ATOM 3872 C CA . GLU A 1 503 ? 8.676 19.821 -43.956 1.00 14.59 503 GLU A CA 1
ATOM 3873 C C . GLU A 1 503 ? 9.667 19.329 -42.906 1.00 14.42 503 GLU A C 1
ATOM 3874 O O . GLU A 1 503 ? 10.179 20.126 -42.118 1.00 15.15 503 GLU A O 1
ATOM 3880 N N . LEU A 1 504 ? 9.966 18.034 -42.918 1.00 14.96 504 LEU A N 1
ATOM 3881 C CA . LEU A 1 504 ? 11.021 17.509 -42.050 1.00 15.61 504 LEU A CA 1
ATOM 3882 C C . LEU A 1 504 ? 12.317 17.418 -42.845 1.00 16.59 504 LEU A C 1
ATOM 3883 O O . LEU A 1 504 ? 12.405 16.644 -43.786 1.00 16.69 504 LEU A O 1
ATOM 3888 N N . VAL A 1 505 ? 13.310 18.204 -42.450 1.00 17.33 505 VAL A N 1
ATOM 3889 C CA . VAL A 1 505 ? 14.593 18.246 -43.150 1.00 19.07 505 VAL A CA 1
ATOM 3890 C C . VAL A 1 505 ? 15.675 18.706 -42.176 1.00 20.05 505 VAL A C 1
ATOM 3891 O O . VAL A 1 505 ? 15.584 19.777 -41.569 1.00 19.90 505 VAL A O 1
ATOM 3895 N N . SER A 1 506 ? 16.687 17.865 -42.007 1.00 21.74 506 SER A N 1
ATOM 3896 C CA . SER A 1 506 ? 17.789 18.197 -41.119 1.00 23.45 506 SER A CA 1
ATOM 3897 C C . SER A 1 506 ? 18.670 19.271 -41.770 1.00 23.52 506 SER A C 1
ATOM 3898 O O . SER A 1 506 ? 19.119 19.116 -42.907 1.00 23.75 506 SER A O 1
ATOM 3901 N N . THR A 1 507 ? 18.887 20.367 -41.061 1.00 24.46 507 THR A N 1
ATOM 3902 C CA . THR A 1 507 ? 19.669 21.475 -41.601 1.00 25.66 507 THR A CA 1
ATOM 3903 C C . THR A 1 507 ? 20.784 21.828 -40.634 1.00 27.13 507 THR A C 1
ATOM 3904 O O . THR A 1 507 ? 20.730 21.463 -39.463 1.00 26.68 507 THR A O 1
ATOM 3908 N N . GLN A 1 508 ? 21.785 22.548 -41.132 1.00 28.97 508 GLN A N 1
ATOM 3909 C CA . GLN A 1 508 ? 22.906 22.997 -40.303 1.00 31.31 508 GLN A CA 1
ATOM 3910 C C . GLN A 1 508 ? 22.810 24.513 -40.103 1.00 31.42 508 GLN A C 1
ATOM 3911 O O . GLN A 1 508 ? 22.094 25.192 -40.845 1.00 31.20 508 GLN A O 1
ATOM 3917 N N . PHE A 1 509 ? 23.496 25.039 -39.088 1.00 31.49 509 PHE A N 1
ATOM 3918 C CA . PHE A 1 509 ? 23.446 26.473 -38.778 1.00 31.92 509 PHE A CA 1
ATOM 3919 C C . PHE A 1 509 ? 23.708 27.316 -40.032 1.00 31.92 509 PHE A C 1
ATOM 3920 O O . PHE A 1 509 ? 24.606 27.008 -40.814 1.00 32.30 509 PHE A O 1
ATOM 3928 N N . GLY A 1 510 ? 22.894 28.348 -40.243 1.00 31.66 510 GLY A N 1
ATOM 3929 C CA . GLY A 1 510 ? 23.071 29.241 -41.388 1.00 31.32 510 GLY A CA 1
ATOM 3930 C C . GLY A 1 510 ? 22.354 28.818 -42.666 1.00 30.71 510 GLY A C 1
ATOM 3931 O O . GLY A 1 510 ? 22.419 29.517 -43.681 1.00 31.31 510 GLY A O 1
ATOM 3932 N N . GLN A 1 511 ? 21.685 27.669 -42.624 1.00 29.45 511 GLN A N 1
ATOM 3933 C CA . GLN A 1 511 ? 20.868 27.223 -43.744 1.00 28.22 511 GLN A CA 1
ATOM 3934 C C . GLN A 1 511 ? 19.404 27.621 -43.533 1.00 27.32 511 GLN A C 1
ATOM 3935 O O . GLN A 1 511 ? 18.921 27.691 -42.390 1.00 26.91 511 GLN A O 1
ATOM 3941 N N . THR A 1 512 ? 18.714 27.902 -44.639 1.00 25.75 512 THR A N 1
ATOM 3942 C CA . THR A 1 512 ? 17.296 28.269 -44.607 1.00 24.46 512 THR A CA 1
ATOM 3943 C C . THR A 1 512 ? 16.544 27.387 -45.600 1.00 23.12 512 THR A C 1
ATOM 3944 O O . THR A 1 512 ? 17.015 27.155 -46.715 1.00 22.82 512 THR A O 1
ATOM 3948 N N . VAL A 1 513 ? 15.385 26.875 -45.204 1.00 21.05 513 VAL A N 1
ATOM 3949 C CA . VAL A 1 513 ? 14.600 26.071 -46.136 1.00 19.62 513 VAL A CA 1
ATOM 3950 C C . VAL A 1 513 ? 13.542 26.972 -46.749 1.00 18.75 513 VAL A C 1
ATOM 3951 O O . VAL A 1 513 ? 12.913 27.761 -46.036 1.00 17.68 513 VAL A O 1
ATOM 3955 N N . LYS A 1 514 ? 13.360 26.857 -48.064 1.00 18.58 514 LYS A N 1
ATOM 3956 C CA . LYS A 1 514 ? 12.294 27.584 -48.758 1.00 18.64 514 LYS A CA 1
ATOM 3957 C C . LYS A 1 514 ? 11.506 26.622 -49.629 1.00 18.58 514 LYS A C 1
ATOM 3958 O O . LYS A 1 514 ? 11.966 25.511 -49.924 1.00 18.75 514 LYS A O 1
ATOM 3964 N N . VAL A 1 515 ? 10.314 27.033 -50.045 1.00 18.34 515 VAL A N 1
ATOM 3965 C CA . VAL A 1 515 ? 9.563 26.219 -50.993 1.00 19.08 515 VAL A CA 1
ATOM 3966 C C . VAL A 1 515 ? 9.432 26.986 -52.308 1.00 19.00 515 VAL A C 1
ATOM 3967 O O . VAL A 1 515 ? 9.075 28.168 -52.317 1.00 18.64 515 VAL A O 1
ATOM 3971 N N . ALA A 1 516 ? 9.800 26.318 -53.397 1.00 19.91 516 ALA A N 1
ATOM 3972 C CA . ALA A 1 516 ? 9.789 26.919 -54.736 1.00 20.45 516 ALA A CA 1
ATOM 3973 C C . ALA A 1 516 ? 8.785 26.118 -55.525 1.00 20.74 516 ALA A C 1
ATOM 3974 O O . ALA A 1 516 ? 8.649 24.920 -55.302 1.00 20.68 516 ALA A O 1
ATOM 3976 N N . GLY A 1 517 ? 8.069 26.765 -56.434 1.00 21.05 517 GLY A N 1
ATOM 3977 C CA . GLY A 1 517 ? 7.060 26.055 -57.198 1.00 22.41 517 GLY A CA 1
ATOM 3978 C C . GLY A 1 517 ? 6.532 26.860 -58.358 1.00 23.05 517 GLY A C 1
ATOM 3979 O O . GLY A 1 517 ? 6.914 28.018 -58.537 1.00 22.74 517 GLY A O 1
ATOM 3980 N N . ASN A 1 518 ? 5.645 26.242 -59.134 1.00 24.53 518 ASN A N 1
ATOM 3981 C CA . ASN A 1 518 ? 5.201 26.826 -60.403 1.00 26.35 518 ASN A CA 1
ATOM 3982 C C . ASN A 1 518 ? 4.204 27.955 -60.243 1.00 26.76 518 ASN A C 1
ATOM 3983 O O . ASN A 1 518 ? 4.149 28.836 -61.095 1.00 28.13 518 ASN A O 1
ATOM 3988 N N . ALA A 1 519 ? 3.417 27.933 -59.167 1.00 26.72 519 ALA A N 1
ATOM 3989 C CA . ALA A 1 519 ? 2.441 28.999 -58.902 1.00 26.34 519 ALA A CA 1
ATOM 3990 C C . ALA A 1 519 ? 3.109 30.346 -58.630 1.00 26.27 519 ALA A C 1
ATOM 3991 O O . ALA A 1 519 ? 4.243 30.410 -58.134 1.00 25.54 519 ALA A O 1
ATOM 3993 N N . ALA A 1 520 ? 2.395 31.423 -58.960 1.00 26.08 520 ALA A N 1
ATOM 3994 C CA . ALA A 1 520 ? 2.913 32.773 -58.780 1.00 26.37 520 ALA A CA 1
ATOM 3995 C C . ALA A 1 520 ? 3.265 33.024 -57.311 1.00 26.32 520 ALA A C 1
ATOM 3996 O O . ALA A 1 520 ? 4.313 33.586 -57.014 1.00 25.70 520 ALA A O 1
ATOM 3998 N N . ALA A 1 521 ? 2.406 32.556 -56.403 1.00 26.41 521 ALA A N 1
ATOM 3999 C CA . ALA A 1 521 ? 2.630 32.703 -54.963 1.00 26.60 521 ALA A CA 1
ATOM 4000 C C . ALA A 1 521 ? 3.875 31.945 -54.497 1.00 26.45 521 ALA A C 1
ATOM 4001 O O . ALA A 1 521 ? 4.477 32.302 -53.482 1.00 26.61 521 ALA A O 1
ATOM 4003 N N . LEU A 1 522 ? 4.263 30.910 -55.245 1.00 26.73 522 LEU A N 1
ATOM 4004 C CA . LEU A 1 522 ? 5.455 30.111 -54.912 1.00 26.68 522 LEU A CA 1
ATOM 4005 C C . LEU A 1 522 ? 6.708 30.573 -55.670 1.00 26.91 522 LEU A C 1
ATOM 4006 O O . LEU A 1 522 ? 7.803 30.037 -55.468 1.00 26.33 522 LEU A O 1
ATOM 4011 N N . GLY A 1 523 ? 6.528 31.568 -56.537 1.00 26.92 523 GLY A N 1
ATOM 4012 C CA . GLY A 1 523 ? 7.645 32.258 -57.181 1.00 27.09 523 GLY A CA 1
ATOM 4013 C C . GLY A 1 523 ? 7.989 31.816 -58.595 1.00 27.69 523 GLY A C 1
ATOM 4014 O O . GLY A 1 523 ? 8.995 32.264 -59.156 1.00 26.85 523 GLY A O 1
ATOM 4015 N N . ASN A 1 524 ? 7.164 30.939 -59.171 1.00 28.16 524 ASN A N 1
ATOM 4016 C CA . ASN A 1 524 ? 7.400 30.427 -60.528 1.00 29.02 524 ASN A CA 1
ATOM 4017 C C . ASN A 1 524 ? 8.826 29.864 -60.715 1.00 29.07 524 ASN A C 1
ATOM 4018 O O . ASN A 1 524 ? 9.499 30.106 -61.730 1.00 28.32 524 ASN A O 1
ATOM 4023 N N . TRP A 1 525 ? 9.268 29.115 -59.703 1.00 28.53 525 TRP A N 1
ATOM 4024 C CA . TRP A 1 525 ? 10.561 28.405 -59.681 1.00 29.13 525 TRP A CA 1
ATOM 4025 C C . TRP A 1 525 ? 11.788 29.302 -59.476 1.00 29.65 525 TRP A C 1
ATOM 4026 O O . TRP A 1 525 ? 12.917 28.802 -59.418 1.00 30.25 525 TRP A O 1
ATOM 4037 N N . SER A 1 526 ? 11.572 30.610 -59.358 1.00 30.29 526 SER A N 1
ATOM 4038 C CA . SER A 1 526 ? 12.650 31.533 -58.980 1.00 30.92 526 SER A CA 1
ATOM 4039 C C . SER A 1 526 ? 13.089 31.309 -57.534 1.00 31.05 526 SER A C 1
ATOM 4040 O O . SER A 1 526 ? 12.270 31.372 -56.606 1.00 31.08 526 SER A O 1
ATOM 4043 N N . THR A 1 527 ? 14.378 31.051 -57.337 1.00 31.00 527 THR A N 1
ATOM 4044 C CA . THR A 1 527 ? 14.893 30.807 -55.991 1.00 31.39 527 THR A CA 1
ATOM 4045 C C . THR A 1 527 ? 14.918 32.065 -55.128 1.00 31.62 527 THR A C 1
ATOM 4046 O O . THR A 1 527 ? 14.859 31.982 -53.897 1.00 32.05 527 THR A O 1
ATOM 4050 N N . SER A 1 528 ? 14.987 33.227 -55.771 1.00 31.37 528 SER A N 1
ATOM 4051 C CA . SER A 1 528 ? 14.909 34.494 -55.054 1.00 31.40 528 SER A CA 1
ATOM 4052 C C . SER A 1 528 ? 13.478 34.793 -54.564 1.00 30.63 528 SER A C 1
ATOM 4053 O O . SER A 1 528 ? 13.306 35.431 -53.526 1.00 31.15 528 SER A O 1
ATOM 4056 N N . ALA A 1 529 ? 12.466 34.316 -55.292 1.00 29.06 529 ALA A N 1
ATOM 4057 C CA . ALA A 1 529 ? 11.074 34.509 -54.893 1.00 27.65 529 ALA A CA 1
ATOM 4058 C C . ALA A 1 529 ? 10.467 33.333 -54.109 1.00 26.62 529 ALA A C 1
ATOM 4059 O O . ALA A 1 529 ? 9.300 33.394 -53.725 1.00 26.74 529 ALA A O 1
ATOM 4061 N N . ALA A 1 530 ? 11.252 32.283 -53.867 1.00 25.45 530 ALA A N 1
ATOM 4062 C CA . ALA A 1 530 ? 10.785 31.116 -53.099 1.00 24.50 530 ALA A CA 1
ATOM 4063 C C . ALA A 1 530 ? 10.340 31.558 -51.705 1.00 23.94 530 ALA A C 1
ATOM 4064 O O . ALA A 1 530 ? 10.848 32.546 -51.180 1.00 23.85 530 ALA A O 1
ATOM 4066 N N . VAL A 1 531 ? 9.394 30.837 -51.113 1.00 22.77 531 VAL A N 1
ATOM 4067 C CA . VAL A 1 531 ? 8.846 31.239 -49.818 1.00 22.82 531 VAL A CA 1
ATOM 4068 C C . VAL A 1 531 ? 9.654 30.634 -48.673 1.00 21.68 531 VAL A C 1
ATOM 4069 O O . VAL A 1 531 ? 9.755 29.411 -48.560 1.00 21.06 531 VAL A O 1
ATOM 4073 N N . ALA A 1 532 ? 10.216 31.485 -47.822 1.00 21.11 532 ALA A N 1
ATOM 4074 C CA . ALA A 1 532 ? 11.006 31.000 -46.694 1.00 20.71 532 ALA A CA 1
ATOM 4075 C C . ALA A 1 532 ? 10.096 30.355 -45.641 1.00 20.73 532 ALA A C 1
ATOM 4076 O O . ALA A 1 532 ? 9.015 30.869 -45.338 1.00 20.74 532 ALA A O 1
ATOM 4078 N N . LEU A 1 533 ? 10.530 29.208 -45.119 1.00 19.51 533 LEU A N 1
ATOM 4079 C CA . LEU A 1 533 ? 9.867 28.566 -43.997 1.00 18.97 533 LEU A CA 1
ATOM 4080 C C . LEU A 1 533 ? 10.535 29.026 -42.696 1.00 19.18 533 LEU A C 1
ATOM 4081 O O . LEU A 1 533 ? 11.603 29.672 -42.734 1.00 19.12 533 LEU A O 1
ATOM 4086 N N . ASP A 1 534 ? 9.891 28.725 -41.568 1.00 18.77 534 ASP A N 1
ATOM 4087 C CA . ASP A 1 534 ? 10.361 29.098 -40.233 1.00 18.64 534 ASP A CA 1
ATOM 4088 C C . ASP A 1 534 ? 10.866 27.866 -39.500 1.00 17.93 534 ASP A C 1
ATOM 4089 O O . ASP A 1 534 ? 10.306 26.776 -39.665 1.00 16.57 534 ASP A O 1
ATOM 4094 N N . ALA A 1 535 ? 11.877 28.058 -38.656 1.00 17.48 535 ALA A N 1
ATOM 4095 C CA . ALA A 1 535 ? 12.409 26.962 -37.835 1.00 17.95 535 ALA A CA 1
ATOM 4096 C C . ALA A 1 535 ? 11.881 27.037 -36.401 1.00 17.96 535 ALA A C 1
ATOM 4097 O O . ALA A 1 535 ? 12.498 26.507 -35.473 1.00 18.09 535 ALA A O 1
ATOM 4099 N N . VAL A 1 536 ? 10.742 27.698 -36.224 1.00 17.82 536 VAL A N 1
ATOM 4100 C CA . VAL A 1 536 ? 10.130 27.855 -34.904 1.00 18.49 536 VAL A CA 1
ATOM 4101 C C . VAL A 1 536 ? 9.930 26.513 -34.160 1.00 18.45 536 VAL A C 1
ATOM 4102 O O . VAL A 1 536 ? 10.133 26.437 -32.934 1.00 19.22 536 VAL A O 1
ATOM 4106 N N . ASN A 1 537 ? 9.554 25.462 -34.886 1.00 18.57 537 ASN A N 1
ATOM 4107 C CA . ASN A 1 537 ? 9.332 24.146 -34.266 1.00 18.99 537 ASN A CA 1
ATOM 4108 C C . ASN A 1 537 ? 10.510 23.177 -34.437 1.00 19.09 537 ASN A C 1
ATOM 4109 O O . ASN A 1 537 ? 10.386 21.973 -34.176 1.00 18.55 537 ASN A O 1
ATOM 4114 N N . TYR A 1 538 ? 11.647 23.695 -34.887 1.00 19.16 538 TYR A N 1
ATOM 4115 C CA . TYR A 1 538 ? 12.775 22.831 -35.218 1.00 20.30 538 TYR A CA 1
ATOM 4116 C C . TYR A 1 538 ? 13.440 22.207 -33.977 1.00 21.02 538 TYR A C 1
ATOM 4117 O O . TYR A 1 538 ? 13.714 22.904 -33.013 1.00 21.89 538 TYR A O 1
ATOM 4126 N N . ALA A 1 539 ? 13.714 20.904 -34.035 1.00 21.75 539 ALA A N 1
ATOM 4127 C CA . ALA A 1 539 ? 14.639 20.243 -33.093 1.00 22.92 539 ALA A CA 1
ATOM 4128 C C . ALA A 1 539 ? 15.548 19.281 -33.858 1.00 23.35 539 ALA A C 1
ATOM 4129 O O . ALA A 1 539 ? 15.125 18.681 -34.839 1.00 23.04 539 ALA A O 1
ATOM 4131 N N . ASP A 1 540 ? 16.798 19.127 -33.415 1.00 24.29 540 ASP A N 1
ATOM 4132 C CA . ASP A 1 540 ? 17.745 18.232 -34.109 1.00 25.14 540 ASP A CA 1
ATOM 4133 C C . ASP A 1 540 ? 17.177 16.839 -34.421 1.00 25.01 540 ASP A C 1
ATOM 4134 O O . ASP A 1 540 ? 17.426 16.297 -35.506 1.00 25.79 540 ASP A O 1
ATOM 4139 N N . ASN A 1 541 ? 16.414 16.266 -33.488 1.00 24.08 541 ASN A N 1
ATOM 4140 C CA . ASN A 1 541 ? 15.831 14.934 -33.701 1.00 23.36 541 ASN A CA 1
ATOM 4141 C C . ASN A 1 541 ? 14.360 14.990 -34.141 1.00 22.23 541 ASN A C 1
ATOM 4142 O O . ASN A 1 541 ? 13.676 13.970 -34.204 1.00 22.29 541 ASN A O 1
ATOM 4147 N N . HIS A 1 542 ? 13.877 16.194 -34.416 1.00 20.01 542 HIS A N 1
ATOM 4148 C CA . HIS A 1 542 ? 12.590 16.354 -35.090 1.00 18.49 542 HIS A CA 1
ATOM 4149 C C . HIS A 1 542 ? 12.674 17.656 -35.897 1.00 17.88 542 HIS A C 1
ATOM 4150 O O . HIS A 1 542 ? 12.204 18.700 -35.443 1.00 17.79 542 HIS A O 1
ATOM 4157 N N . PRO A 1 543 ? 13.328 17.595 -37.079 1.00 17.43 543 PRO A N 1
ATOM 4158 C CA . PRO A 1 543 ? 13.799 18.763 -37.822 1.00 17.36 543 PRO A CA 1
ATOM 4159 C C . PRO A 1 543 ? 12.718 19.439 -38.685 1.00 16.76 543 PRO A C 1
ATOM 4160 O O . PRO A 1 543 ? 12.814 19.490 -39.919 1.00 16.89 543 PRO A O 1
ATOM 4164 N N . LEU A 1 544 ? 11.718 19.985 -38.005 1.00 15.80 544 LEU A N 1
ATOM 4165 C CA . LEU A 1 544 ? 10.530 20.537 -38.637 1.00 15.34 544 LEU A CA 1
ATOM 4166 C C . LEU A 1 544 ? 10.690 22.012 -39.023 1.00 15.26 544 LEU A C 1
ATOM 4167 O O . LEU A 1 544 ? 11.029 22.852 -38.190 1.00 15.47 544 LEU A O 1
ATOM 4172 N N . TRP A 1 545 ? 10.456 22.284 -40.304 1.00 15.21 545 TRP A N 1
ATOM 4173 C CA . TRP A 1 545 ? 10.341 23.625 -40.857 1.00 15.42 545 TRP A CA 1
ATOM 4174 C C . TRP A 1 545 ? 8.918 23.821 -41.370 1.00 15.24 545 TRP A C 1
ATOM 4175 O O . TRP A 1 545 ? 8.340 22.918 -41.985 1.00 14.52 545 TRP A O 1
ATOM 4186 N N . ILE A 1 546 ? 8.370 25.014 -41.162 1.00 15.36 546 ILE A N 1
ATOM 4187 C CA . ILE A 1 546 ? 6.946 25.238 -41.431 1.00 16.52 546 ILE A CA 1
ATOM 4188 C C . ILE A 1 546 ? 6.685 26.630 -42.006 1.00 16.70 546 ILE A C 1
ATOM 4189 O O . ILE A 1 546 ? 7.364 27.589 -41.647 1.00 15.77 546 ILE A O 1
ATOM 4194 N N . GLY A 1 547 ? 5.724 26.735 -42.920 1.00 16.92 547 GLY A N 1
ATOM 4195 C CA . GLY A 1 547 ? 5.219 28.047 -43.302 1.00 18.02 547 GLY A CA 1
ATOM 4196 C C . GLY A 1 547 ? 4.012 27.917 -44.174 1.00 18.36 547 GLY A C 1
ATOM 4197 O O . GLY A 1 547 ? 3.727 26.834 -44.685 1.00 18.80 547 GLY A O 1
ATOM 4198 N N . THR A 1 548 ? 3.311 29.031 -44.341 1.00 18.28 548 THR A N 1
ATOM 4199 C CA . THR A 1 548 ? 1.968 29.024 -44.912 1.00 18.97 548 THR A CA 1
ATOM 4200 C C . THR A 1 548 ? 1.871 29.961 -46.103 1.00 19.78 548 THR A C 1
ATOM 4201 O O . THR A 1 548 ? 2.354 31.091 -46.047 1.00 19.88 548 THR A O 1
ATOM 4205 N N . VAL A 1 549 ? 1.236 29.476 -47.163 1.00 20.57 549 VAL A N 1
ATOM 4206 C CA . VAL A 1 549 ? 1.055 30.247 -48.399 1.00 22.18 549 VAL A CA 1
ATOM 4207 C C . VAL A 1 549 ? -0.396 30.101 -48.804 1.00 22.15 549 VAL A C 1
ATOM 4208 O O . VAL A 1 549 ? -0.948 29.005 -48.730 1.00 21.85 549 VAL A O 1
ATOM 4212 N N . ASN A 1 550 ? -1.018 31.198 -49.237 1.00 22.67 550 ASN A N 1
ATOM 4213 C CA . ASN A 1 550 ? -2.347 31.108 -49.836 1.00 23.59 550 ASN A CA 1
ATOM 4214 C C . ASN A 1 550 ? -2.272 30.735 -51.304 1.00 23.60 550 ASN A C 1
ATOM 4215 O O . ASN A 1 550 ? -1.590 31.401 -52.081 1.00 24.01 550 ASN A O 1
ATOM 4220 N N . LEU A 1 551 ? -2.970 29.663 -51.666 1.00 23.67 551 LEU A N 1
ATOM 4221 C CA . LEU A 1 551 ? -3.025 29.173 -53.029 1.00 23.94 551 LEU A CA 1
ATOM 4222 C C . LEU A 1 551 ? -4.478 29.099 -53.491 1.00 24.27 551 LEU A C 1
ATOM 4223 O O . LEU A 1 551 ? -5.394 28.996 -52.670 1.00 23.57 551 LEU A O 1
ATOM 4228 N N . GLU A 1 552 ? -4.677 29.158 -54.807 1.00 24.53 552 GLU A N 1
ATOM 4229 C CA . GLU A 1 552 ? -6.018 29.162 -55.377 1.00 25.33 552 GLU A CA 1
ATOM 4230 C C . GLU A 1 552 ? -6.613 27.762 -55.260 1.00 25.35 552 GLU A C 1
ATOM 4231 O O . GLU A 1 552 ? -5.976 26.779 -55.625 1.00 25.36 552 GLU A O 1
ATOM 4237 N N . ALA A 1 553 ? -7.831 27.675 -54.740 1.00 26.01 553 ALA A N 1
ATOM 4238 C CA . ALA A 1 553 ? -8.508 26.387 -54.612 1.00 26.85 553 ALA A CA 1
ATOM 4239 C C . ALA A 1 553 ? -8.646 25.750 -55.984 1.00 27.60 553 ALA A C 1
ATOM 4240 O O . ALA A 1 553 ? -8.907 26.445 -56.962 1.00 28.01 553 ALA A O 1
ATOM 4242 N N . GLY A 1 554 ? -8.440 24.441 -56.063 1.00 27.83 554 GLY A N 1
ATOM 4243 C CA . GLY A 1 554 ? -8.547 23.724 -57.330 1.00 29.02 554 GLY A CA 1
ATOM 4244 C C . GLY A 1 554 ? -7.269 23.687 -58.155 1.00 29.41 554 GLY A C 1
ATOM 4245 O O . GLY A 1 554 ? -7.119 22.828 -59.029 1.00 29.63 554 GLY A O 1
ATOM 4246 N N . ASP A 1 555 ? -6.346 24.604 -57.873 1.00 29.61 555 ASP A N 1
ATOM 4247 C CA . ASP A 1 555 ? -5.093 24.725 -58.627 1.00 30.03 555 ASP A CA 1
ATOM 4248 C C . ASP A 1 555 ? -4.228 23.479 -58.479 1.00 29.55 555 ASP A C 1
ATOM 4249 O O . ASP A 1 555 ? -4.155 22.895 -57.406 1.00 29.69 555 ASP A O 1
ATOM 4254 N N . VAL A 1 556 ? -3.583 23.062 -59.563 1.00 28.90 556 VAL A N 1
ATOM 4255 C CA . VAL A 1 556 ? -2.621 21.967 -59.493 1.00 28.14 556 VAL A CA 1
ATOM 4256 C C . VAL A 1 556 ? -1.246 22.606 -59.442 1.00 27.43 556 VAL A C 1
ATOM 4257 O O . VAL A 1 556 ? -0.820 23.269 -60.395 1.00 26.85 556 VAL A O 1
ATOM 4261 N N . VAL A 1 557 ? -0.560 22.406 -58.323 1.00 26.25 557 VAL A N 1
ATOM 4262 C CA . VAL A 1 557 ? 0.729 23.046 -58.078 1.00 25.53 557 VAL A CA 1
ATOM 4263 C C . VAL A 1 557 ? 1.850 22.004 -58.085 1.00 24.72 557 VAL A C 1
ATOM 4264 O O . VAL A 1 557 ? 1.649 20.851 -57.681 1.00 24.59 557 VAL A O 1
ATOM 4268 N N . GLU A 1 558 ? 3.020 22.411 -58.572 1.00 23.14 558 GLU A N 1
ATOM 4269 C CA . GLU A 1 558 ? 4.211 21.585 -58.527 1.00 22.48 558 GLU A CA 1
ATOM 4270 C C . GLU A 1 558 ? 5.255 22.338 -57.736 1.00 21.68 558 GLU A C 1
ATOM 4271 O O . GLU A 1 558 ? 5.392 23.553 -57.887 1.00 22.12 558 GLU A O 1
ATOM 4277 N N . TYR A 1 559 ? 5.980 21.634 -56.875 1.00 20.90 559 TYR A N 1
ATOM 4278 C CA . TYR A 1 559 ? 6.929 22.319 -56.002 1.00 19.86 559 TYR A CA 1
ATOM 4279 C C . TYR A 1 559 ? 8.075 21.423 -55.549 1.00 19.91 559 TYR A C 1
ATOM 4280 O O . TYR A 1 559 ? 8.023 20.192 -55.687 1.00 20.11 559 TYR A O 1
ATOM 4289 N N . LYS A 1 560 ? 9.108 22.067 -55.013 1.00 19.39 560 LYS A N 1
ATOM 4290 C CA . LYS A 1 560 ? 10.226 21.391 -54.360 1.00 19.64 560 LYS A CA 1
ATOM 4291 C C . LYS A 1 560 ? 10.701 22.272 -53.242 1.00 18.81 560 LYS A C 1
ATOM 4292 O O . LYS A 1 560 ? 10.604 23.499 -53.323 1.00 19.39 560 LYS A O 1
ATOM 4298 N N . TYR A 1 561 ? 11.250 21.651 -52.210 1.00 18.25 561 TYR A N 1
ATOM 4299 C CA . TYR A 1 561 ? 11.939 22.413 -51.181 1.00 18.09 561 TYR A CA 1
ATOM 4300 C C . TYR A 1 561 ? 13.375 22.642 -51.601 1.00 18.85 561 TYR A C 1
ATOM 4301 O O . TYR A 1 561 ? 13.981 21.787 -52.264 1.00 18.75 561 TYR A O 1
ATOM 4310 N N . ILE A 1 562 ? 13.913 23.789 -51.205 1.00 18.93 562 ILE A N 1
ATOM 4311 C CA . ILE A 1 562 ? 15.324 24.086 -51.431 1.00 20.43 562 ILE A CA 1
ATOM 4312 C C . ILE A 1 562 ? 15.978 24.436 -50.118 1.00 20.80 562 ILE A C 1
ATOM 4313 O O . ILE A 1 562 ? 15.329 24.960 -49.215 1.00 20.26 562 ILE A O 1
ATOM 4318 N N . ASN A 1 563 ? 17.261 24.105 -50.023 1.00 21.70 563 ASN A N 1
ATOM 4319 C CA . ASN A 1 563 ? 18.099 24.456 -48.893 1.00 22.99 563 ASN A CA 1
ATOM 4320 C C . ASN A 1 563 ? 19.057 25.558 -49.382 1.00 24.21 563 ASN A C 1
ATOM 4321 O O . ASN A 1 563 ? 19.793 25.352 -50.352 1.00 23.97 563 ASN A O 1
ATOM 4326 N N . VAL A 1 564 ? 19.009 26.717 -48.736 1.00 25.36 564 VAL A N 1
ATOM 4327 C CA . VAL A 1 564 ? 19.805 27.880 -49.140 1.00 27.30 564 VAL A CA 1
ATOM 4328 C C . VAL A 1 564 ? 20.868 28.169 -48.090 1.00 28.22 564 VAL A C 1
ATOM 4329 O O . VAL A 1 564 ? 20.553 28.349 -46.918 1.00 28.19 564 VAL A O 1
ATOM 4333 N N . GLY A 1 565 ? 22.130 28.200 -48.515 1.00 30.28 565 GLY A N 1
ATOM 4334 C CA . GLY A 1 565 ? 23.245 28.383 -47.581 1.00 32.68 565 GLY A CA 1
ATOM 4335 C C . GLY A 1 565 ? 23.511 29.843 -47.242 1.00 34.75 565 GLY A C 1
ATOM 4336 O O . GLY A 1 565 ? 22.923 30.747 -47.852 1.00 35.05 565 GLY A O 1
ATOM 4337 N N . GLN A 1 566 ? 24.396 30.078 -46.268 1.00 36.65 566 GLN A N 1
ATOM 4338 C CA . GLN A 1 566 ? 24.848 31.443 -45.916 1.00 38.67 566 GLN A CA 1
ATOM 4339 C C . GLN A 1 566 ? 25.335 32.206 -47.153 1.00 39.78 566 GLN A C 1
ATOM 4340 O O . GLN A 1 566 ? 25.057 33.397 -47.317 1.00 40.43 566 GLN A O 1
ATOM 4346 N N . ASP A 1 567 ? 26.049 31.494 -48.024 1.00 41.05 567 ASP A N 1
ATOM 4347 C CA . ASP A 1 567 ? 26.684 32.064 -49.218 1.00 41.77 567 ASP A CA 1
ATOM 4348 C C . ASP A 1 567 ? 25.723 32.248 -50.397 1.00 41.49 567 ASP A C 1
ATOM 4349 O O . ASP A 1 567 ? 26.144 32.644 -51.491 1.00 41.82 567 ASP A O 1
ATOM 4354 N N . GLY A 1 568 ? 24.444 31.944 -50.181 1.00 40.74 568 GLY A N 1
ATOM 4355 C CA . GLY A 1 568 ? 23.436 32.058 -51.229 1.00 39.67 568 GLY A CA 1
ATOM 4356 C C . GLY A 1 568 ? 23.349 30.858 -52.159 1.00 38.91 568 GLY A C 1
ATOM 4357 O O . GLY A 1 568 ? 22.516 30.851 -53.064 1.00 39.26 568 GLY A O 1
ATOM 4358 N N . SER A 1 569 ? 24.194 29.844 -51.947 1.00 37.72 569 SER A N 1
ATOM 4359 C CA . SER A 1 569 ? 24.153 28.625 -52.766 1.00 36.57 569 SER A CA 1
ATOM 4360 C C . SER A 1 569 ? 22.866 27.836 -52.518 1.00 35.65 569 SER A C 1
ATOM 4361 O O . SER A 1 569 ? 22.411 27.718 -51.380 1.00 35.51 569 SER A O 1
ATOM 4364 N N . VAL A 1 570 ? 22.287 27.307 -53.591 1.00 34.27 570 VAL A N 1
ATOM 4365 C CA . VAL A 1 570 ? 21.000 26.621 -53.520 1.00 33.26 570 VAL A CA 1
ATOM 4366 C C . VAL A 1 570 ? 21.156 25.117 -53.742 1.00 32.42 570 VAL A C 1
ATOM 4367 O O . VAL A 1 570 ? 21.811 24.678 -54.686 1.00 32.13 570 VAL A O 1
ATOM 4371 N N . THR A 1 571 ? 20.537 24.337 -52.864 1.00 31.11 571 THR A N 1
ATOM 4372 C CA . THR A 1 571 ? 20.471 22.892 -53.010 1.00 30.45 571 THR A CA 1
ATOM 4373 C C . THR A 1 571 ? 19.010 22.512 -53.193 1.00 29.57 571 THR A C 1
ATOM 4374 O O . THR A 1 571 ? 18.179 22.827 -52.341 1.00 28.82 571 THR A O 1
ATOM 4378 N N . TRP A 1 572 ? 18.694 21.887 -54.324 1.00 29.01 572 TRP A N 1
ATOM 4379 C CA . TRP A 1 572 ? 17.335 21.400 -54.577 1.00 28.57 572 TRP A CA 1
ATOM 4380 C C . TRP A 1 572 ? 17.212 19.999 -54.017 1.00 28.22 572 TRP A C 1
ATOM 4381 O O . TRP A 1 572 ? 18.177 19.227 -54.044 1.00 27.80 572 TRP A O 1
ATOM 4392 N N . GLU A 1 573 ? 16.039 19.650 -53.493 1.00 27.71 573 GLU A N 1
ATOM 4393 C CA . GLU A 1 573 ? 15.818 18.252 -53.117 1.00 27.16 573 GLU A CA 1
ATOM 4394 C C . GLU A 1 573 ? 15.730 17.421 -54.399 1.00 27.49 573 GLU A C 1
ATOM 4395 O O . GLU A 1 573 ? 15.493 17.960 -55.490 1.00 26.88 573 GLU A O 1
ATOM 4401 N N . SER A 1 574 ? 15.930 16.112 -54.271 0.50 27.50 574 SER A N 1
ATOM 4402 C CA . SER A 1 574 ? 15.954 15.238 -55.436 0.50 27.77 574 SER A CA 1
ATOM 4403 C C . SER A 1 574 ? 14.582 15.139 -56.106 0.50 27.96 574 SER A C 1
ATOM 4404 O O . SER A 1 574 ? 13.555 15.480 -55.507 0.50 27.50 574 SER A O 1
ATOM 4408 N N . ASP A 1 575 ? 14.585 14.670 -57.353 1.00 27.57 575 ASP A N 1
ATOM 4409 C CA . ASP A 1 575 ? 13.365 14.444 -58.117 1.00 27.60 575 ASP A CA 1
ATOM 4410 C C . ASP A 1 575 ? 12.542 13.367 -57.431 1.00 27.20 575 ASP A C 1
ATOM 4411 O O . ASP A 1 575 ? 13.076 12.637 -56.606 1.00 27.00 575 ASP A O 1
ATOM 4416 N N . PRO A 1 576 ? 11.236 13.277 -57.751 1.00 27.17 576 PRO A N 1
ATOM 4417 C CA . PRO A 1 576 ? 10.459 14.156 -58.636 1.00 26.91 576 PRO A CA 1
ATOM 4418 C C . PRO A 1 576 ? 9.878 15.375 -57.919 1.00 26.55 576 PRO A C 1
ATOM 4419 O O . PRO A 1 576 ? 9.860 15.419 -56.685 1.00 27.26 576 PRO A O 1
ATOM 4423 N N . ASN A 1 577 ? 9.398 16.350 -58.687 1.00 25.50 577 ASN A N 1
ATOM 4424 C CA . ASN A 1 577 ? 8.617 17.444 -58.119 1.00 24.89 577 ASN A CA 1
ATOM 4425 C C . ASN A 1 577 ? 7.472 16.864 -57.310 1.00 24.49 577 ASN A C 1
ATOM 4426 O O . ASN A 1 577 ? 6.967 15.785 -57.641 1.00 24.20 577 ASN A O 1
ATOM 4431 N N . HIS A 1 578 ? 7.065 17.565 -56.254 1.00 23.85 578 HIS A N 1
ATOM 4432 C CA . HIS A 1 578 ? 5.830 17.207 -55.569 1.00 23.69 578 HIS A CA 1
ATOM 4433 C C . HIS A 1 578 ? 4.689 17.731 -56.425 1.00 24.29 578 HIS A C 1
ATOM 4434 O O . HIS A 1 578 ? 4.788 18.827 -56.969 1.00 24.21 578 HIS A O 1
ATOM 4441 N N . THR A 1 579 ? 3.608 16.965 -56.539 1.00 24.87 579 THR A N 1
ATOM 4442 C CA . THR A 1 579 ? 2.424 17.443 -57.257 1.00 26.09 579 THR A CA 1
ATOM 4443 C C . THR A 1 579 ? 1.264 17.480 -56.286 1.00 25.93 579 THR A C 1
ATOM 4444 O O . THR A 1 579 ? 0.977 16.486 -55.622 1.00 26.34 579 THR A O 1
ATOM 4448 N N . TYR A 1 580 ? 0.612 18.629 -56.195 1.00 25.95 580 TYR A N 1
ATOM 4449 C CA . TYR A 1 580 ? -0.433 18.814 -55.205 1.00 26.31 580 TYR A CA 1
ATOM 4450 C C . TYR A 1 580 ? -1.618 19.535 -55.823 1.00 26.46 580 TYR A C 1
ATOM 4451 O O . TYR A 1 580 ? -1.473 20.613 -56.402 1.00 26.08 580 TYR A O 1
ATOM 4460 N N . THR A 1 581 ? -2.795 18.922 -55.716 1.00 26.80 581 THR A N 1
ATOM 4461 C CA . THR A 1 581 ? -4.017 19.607 -56.098 1.00 27.07 581 THR A CA 1
ATOM 4462 C C . THR A 1 581 ? -4.638 20.267 -54.862 1.00 26.35 581 THR A C 1
ATOM 4463 O O . THR A 1 581 ? -5.045 19.581 -53.919 1.00 26.15 581 THR A O 1
ATOM 4467 N N . VAL A 1 582 ? -4.689 21.598 -54.876 1.00 25.35 582 VAL A N 1
ATOM 4468 C CA . VAL A 1 582 ? -5.257 22.377 -53.782 1.00 24.66 582 VAL A CA 1
ATOM 4469 C C . VAL A 1 582 ? -6.761 22.066 -53.706 1.00 24.65 582 VAL A C 1
ATOM 4470 O O . VAL A 1 582 ? -7.483 22.219 -54.701 1.00 23.73 582 VAL A O 1
ATOM 4474 N N . PRO A 1 583 ? -7.237 21.584 -52.543 1.00 24.31 583 PRO A N 1
ATOM 4475 C CA . PRO A 1 583 ? -8.661 21.222 -52.447 1.00 24.41 583 PRO A CA 1
ATOM 4476 C C . PRO A 1 583 ? -9.589 22.391 -52.744 1.00 24.35 583 PRO A C 1
ATOM 4477 O O . PRO A 1 583 ? -9.241 23.546 -52.485 1.00 23.93 583 PRO A O 1
ATOM 4481 N N . ALA A 1 584 ? -10.753 22.084 -53.310 1.00 24.45 584 ALA A N 1
ATOM 4482 C CA . ALA A 1 584 ? -11.814 23.063 -53.465 1.00 24.49 584 ALA A CA 1
ATOM 4483 C C . ALA A 1 584 ? -13.048 22.429 -52.841 1.00 24.59 584 ALA A C 1
ATOM 4484 O O . ALA A 1 584 ? -13.942 21.946 -53.535 1.00 24.81 584 ALA A O 1
ATOM 4486 N N . VAL A 1 585 ? -13.064 22.390 -51.512 1.00 24.14 585 VAL A N 1
ATOM 4487 C CA . VAL A 1 585 ? -14.100 21.679 -50.776 1.00 23.49 585 VAL A CA 1
ATOM 4488 C C . VAL A 1 585 ? -14.715 22.653 -49.778 1.00 23.19 585 VAL A C 1
ATOM 4489 O O . VAL A 1 585 ? -13.998 23.363 -49.068 1.00 22.25 585 VAL A O 1
ATOM 4493 N N . ALA A 1 586 ? -16.049 22.694 -49.732 1.00 22.64 586 ALA A N 1
ATOM 4494 C CA . ALA A 1 586 ? -16.751 23.550 -48.791 1.00 22.10 586 ALA A CA 1
ATOM 4495 C C . ALA A 1 586 ? -16.158 23.323 -47.387 1.00 21.92 586 ALA A C 1
ATOM 4496 O O . ALA A 1 586 ? -15.939 22.177 -46.991 1.00 21.44 586 ALA A O 1
ATOM 4498 N N . CYS A 1 587 ? -15.875 24.415 -46.676 1.00 21.78 587 CYS A N 1
ATOM 4499 C CA . CYS A 1 587 ? -15.383 24.384 -45.272 1.00 21.81 587 CYS A CA 1
ATOM 4500 C C . CYS A 1 587 ? -13.879 24.137 -45.107 1.00 21.41 587 CYS A C 1
ATOM 4501 O O . CYS A 1 587 ? -13.365 24.265 -44.001 1.00 21.18 587 CYS A O 1
ATOM 4504 N N . VAL A 1 588 ? -13.183 23.758 -46.179 1.00 20.63 588 VAL A N 1
ATOM 4505 C CA . VAL A 1 588 ? -11.745 23.474 -46.095 1.00 20.49 588 VAL A CA 1
ATOM 4506 C C . VAL A 1 588 ? -10.944 24.705 -46.514 1.00 20.40 588 VAL A C 1
ATOM 4507 O O . VAL A 1 588 ? -10.690 24.920 -47.711 1.00 21.25 588 VAL A O 1
ATOM 4511 N N . THR A 1 589 ? -10.537 25.500 -45.533 1.00 19.72 589 THR A N 1
ATOM 4512 C CA . THR A 1 589 ? -9.910 26.793 -45.788 1.00 19.55 589 THR A CA 1
ATOM 4513 C C . THR A 1 589 ? -8.426 26.804 -45.428 1.00 19.48 589 THR A C 1
ATOM 4514 O O . THR A 1 589 ? -7.689 27.741 -45.768 1.00 19.11 589 THR A O 1
ATOM 4518 N N . GLN A 1 590 ? -8.002 25.772 -44.714 1.00 19.38 590 GLN A N 1
ATOM 4519 C CA . GLN A 1 590 ? -6.612 25.625 -44.314 1.00 19.91 590 GLN A CA 1
ATOM 4520 C C . GLN A 1 590 ? -6.250 24.154 -44.292 1.00 18.88 590 GLN A C 1
ATOM 4521 O O . GLN A 1 590 ? -6.999 23.325 -43.756 1.00 18.64 590 GLN A O 1
ATOM 4527 N N . VAL A 1 591 ? -5.119 23.818 -44.909 1.00 17.57 591 VAL A N 1
ATOM 4528 C CA . VAL A 1 591 ? -4.660 22.426 -44.946 1.00 16.98 591 VAL A CA 1
ATOM 4529 C C . VAL A 1 591 ? -3.192 22.387 -44.547 1.00 16.78 591 VAL A C 1
ATOM 4530 O O . VAL A 1 591 ? -2.509 23.400 -44.620 1.00 16.79 591 VAL A O 1
ATOM 4534 N N . VAL A 1 592 ? -2.716 21.222 -44.120 1.00 16.39 592 VAL A N 1
ATOM 4535 C CA . VAL A 1 592 ? -1.302 21.067 -43.790 1.00 15.80 592 VAL A CA 1
ATOM 4536 C C . VAL A 1 592 ? -0.750 19.978 -44.713 1.00 16.17 592 VAL A C 1
ATOM 4537 O O . VAL A 1 592 ? -1.320 18.881 -44.831 1.00 15.74 592 VAL A O 1
ATOM 4541 N N . LYS A 1 593 ? 0.348 20.288 -45.384 1.00 15.15 593 LYS A N 1
ATOM 4542 C CA . LYS A 1 593 ? 0.957 19.331 -46.276 1.00 16.25 593 LYS A CA 1
ATOM 4543 C C . LYS A 1 593 ? 2.214 18.798 -45.584 1.00 16.03 593 LYS A C 1
ATOM 4544 O O . LYS A 1 593 ? 3.181 19.535 -45.415 1.00 15.30 593 LYS A O 1
ATOM 4550 N N . GLU A 1 594 ? 2.194 17.529 -45.187 1.00 15.82 594 GLU A N 1
ATOM 4551 C CA . GLU A 1 594 ? 3.295 16.957 -44.419 1.00 16.51 594 GLU A CA 1
ATOM 4552 C C . GLU A 1 594 ? 4.283 16.239 -45.330 1.00 17.39 594 GLU A C 1
ATOM 4553 O O . GLU A 1 594 ? 3.982 15.169 -45.868 1.00 17.78 594 GLU A O 1
ATOM 4559 N N . ASP A 1 595 ? 5.459 16.839 -45.484 1.00 17.20 595 ASP A N 1
ATOM 4560 C CA . ASP A 1 595 ? 6.487 16.345 -46.392 1.00 17.34 595 ASP A CA 1
ATOM 4561 C C . ASP A 1 595 ? 7.740 15.968 -45.621 1.00 17.67 595 ASP A C 1
ATOM 4562 O O . ASP A 1 595 ? 7.931 16.398 -44.486 1.00 16.85 595 ASP A O 1
ATOM 4567 N N . THR A 1 596 ? 8.590 15.162 -46.265 1.00 18.41 596 THR A N 1
ATOM 4568 C CA . THR A 1 596 ? 9.916 14.827 -45.749 1.00 19.06 596 THR A CA 1
ATOM 4569 C C . THR A 1 596 ? 10.902 14.975 -46.909 1.00 19.46 596 THR A C 1
ATOM 4570 O O . THR A 1 596 ? 10.613 14.523 -48.021 1.00 19.06 596 THR A O 1
ATOM 4574 N N . TRP A 1 597 ? 12.050 15.593 -46.624 1.00 20.15 597 TRP A N 1
ATOM 4575 C CA . TRP A 1 597 ? 13.077 15.921 -47.628 1.00 21.60 597 TRP A CA 1
ATOM 4576 C C . TRP A 1 597 ? 13.426 14.712 -48.477 1.00 22.59 597 TRP A C 1
ATOM 4577 O O . TRP A 1 597 ? 13.684 13.635 -47.955 1.00 21.95 597 TRP A O 1
ATOM 4588 N N . GLN A 1 598 ? 13.407 14.914 -49.789 1.00 23.77 598 GLN A N 1
ATOM 4589 C CA . GLN A 1 598 ? 13.702 13.857 -50.753 1.00 24.91 598 GLN A CA 1
ATOM 4590 C C . GLN A 1 598 ? 15.209 13.789 -50.990 1.00 25.92 598 GLN A C 1
ATOM 4591 O O . GLN A 1 598 ? 15.802 14.703 -51.578 1.00 25.89 598 GLN A O 1
ATOM 4597 N N . SER A 1 599 ? 15.823 12.713 -50.493 1.00 27.44 599 SER A N 1
ATOM 4598 C CA . SER A 1 599 ? 17.281 12.519 -50.558 1.00 28.63 599 SER A CA 1
ATOM 4599 C C A SER A 1 599 ? 17.715 11.848 -51.859 0.50 28.57 599 SER A C 1
ATOM 4600 O O A SER A 1 599 ? 16.926 11.213 -52.549 0.50 28.59 599 SER A O 1
#

Radius of gyration: 24.81 Å; Cα contacts (8 Å, |Δi|>4): 1270; chains: 1; bounding box: 67×56×69 Å

Secondary structure (DSSP, 8-state):
-HHHHHHHHHHHHHHHHHTTBTTT-TTSTTSPTT-B-S-S--SSS---SEEHHHHHHHHHHHHHHHHHSB-HHHHHHHHHHHHHHHHHHH--BTTB-STTSGGGG--EE-TTS-B--S--S---THHHHHHHHHHHHHHHHHHHTT-HHHIIIIIHHHHHHHHHHHHHHTTS-EE-TTS--EEEEHHHHHHHHHHHHHHHHHHHHHT---HHHHHHHHHHHHHHGGGEETTTTEE-SEESS-------BTHHHHHHHHS--GGGTT-TTTT-TTSHHHHHHHHHHHHHHHTT-GGGTTPPTTS-----SBTT--GGG---BHHHHHHHHHHHHHHHHHHHHHTEEEE-TTTHHHHHHHSTT--SEEEETTSHHHHHHHHHHHHHHHHHHHHHHTTS-TT----SEE-TTT--EESSSS-HHHHHHHHHHHHHHTT--PPP---GGGGPPPSS-----------------PPS--PPPTTS-B-PPP-PPP-PPPSEEEEEEEEE----TT-EEEEEESSGGGTTT-TTTSEEPB-TT-BTTB-EEEEEEEEETT-EEEEEEEEE-TT--EEEPPSSPEEEE----TT--EEEEEEE---

CATH classification: 1.50.10.10 (+1 more: 2.60.40.10)

Foldseek 3Di:
DLVVCLVVLQQVLVLLLQLQADCPRQLNHNFQQLAGQQFSDCVLPHRRWGFLQLSLLLLLLLLQVCQQAPFVQSVRSNLRNLLLLLLLQQAAEPQGGQFQLRSQQPTIDHSNSHYDFDDFFDRHLLRLLSNLSSLLSNCVQCVQQPNNVLCVARRLQSSVSSLQSLQFDLLAWGADPVRPFTAHFLLSLLSSLLSLLLQLVSCVVSVHDNVSSVVSNLQSLQVSVVQADVVQLAGQGGPRGDPPASSLFLSLLVQQLVQEFLLQQQFPSSDHLQHLSVLLSLVVSQVLLQPPFQLNPPPDQLAQAFHCTGNVDCVVYTFGFLLSLLSSLQSLLSNLLSCVVVQKHFDDPSNPVSQCSQVPPDDGDMDGNVDPSSVSSSVSSLNRSSRSSVNLVVLQDPSSWHAGGAHSNPSHHDRGTSRSSSSSSSSSSVCSNVVSDGDGRDDNCSSDHDPDHDNRHDRDGHDNRDDSDDDPDSDGDPPRNYDYHDDRDFADFDFKAKEKEKEFDADDPQKWKFKAWCDVQCPNRDPVNTHTWDQSVADNRGGITIDITIDTAQDWMWMWMWIAGNVRDIDTFDDDTDIDGHHRDTSNRYHYDYYYGHD

B-factor: mean 22.73, std 9.27, range [9.03, 92.16]